Protein AF-0000000078674833 (afdb_homodimer)

Structure (mmCIF, N/CA/C/O backbone):
data_AF-0000000078674833-model_v1
#
loop_
_entity.id
_entity.type
_entity.pdbx_description
1 polymer 'Solute carrier family 39 member 1'
#
loop_
_atom_site.group_PDB
_atom_site.id
_atom_site.type_symbol
_atom_site.label_atom_id
_atom_site.label_alt_id
_atom_site.label_comp_id
_atom_site.label_asym_id
_atom_site.label_entity_id
_atom_site.label_seq_id
_atom_site.pdbx_PDB_ins_code
_atom_site.Cartn_x
_atom_site.Cartn_y
_atom_site.Cartn_z
_atom_site.occupancy
_atom_site.B_iso_or_equiv
_atom_site.auth_seq_id
_atom_site.auth_comp_id
_atom_site.auth_asym_id
_atom_site.auth_atom_id
_atom_site.pdbx_PDB_model_num
ATOM 1 N N . MET A 1 1 ? -24.984 -27.859 -11.781 1 58.69 1 MET A N 1
ATOM 2 C CA . MET A 1 1 ? -25.391 -26.484 -12.078 1 58.69 1 MET A CA 1
ATOM 3 C C . MET A 1 1 ? -26.328 -25.938 -11.008 1 58.69 1 MET A C 1
ATOM 5 O O . MET A 1 1 ? -26.172 -24.812 -10.531 1 58.69 1 MET A O 1
ATOM 9 N N . GLU A 1 2 ? -27.047 -26.953 -10.43 1 77.69 2 GLU A N 1
ATOM 10 C CA . GLU A 1 2 ? -28.031 -26.547 -9.445 1 77.69 2 GLU A CA 1
ATOM 11 C C . GLU A 1 2 ? -27.391 -26.281 -8.086 1 77.69 2 GLU A C 1
ATOM 13 O O . GLU A 1 2 ? -27.719 -25.312 -7.41 1 77.69 2 GLU A O 1
ATOM 18 N N . TYR A 1 3 ? -26.484 -27.125 -7.785 1 81.69 3 TYR A N 1
ATOM 19 C CA . TYR A 1 3 ? -25.828 -26.969 -6.488 1 81.69 3 TYR A CA 1
ATOM 20 C C . TYR A 1 3 ? -25 -25.703 -6.449 1 81.69 3 TYR A C 1
ATOM 22 O O . TYR A 1 3 ? -25.016 -24.969 -5.461 1 81.69 3 TYR A O 1
ATOM 30 N N . LEU A 1 4 ? -24.406 -25.422 -7.5 1 82.75 4 LEU A N 1
ATOM 31 C CA . LEU A 1 4 ? -23.562 -24.234 -7.594 1 82.75 4 LEU A CA 1
ATOM 32 C C . LEU A 1 4 ? -24.406 -22.969 -7.449 1 82.75 4 LEU A C 1
ATOM 34 O O . LEU A 1 4 ? -24.016 -22.031 -6.754 1 82.75 4 LEU A O 1
ATOM 38 N N . LEU A 1 5 ? -25.547 -22.984 -8.078 1 84.5 5 LEU A N 1
ATOM 39 C CA . LEU A 1 5 ? -26.438 -21.844 -7.996 1 84.5 5 LEU A CA 1
ATOM 40 C C . LEU A 1 5 ? -26.953 -21.656 -6.574 1 84.5 5 LEU A C 1
ATOM 42 O O . LEU A 1 5 ? -27.062 -20.531 -6.086 1 84.5 5 LEU A O 1
ATOM 46 N N . GLN A 1 6 ? -27.234 -22.719 -5.902 1 86.38 6 GLN A N 1
ATOM 47 C CA . GLN A 1 6 ? -27.703 -22.672 -4.523 1 86.38 6 GLN A CA 1
ATOM 48 C C . GLN A 1 6 ? -26.641 -22.094 -3.598 1 86.38 6 GLN A C 1
ATOM 50 O O . GLN A 1 6 ? -26.953 -21.297 -2.709 1 86.38 6 GLN A O 1
ATOM 55 N N . VAL A 1 7 ? -25.484 -22.453 -3.834 1 84.75 7 VAL A N 1
ATOM 56 C CA . VAL A 1 7 ? -24.391 -21.969 -3.008 1 84.75 7 VAL A CA 1
ATOM 57 C C . VAL A 1 7 ? -24.188 -20.469 -3.24 1 84.75 7 VAL A C 1
ATOM 59 O O . VAL A 1 7 ? -23.938 -19.719 -2.297 1 84.75 7 VAL A O 1
ATOM 62 N N . LYS A 1 8 ? -24.344 -20.062 -4.418 1 87.12 8 LYS A N 1
ATOM 63 C CA . LYS A 1 8 ? -24.156 -18.656 -4.75 1 87.12 8 LYS A CA 1
ATOM 64 C C . LYS A 1 8 ? -25.281 -17.812 -4.148 1 87.12 8 LYS A C 1
ATOM 66 O O . LYS A 1 8 ? -25.031 -16.703 -3.654 1 87.12 8 LYS A O 1
ATOM 71 N N . ILE A 1 9 ? -26.422 -18.328 -4.16 1 86.62 9 ILE A N 1
ATOM 72 C CA . ILE A 1 9 ? -27.562 -17.625 -3.582 1 86.62 9 ILE A CA 1
ATOM 73 C C . ILE A 1 9 ? -27.406 -17.562 -2.062 1 86.62 9 ILE A C 1
ATOM 75 O O . ILE A 1 9 ? -27.703 -16.547 -1.443 1 86.62 9 ILE A O 1
ATOM 79 N N . ALA A 1 10 ? -27.016 -18.625 -1.56 1 85.94 10 ALA A N 1
ATOM 80 C CA . ALA A 1 10 ? -26.75 -18.641 -0.122 1 85.94 10 ALA A CA 1
ATOM 81 C C . ALA A 1 10 ? -25.688 -17.625 0.262 1 85.94 10 ALA A C 1
ATOM 83 O O . ALA A 1 10 ? -25.797 -16.953 1.29 1 85.94 10 ALA A O 1
ATOM 84 N N . ALA A 1 11 ? -24.703 -17.594 -0.539 1 84.38 11 ALA A N 1
ATOM 85 C CA . ALA A 1 11 ? -23.641 -16.594 -0.312 1 84.38 11 ALA A CA 1
ATOM 86 C C . ALA A 1 11 ? -24.188 -15.18 -0.416 1 84.38 11 ALA A C 1
ATOM 88 O O . ALA A 1 11 ? -23.828 -14.312 0.386 1 84.38 11 ALA A O 1
ATOM 89 N N . LEU A 1 12 ? -25.016 -14.984 -1.351 1 86.38 12 LEU A N 1
ATOM 90 C CA . LEU A 1 12 ? -25.641 -13.688 -1.569 1 86.38 12 LEU A CA 1
ATOM 91 C C . LEU A 1 12 ? -26.453 -13.258 -0.352 1 86.38 12 LEU A C 1
ATOM 93 O O . LEU A 1 12 ? -26.25 -12.164 0.177 1 86.38 12 LEU A O 1
ATOM 97 N N . VAL A 1 13 ? -27.219 -14.094 0.079 1 88.81 13 VAL A N 1
ATOM 98 C CA . VAL A 1 13 ? -28.109 -13.805 1.203 1 88.81 13 VAL A CA 1
ATOM 99 C C . VAL A 1 13 ? -27.297 -13.703 2.49 1 88.81 13 VAL A C 1
ATOM 101 O O . VAL A 1 13 ? -27.516 -12.805 3.309 1 88.81 13 VAL A O 1
ATOM 104 N N . GLY A 1 14 ? -26.406 -14.617 2.633 1 87.88 14 GLY A N 1
ATOM 105 C CA . GLY A 1 14 ? -25.547 -14.594 3.811 1 87.88 14 GLY A CA 1
ATOM 106 C C . GLY A 1 14 ? -24.734 -13.32 3.939 1 87.88 14 GLY A C 1
ATOM 107 O O . GLY A 1 14 ? -24.656 -12.734 5.023 1 87.88 14 GLY A O 1
ATOM 108 N N . LEU A 1 15 ? -24.172 -12.898 2.869 1 88.19 15 LEU A N 1
ATOM 109 C CA . LEU A 1 15 ? -23.375 -11.68 2.877 1 88.19 15 LEU A CA 1
ATOM 110 C C . LEU A 1 15 ? -24.234 -10.461 3.137 1 88.19 15 LEU A C 1
ATOM 112 O O . LEU A 1 15 ? -23.828 -9.539 3.85 1 88.19 15 LEU A O 1
ATOM 116 N N . LEU A 1 16 ? -25.422 -10.477 2.551 1 90.38 16 LEU A N 1
ATOM 117 C CA . LEU A 1 16 ? -26.359 -9.375 2.773 1 90.38 16 LEU A CA 1
ATOM 118 C C . LEU A 1 16 ? -26.734 -9.281 4.246 1 90.38 16 LEU A C 1
ATOM 120 O O . LEU A 1 16 ? -26.641 -8.211 4.852 1 90.38 16 LEU A O 1
ATOM 124 N N . CYS A 1 17 ? -27.109 -10.391 4.812 1 91.75 17 CYS A N 1
ATOM 125 C CA . CYS A 1 17 ? -27.547 -10.43 6.199 1 91.75 17 CYS A CA 1
ATOM 126 C C . CYS A 1 17 ? -26.406 -10.078 7.152 1 91.75 17 CYS A C 1
ATOM 128 O O . CYS A 1 17 ? -26.594 -9.312 8.094 1 91.75 17 CYS A O 1
ATOM 130 N N . LEU A 1 18 ? -25.312 -10.625 6.902 1 89.75 18 LEU A N 1
ATOM 131 C CA . LEU A 1 18 ? -24.141 -10.375 7.75 1 89.75 18 LEU A CA 1
ATOM 132 C C . LEU A 1 18 ? -23.766 -8.906 7.73 1 89.75 18 LEU A C 1
ATOM 134 O O . LEU A 1 18 ? -23.484 -8.312 8.773 1 89.75 18 LEU A O 1
ATOM 138 N N . THR A 1 19 ? -23.688 -8.32 6.547 1 89.69 19 THR A N 1
ATOM 139 C CA . THR A 1 19 ? -23.328 -6.918 6.398 1 89.69 19 THR A CA 1
ATOM 140 C C . THR A 1 19 ? -24.328 -6.016 7.125 1 89.69 19 THR A C 1
ATOM 142 O O . THR A 1 19 ? -23.922 -5.059 7.793 1 89.69 19 THR A O 1
ATOM 145 N N . LEU A 1 20 ? -25.594 -6.371 7.016 1 91.25 20 LEU A N 1
ATOM 146 C CA . LEU A 1 20 ? -26.609 -5.578 7.699 1 91.25 20 LEU A CA 1
ATOM 147 C C . LEU A 1 20 ? -26.5 -5.742 9.211 1 91.25 20 LEU A C 1
ATOM 149 O O . LEU A 1 20 ? -26.609 -4.766 9.961 1 91.25 20 LEU A O 1
ATOM 153 N N . LEU A 1 21 ? -26.281 -6.895 9.648 1 91.44 21 LEU A N 1
ATOM 154 C CA . LEU A 1 21 ? -26.188 -7.172 11.078 1 91.44 21 LEU A CA 1
ATOM 155 C C . LEU A 1 21 ? -25 -6.449 11.695 1 91.44 21 LEU A C 1
ATOM 157 O O . LEU A 1 21 ? -25.141 -5.727 12.68 1 91.44 21 LEU A O 1
ATOM 161 N N . PHE A 1 22 ? -23.859 -6.555 11.086 1 89.88 22 PHE A N 1
ATOM 162 C CA . PHE A 1 22 ? -22.656 -5.973 11.648 1 89.88 22 PHE A CA 1
ATOM 163 C C . PHE A 1 22 ? -22.594 -4.477 11.367 1 89.88 22 PHE A C 1
ATOM 165 O O . PHE A 1 22 ? -21.938 -3.729 12.094 1 89.88 22 PHE A O 1
ATOM 172 N N . GLY A 1 23 ? -23.203 -4.055 10.312 1 90.31 23 GLY A N 1
ATOM 173 C CA . GLY A 1 23 ? -23.234 -2.639 9.992 1 90.31 23 GLY A CA 1
ATOM 174 C C . GLY A 1 23 ? -24.125 -1.835 10.922 1 90.31 23 GLY A C 1
ATOM 175 O O . GLY A 1 23 ? -23.812 -0.683 11.242 1 90.31 23 GLY A O 1
ATOM 176 N N . PHE A 1 24 ? -25.156 -2.416 11.391 1 90.94 24 PHE A N 1
ATOM 177 C CA . PHE A 1 24 ? -26.125 -1.671 12.195 1 90.94 24 PHE A CA 1
ATOM 178 C C . PHE A 1 24 ? -25.766 -1.741 13.68 1 90.94 24 PHE A C 1
ATOM 180 O O . PHE A 1 24 ? -26.312 -1.003 14.492 1 90.94 24 PHE A O 1
ATOM 187 N N . ILE A 1 25 ? -24.797 -2.5 14.055 1 88 25 ILE A N 1
ATOM 188 C CA . ILE A 1 25 ? -24.391 -2.621 15.453 1 88 25 ILE A CA 1
ATOM 189 C C . ILE A 1 25 ? -23.797 -1.297 15.938 1 88 25 ILE A C 1
ATOM 191 O O . ILE A 1 25 ? -24.281 -0.72 16.922 1 88 25 ILE A O 1
ATOM 195 N N . PRO A 1 26 ? -22.812 -0.742 15.297 1 85.06 26 PRO A N 1
ATOM 196 C CA . PRO A 1 26 ? -22.266 0.544 15.742 1 85.06 26 PRO A CA 1
ATOM 197 C C . PRO A 1 26 ? -23.281 1.683 15.609 1 85.06 26 PRO A C 1
ATOM 199 O O . PRO A 1 26 ? -23.219 2.66 16.359 1 85.06 26 PRO A O 1
ATOM 202 N N . ALA A 1 27 ? -24.203 1.585 14.672 1 81.5 27 ALA A N 1
ATOM 203 C CA . ALA A 1 27 ? -25.188 2.637 14.422 1 81.5 27 ALA A CA 1
ATOM 204 C C . ALA A 1 27 ? -26.203 2.699 15.547 1 81.5 27 ALA A C 1
ATOM 206 O O . ALA A 1 27 ? -26.781 3.76 15.82 1 81.5 27 ALA A O 1
ATOM 207 N N . ARG A 1 28 ? -26.359 1.64 16.172 1 81.56 28 ARG A N 1
ATOM 208 C CA . ARG A 1 28 ? -27.406 1.575 17.188 1 81.56 28 ARG A CA 1
ATOM 209 C C . ARG A 1 28 ? -26.828 1.788 18.578 1 81.56 28 ARG A C 1
ATOM 211 O O . ARG A 1 28 ? -27.547 2.123 19.516 1 81.56 28 ARG A O 1
ATOM 218 N N . ILE A 1 29 ? -25.578 1.578 18.688 1 79.62 29 ILE A N 1
ATOM 219 C CA . ILE A 1 29 ? -24.953 1.689 20 1 79.62 29 ILE A CA 1
ATOM 220 C C . ILE A 1 29 ? -24.484 3.125 20.234 1 79.62 29 ILE A C 1
ATOM 222 O O . ILE A 1 29 ? -23.625 3.629 19.5 1 79.62 29 ILE A O 1
ATOM 226 N N . LYS A 1 30 ? -25.031 3.809 21.219 1 74 30 LYS A N 1
ATOM 227 C CA . LYS A 1 30 ? -24.781 5.211 21.547 1 74 30 LYS A CA 1
ATOM 228 C C . LYS A 1 30 ? -23.312 5.438 21.891 1 74 30 LYS A C 1
ATOM 230 O O . LYS A 1 30 ? -22.781 6.535 21.703 1 74 30 LYS A O 1
ATOM 235 N N . TRP A 1 31 ? -22.781 4.34 22.297 1 74.19 31 TRP A N 1
ATOM 236 C CA . TRP A 1 31 ? -21.391 4.441 22.719 1 74.19 31 TRP A CA 1
ATOM 237 C C . TRP A 1 31 ? -20.484 4.848 21.547 1 74.19 31 TRP A C 1
ATOM 239 O O . TRP A 1 31 ? -19.516 5.578 21.734 1 74.19 31 TRP A O 1
ATOM 249 N N . PHE A 1 32 ? -20.844 4.488 20.438 1 74.5 32 PHE A N 1
ATOM 250 C CA . PHE A 1 32 ? -20.031 4.801 19.266 1 74.5 32 PHE A CA 1
ATOM 251 C C . PHE A 1 32 ? -20.375 6.18 18.719 1 74.5 32 PHE A C 1
ATOM 253 O O . PHE A 1 32 ? -19.578 6.777 17.969 1 74.5 32 PHE A O 1
ATOM 260 N N . ARG A 1 33 ? -21.453 6.695 19.141 1 65.12 33 ARG A N 1
ATOM 261 C CA . ARG A 1 33 ? -21.922 7.98 18.641 1 65.12 33 ARG A CA 1
ATOM 262 C C . ARG A 1 33 ? -21.359 9.133 19.469 1 65.12 33 ARG A C 1
ATOM 264 O O . ARG A 1 33 ? -21.25 10.258 18.969 1 65.12 33 ARG A O 1
ATOM 271 N N . ASP A 1 34 ? -21.016 8.734 20.594 1 64.12 34 ASP A N 1
ATOM 272 C CA . ASP A 1 34 ? -20.609 9.812 21.484 1 64.12 34 ASP A CA 1
ATOM 273 C C . ASP A 1 34 ? -19.219 10.32 21.125 1 64.12 34 ASP A C 1
ATOM 275 O O . ASP A 1 34 ? -18.219 9.625 21.344 1 64.12 34 ASP A O 1
ATOM 279 N N . THR A 1 35 ? -19.125 11.281 20.188 1 60.5 35 THR A N 1
ATOM 280 C CA . THR A 1 35 ? -17.875 11.906 19.797 1 60.5 35 THR A CA 1
ATOM 281 C C . THR A 1 35 ? -17.281 12.711 20.953 1 60.5 35 THR A C 1
ATOM 283 O O . THR A 1 35 ? -16.109 13.086 20.906 1 60.5 35 THR A O 1
ATOM 286 N N . ASN A 1 36 ? -18.109 13.008 21.797 1 60.5 36 ASN A N 1
ATOM 287 C CA . ASN A 1 36 ? -17.656 13.812 22.938 1 60.5 36 ASN A CA 1
ATOM 288 C C . ASN A 1 36 ? -17.203 12.93 24.094 1 60.5 36 ASN A C 1
ATOM 290 O O . ASN A 1 36 ? -17.25 13.352 25.25 1 60.5 36 ASN A O 1
ATOM 294 N N . GLY A 1 37 ? -16.984 11.797 23.688 1 63.22 37 GLY A N 1
ATOM 295 C CA . GLY A 1 37 ? -16.594 10.906 24.766 1 63.22 37 GLY A CA 1
ATOM 296 C C . GLY A 1 37 ? -15.25 11.281 25.375 1 63.22 37 GLY A C 1
ATOM 297 O O . GLY A 1 37 ? -14.586 12.211 24.922 1 63.22 37 GLY A O 1
ATOM 298 N N . THR A 1 38 ? -14.938 10.641 26.453 1 72.38 38 THR A N 1
ATOM 299 C CA . THR A 1 38 ? -13.711 10.805 27.234 1 72.38 38 THR A CA 1
ATOM 300 C C . THR A 1 38 ? -12.492 10.406 26.406 1 72.38 38 THR A C 1
ATOM 302 O O . THR A 1 38 ? -12.633 9.812 25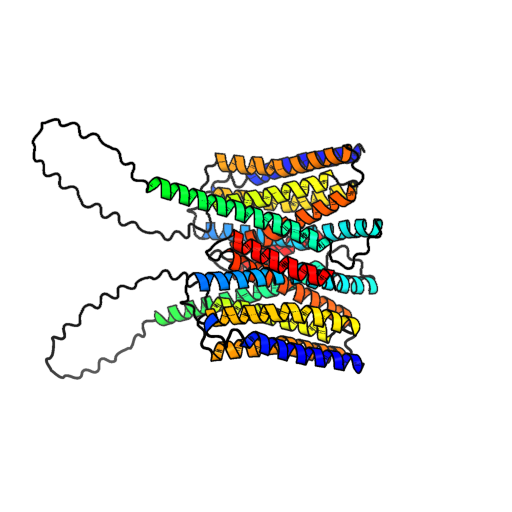.328 1 72.38 38 THR A O 1
ATOM 305 N N . GLU A 1 39 ? -11.406 10.891 26.734 1 78.12 39 GLU A N 1
ATOM 306 C CA . GLU A 1 39 ? -10.125 10.539 26.125 1 78.12 39 GLU A CA 1
ATOM 307 C C . GLU A 1 39 ? -9.977 9.023 26 1 78.12 39 GLU A C 1
ATOM 309 O O . GLU A 1 39 ? -9.438 8.531 25.016 1 78.12 39 GLU A O 1
ATOM 314 N N . THR A 1 40 ? -10.555 8.391 26.969 1 79.31 40 THR A N 1
ATOM 315 C CA . THR A 1 40 ? -10.484 6.934 26.953 1 79.31 40 THR A CA 1
ATOM 316 C C . THR A 1 40 ? -11.344 6.359 25.828 1 79.31 40 THR A C 1
ATOM 318 O O . THR A 1 40 ? -10.945 5.406 25.156 1 79.31 40 THR A O 1
ATOM 321 N N . HIS A 1 41 ? -12.461 6.992 25.641 1 80.69 41 HIS A N 1
ATOM 322 C CA . HIS A 1 41 ? -13.367 6.555 24.594 1 80.69 41 HIS A CA 1
ATOM 323 C C . HIS A 1 41 ? -12.734 6.715 23.219 1 80.69 41 HIS A C 1
ATOM 325 O O . HIS A 1 41 ? -12.812 5.805 22.375 1 80.69 41 HIS A O 1
ATOM 331 N N . ARG A 1 42 ? -12.039 7.738 23.078 1 80.06 42 ARG A N 1
ATOM 332 C CA . ARG A 1 42 ? -11.391 8.008 21.797 1 80.06 42 ARG A CA 1
ATOM 333 C C . ARG A 1 42 ? -10.234 7.043 21.562 1 80.06 42 ARG A C 1
ATOM 335 O O . ARG A 1 42 ? -10.039 6.574 20.438 1 80.06 42 ARG A O 1
ATOM 342 N N . THR A 1 43 ? -9.602 6.734 22.609 1 83.38 43 THR A N 1
ATOM 343 C CA . THR A 1 43 ? -8.469 5.82 22.516 1 83.38 43 THR A CA 1
ATOM 344 C C . THR A 1 43 ? -8.945 4.41 22.172 1 83.38 43 THR A C 1
ATOM 346 O O . THR A 1 43 ? -8.344 3.732 21.328 1 83.38 43 THR A O 1
ATOM 349 N N . VAL A 1 44 ? -9.992 4.012 22.781 1 84.25 44 VAL A N 1
ATOM 350 C CA . VAL A 1 44 ? -10.523 2.674 22.547 1 84.25 44 VAL A CA 1
ATOM 351 C C . VAL A 1 44 ? -11.008 2.555 21.094 1 84.25 44 VAL A C 1
ATOM 353 O O . VAL A 1 44 ? -10.75 1.548 20.438 1 84.25 44 VAL A O 1
ATOM 356 N N . LEU A 1 45 ? -11.586 3.559 20.641 1 82.44 45 LEU A N 1
ATOM 357 C CA . LEU A 1 45 ? -12.086 3.547 19.281 1 82.44 45 LEU A CA 1
ATOM 358 C C . LEU A 1 45 ? -10.93 3.514 18.281 1 82.44 45 LEU A C 1
ATOM 360 O O . LEU A 1 45 ? -11 2.814 17.266 1 82.44 45 LEU A O 1
ATOM 364 N N . SER A 1 46 ? -9.914 4.223 18.609 1 85.88 46 SER A N 1
ATOM 365 C CA . SER A 1 46 ? -8.734 4.234 17.75 1 85.88 46 SER A CA 1
ATOM 366 C C . SER A 1 46 ? -8.055 2.867 17.719 1 85.88 46 SER A C 1
ATOM 368 O O . SER A 1 46 ? -7.613 2.408 16.672 1 85.88 46 SER A O 1
ATOM 370 N N . LEU A 1 47 ? -8.047 2.242 18.828 1 88.44 47 LEU A N 1
ATOM 371 C CA . LEU A 1 47 ? -7.41 0.935 18.922 1 88.44 47 LEU A CA 1
ATOM 372 C C . LEU A 1 47 ? -8.211 -0.12 18.172 1 88.44 47 LEU A C 1
ATOM 374 O O . LEU A 1 47 ? -7.637 -1.003 17.531 1 88.44 47 LEU A O 1
ATOM 378 N N . ILE A 1 48 ? -9.5 0.038 18.25 1 85.31 48 ILE A N 1
ATOM 379 C CA . ILE A 1 48 ? -10.367 -0.872 17.516 1 85.31 48 ILE A CA 1
ATOM 380 C C . ILE A 1 48 ? -10.148 -0.682 16.016 1 85.31 48 ILE A C 1
ATOM 382 O O . ILE A 1 48 ? -10.062 -1.658 15.266 1 85.31 48 ILE A O 1
ATOM 386 N N . SER A 1 49 ? -10.031 0.486 15.648 1 85.75 49 SER A N 1
ATOM 387 C CA . SER A 1 49 ? -9.805 0.794 14.242 1 85.75 49 SER A CA 1
ATOM 388 C C . SER A 1 49 ? -8.438 0.287 13.781 1 85.75 49 SER A C 1
ATOM 390 O O . SER A 1 49 ? -8.305 -0.204 12.656 1 85.75 49 SER A O 1
ATOM 392 N N . CYS A 1 50 ? -7.484 0.399 14.641 1 90.69 50 CYS A N 1
ATOM 393 C CA . CYS A 1 50 ? -6.156 -0.108 14.328 1 90.69 50 CYS A CA 1
ATOM 394 C C . CYS A 1 50 ? -6.164 -1.628 14.211 1 90.69 50 CYS A C 1
ATOM 396 O O . CYS A 1 50 ? -5.516 -2.189 13.32 1 90.69 50 CYS A O 1
ATOM 398 N N . PHE A 1 51 ? -6.871 -2.242 15.086 1 91.12 51 PHE A N 1
ATOM 399 C CA . PHE A 1 51 ? -7.031 -3.688 15.008 1 91.12 51 PHE A CA 1
ATOM 400 C C . PHE A 1 51 ? -7.656 -4.09 13.672 1 91.12 51 PHE A C 1
ATOM 402 O O . PHE A 1 51 ? -7.172 -5.008 13.008 1 91.12 51 PHE A O 1
ATOM 409 N N . ALA A 1 52 ? -8.688 -3.359 13.312 1 88.38 52 ALA A N 1
ATOM 410 C CA . ALA A 1 52 ? -9.344 -3.604 12.023 1 88.38 52 ALA A CA 1
ATOM 411 C C . ALA A 1 52 ? -8.375 -3.391 10.867 1 88.38 52 ALA A C 1
ATOM 413 O O . ALA A 1 52 ? -8.383 -4.152 9.898 1 88.38 52 ALA A O 1
ATOM 414 N N . GLY A 1 53 ? -7.586 -2.34 11.016 1 90.62 53 GLY A N 1
ATOM 415 C CA . GLY A 1 53 ? -6.578 -2.096 9.992 1 90.62 53 GLY A CA 1
ATOM 416 C C . GLY A 1 53 ? -5.609 -3.252 9.82 1 90.62 53 GLY A C 1
ATOM 417 O O . GLY A 1 53 ? -5.215 -3.578 8.703 1 90.62 53 GLY A O 1
ATOM 418 N N . GLY A 1 54 ? -5.184 -3.893 10.914 1 93 54 GLY A N 1
ATOM 419 C CA . GLY A 1 54 ? -4.336 -5.07 10.852 1 93 54 GLY A CA 1
ATOM 420 C C . GLY A 1 54 ? -5 -6.254 10.18 1 93 54 GLY A C 1
ATOM 421 O O . GLY A 1 54 ? -4.367 -6.969 9.398 1 93 54 GLY A O 1
ATOM 422 N N . VAL A 1 55 ? -6.223 -6.422 10.477 1 90.19 55 VAL A N 1
ATOM 423 C CA . VAL A 1 55 ? -6.984 -7.512 9.867 1 90.19 55 VAL A CA 1
ATOM 424 C C . VAL A 1 55 ? -7.105 -7.281 8.367 1 90.19 55 VAL A C 1
ATOM 426 O O . VAL A 1 55 ? -6.953 -8.211 7.574 1 90.19 55 VAL A O 1
ATOM 429 N N . PHE A 1 56 ? -7.309 -6.02 7.969 1 89.5 56 PHE A N 1
ATOM 430 C CA . PHE A 1 56 ? -7.379 -5.648 6.562 1 89.5 56 PHE A CA 1
ATOM 431 C C . PHE A 1 56 ? -6.07 -5.973 5.848 1 89.5 56 PHE A C 1
ATOM 433 O O . PHE A 1 56 ? -6.078 -6.527 4.75 1 89.5 56 PHE A O 1
ATOM 440 N N . LEU A 1 57 ? -5.082 -5.613 6.512 1 93.5 57 LEU A N 1
ATOM 441 C CA . LEU A 1 57 ? -3.762 -5.82 5.93 1 93.5 57 LEU A CA 1
ATOM 442 C C . LEU A 1 57 ? -3.49 -7.309 5.719 1 93.5 57 LEU A C 1
ATOM 444 O O . LEU A 1 57 ? -2.992 -7.707 4.66 1 93.5 57 LEU A O 1
ATOM 448 N N . SER A 1 58 ? -3.84 -8.078 6.703 1 93.38 58 SER A N 1
ATOM 449 C CA . SER A 1 58 ? -3.646 -9.516 6.609 1 93.38 58 SER A CA 1
ATOM 450 C C . SER A 1 58 ? -4.52 -10.125 5.516 1 93.38 58 SER A C 1
ATOM 452 O O . SER A 1 58 ? -4.047 -10.93 4.715 1 93.38 58 SER A O 1
ATOM 454 N N . ALA A 1 59 ? -5.789 -9.75 5.473 1 89.44 59 ALA A N 1
ATOM 455 C CA . ALA A 1 59 ? -6.695 -10.242 4.438 1 89.44 59 ALA A CA 1
ATOM 456 C C . ALA A 1 59 ? -6.191 -9.859 3.045 1 89.44 59 ALA A C 1
ATOM 458 O O . ALA A 1 59 ? -6.289 -10.656 2.105 1 89.44 59 ALA A O 1
ATOM 459 N N . CYS A 1 60 ? -5.637 -8.727 2.957 1 91.88 60 CYS A N 1
ATOM 460 C CA . CYS A 1 60 ? -5.129 -8.227 1.682 1 91.88 60 CYS A CA 1
ATOM 461 C C . CYS A 1 60 ? -3.908 -9.023 1.234 1 91.88 60 CYS A C 1
ATOM 463 O O . CYS A 1 60 ? -3.893 -9.578 0.135 1 91.88 60 CYS A O 1
ATOM 465 N N . LEU A 1 61 ? -2.926 -9.195 2.123 1 93 61 LEU A N 1
ATOM 466 C CA . LEU A 1 61 ? -1.629 -9.758 1.755 1 93 61 LEU A CA 1
ATOM 467 C C . LEU A 1 61 ? -1.663 -11.281 1.791 1 93 61 LEU A C 1
ATOM 469 O O . LEU A 1 61 ? -0.982 -11.938 1.002 1 93 61 LEU A O 1
ATOM 473 N N . LEU A 1 62 ? -2.492 -11.836 2.674 1 91.75 62 LEU A N 1
ATOM 474 C CA . LEU A 1 62 ? -2.365 -13.266 2.904 1 91.75 62 LEU A CA 1
ATOM 475 C C . LEU A 1 62 ? -3.551 -14.023 2.309 1 91.75 62 LEU A C 1
ATOM 477 O O . LEU A 1 62 ? -3.525 -15.25 2.213 1 91.75 62 LEU A O 1
ATOM 481 N N . ASP A 1 63 ? -4.512 -13.352 1.913 1 89.56 63 ASP A N 1
ATOM 482 C CA . ASP A 1 63 ? -5.684 -14.047 1.395 1 89.56 63 ASP A CA 1
ATOM 483 C C . ASP A 1 63 ? -6.02 -13.578 -0.019 1 89.56 63 ASP A C 1
ATOM 485 O O . ASP A 1 63 ? -5.836 -14.32 -0.986 1 89.56 63 ASP A O 1
ATOM 489 N N . ILE A 1 64 ? -6.328 -12.312 -0.159 1 89.06 64 ILE A N 1
ATOM 490 C CA . ILE A 1 64 ? -6.879 -11.781 -1.402 1 89.06 64 ILE A CA 1
ATOM 491 C C . ILE A 1 64 ? -5.824 -11.859 -2.506 1 89.06 64 ILE A C 1
ATOM 493 O O . ILE A 1 64 ? -6.086 -12.391 -3.586 1 89.06 64 ILE A O 1
ATOM 497 N N . ILE A 1 65 ? -4.664 -11.391 -2.182 1 92 65 ILE A N 1
ATOM 498 C CA . ILE A 1 65 ? -3.627 -11.289 -3.203 1 92 65 ILE A CA 1
ATOM 499 C C . ILE A 1 65 ? -3.158 -12.688 -3.598 1 92 65 ILE A C 1
ATOM 501 O O . ILE A 1 65 ? -3.146 -13.039 -4.781 1 92 65 ILE A O 1
ATOM 505 N N . PRO A 1 66 ? -2.816 -13.57 -2.66 1 90.88 66 PRO A N 1
ATOM 506 C CA . PRO A 1 66 ? -2.375 -14.906 -3.053 1 90.88 66 PRO A CA 1
ATOM 507 C C . PRO A 1 66 ? -3.461 -15.703 -3.775 1 90.88 66 PRO A C 1
ATOM 509 O O . PRO A 1 66 ? -3.168 -16.438 -4.715 1 90.88 66 PRO A O 1
ATOM 512 N N . ASP A 1 67 ? -4.707 -15.602 -3.359 1 87.88 67 ASP A N 1
ATOM 513 C CA . ASP A 1 67 ? -5.801 -16.297 -4.027 1 87.88 67 ASP A CA 1
ATOM 514 C C . ASP A 1 67 ? -5.957 -15.82 -5.473 1 87.88 67 ASP A C 1
ATOM 516 O O . ASP A 1 67 ? -6.109 -16.641 -6.383 1 87.88 67 ASP A O 1
ATOM 520 N N . TYR A 1 68 ? -5.906 -14.531 -5.613 1 91.19 68 TYR A N 1
ATOM 521 C CA . TYR A 1 68 ? -6.004 -13.961 -6.957 1 91.19 68 TYR A CA 1
ATOM 522 C C . TYR A 1 68 ? -4.855 -14.445 -7.836 1 91.19 68 TYR A C 1
ATOM 524 O O . TYR A 1 68 ? -5.078 -14.867 -8.977 1 91.19 68 TYR A O 1
ATOM 532 N N . LEU A 1 69 ? -3.639 -14.383 -7.312 1 91.06 69 LEU A N 1
ATOM 533 C CA . LEU A 1 69 ? -2.465 -14.766 -8.094 1 91.06 69 LEU A CA 1
ATOM 534 C C . LEU A 1 69 ? -2.518 -16.234 -8.461 1 91.06 69 LEU A C 1
ATOM 536 O O . LEU A 1 69 ? -2.145 -16.625 -9.578 1 91.06 69 LEU A O 1
ATOM 540 N N . SER A 1 70 ? -2.955 -17.031 -7.57 1 88.69 70 SER A N 1
ATOM 541 C CA . SER A 1 70 ? -3.105 -18.453 -7.852 1 88.69 70 SER A CA 1
ATOM 542 C C . SER A 1 70 ? -4.137 -18.688 -8.953 1 88.69 70 SER A C 1
ATOM 544 O O . SER A 1 70 ? -3.879 -19.438 -9.898 1 88.69 70 SER A O 1
ATOM 546 N N . ASP A 1 71 ? -5.293 -18.047 -8.859 1 87.25 71 ASP A N 1
ATOM 547 C CA . ASP A 1 71 ? -6.383 -18.25 -9.812 1 87.25 71 ASP A CA 1
ATOM 548 C C . ASP A 1 71 ? -5.98 -17.766 -11.211 1 87.25 71 ASP A C 1
ATOM 550 O O . ASP A 1 71 ? -6.211 -18.469 -12.203 1 87.25 71 ASP A O 1
ATOM 554 N N . ILE A 1 72 ? -5.395 -16.609 -11.273 1 89.75 72 ILE A N 1
ATOM 555 C CA . ILE A 1 72 ? -5.059 -16.047 -12.57 1 89.75 72 ILE A CA 1
ATOM 556 C C . ILE A 1 72 ? -3.945 -16.875 -13.219 1 89.75 72 ILE A C 1
ATOM 558 O O . ILE A 1 72 ? -3.938 -17.062 -14.438 1 89.75 72 ILE A O 1
ATOM 562 N N . ASN A 1 73 ? -2.98 -17.312 -12.406 1 88.56 73 ASN A N 1
ATOM 563 C CA . ASN A 1 73 ? -1.901 -18.125 -12.953 1 88.56 73 ASN A CA 1
ATOM 564 C C . ASN A 1 73 ? -2.418 -19.469 -13.477 1 88.56 73 ASN A C 1
ATOM 566 O O . ASN A 1 73 ? -1.941 -19.969 -14.5 1 88.56 73 ASN A O 1
ATOM 570 N N . MET A 1 74 ? -3.328 -20.016 -12.789 1 85.69 74 MET A N 1
ATOM 571 C CA . MET A 1 74 ? -3.943 -21.25 -13.25 1 85.69 74 MET A CA 1
ATOM 572 C C . MET A 1 74 ? -4.633 -21.047 -14.594 1 85.69 74 MET A C 1
ATOM 574 O O . MET A 1 74 ? -4.516 -21.891 -15.492 1 85.69 74 MET A O 1
ATOM 578 N N . GLU A 1 75 ? -5.293 -19.922 -14.742 1 85.5 75 GLU A N 1
ATOM 579 C CA . GLU A 1 75 ? -5.996 -19.625 -15.984 1 85.5 75 GLU A CA 1
ATOM 580 C C . GLU A 1 75 ? -5.016 -19.297 -17.109 1 85.5 75 GLU A C 1
ATOM 582 O O . GLU A 1 75 ? -5.23 -19.703 -18.266 1 85.5 75 GLU A O 1
ATOM 587 N N . LEU A 1 76 ? -4.008 -18.562 -16.766 1 87.12 76 LEU A N 1
ATOM 588 C CA . LEU A 1 76 ? -3.002 -18.234 -17.766 1 87.12 76 LEU A CA 1
ATOM 589 C C . LEU A 1 76 ? -2.256 -19.484 -18.219 1 87.12 76 LEU A C 1
ATOM 591 O O . LEU A 1 76 ? -1.945 -19.625 -19.406 1 87.12 76 LEU A O 1
ATOM 595 N N . ASP A 1 77 ? -1.989 -20.344 -17.312 1 86.44 77 ASP A N 1
ATOM 596 C CA . ASP A 1 77 ? -1.346 -21.609 -17.641 1 86.44 77 ASP A CA 1
ATOM 597 C C . ASP A 1 77 ? -2.252 -22.484 -18.516 1 86.44 77 ASP A C 1
ATOM 599 O O . ASP A 1 77 ? -1.786 -23.125 -19.453 1 86.44 77 ASP A O 1
ATOM 603 N N . ALA A 1 78 ? -3.475 -22.531 -18.188 1 84 78 ALA A N 1
ATOM 604 C CA . ALA A 1 78 ? -4.441 -23.312 -18.953 1 84 78 ALA A CA 1
ATOM 605 C C . ALA A 1 78 ? -4.543 -22.812 -20.391 1 84 78 ALA A C 1
ATOM 607 O O . ALA A 1 78 ? -4.75 -23.594 -21.312 1 84 78 ALA A O 1
ATOM 608 N N . ARG A 1 79 ? -4.316 -21.562 -20.516 1 84.62 79 ARG A N 1
ATOM 609 C CA . ARG A 1 79 ? -4.43 -20.969 -21.844 1 84.62 79 ARG A CA 1
ATOM 610 C C . ARG A 1 79 ? -3.062 -20.859 -22.516 1 84.62 79 ARG A C 1
ATOM 612 O O . ARG A 1 79 ? -2.955 -20.375 -23.641 1 84.62 79 ARG A O 1
ATOM 619 N N . LYS A 1 80 ? -1.969 -21.344 -21.938 1 82.25 80 LYS A N 1
ATOM 620 C CA . LYS A 1 80 ? -0.597 -21.359 -22.438 1 82.25 80 LYS A CA 1
ATOM 621 C C . LYS A 1 80 ? -0.124 -19.938 -22.781 1 82.25 80 LYS A C 1
ATOM 623 O O . LYS A 1 80 ? 0.554 -19.75 -23.797 1 82.25 80 LYS A O 1
ATOM 628 N N . LEU A 1 81 ? -0.697 -19.031 -22.125 1 73.94 81 LEU A N 1
ATOM 629 C CA . LEU A 1 81 ? -0.257 -17.656 -22.297 1 73.94 81 LEU A CA 1
ATOM 630 C C . LEU A 1 81 ? 0.975 -17.359 -21.453 1 73.94 81 LEU A C 1
ATOM 632 O O . LEU A 1 81 ? 0.869 -17.188 -20.234 1 73.94 81 LEU A O 1
ATOM 636 N N . GLU A 1 82 ? 2.141 -17.703 -21.984 1 69.75 82 GLU A N 1
ATOM 637 C CA . GLU A 1 82 ? 3.383 -17.438 -21.266 1 69.75 82 GLU A CA 1
ATOM 638 C C . GLU A 1 82 ? 3.844 -16 -21.484 1 69.75 82 GLU A C 1
ATOM 640 O O . GLU A 1 82 ? 4.219 -15.625 -22.594 1 69.75 82 GLU A O 1
ATOM 645 N N . THR A 1 83 ? 3.361 -15.18 -20.703 1 67.56 83 THR A N 1
ATOM 646 C CA . THR A 1 83 ? 3.844 -13.805 -20.859 1 67.56 83 THR A CA 1
ATOM 647 C C . THR A 1 83 ? 4.895 -13.484 -19.812 1 67.56 83 THR A C 1
ATOM 649 O O . THR A 1 83 ? 4.77 -13.891 -18.656 1 67.56 83 THR A O 1
ATOM 652 N N . SER A 1 84 ? 6.023 -12.953 -20.297 1 78.94 84 SER A N 1
ATOM 653 C CA . SER A 1 84 ? 7.07 -12.461 -19.406 1 78.94 84 SER A CA 1
ATOM 654 C C . SER A 1 84 ? 6.621 -11.211 -18.672 1 78.94 84 SER A C 1
ATOM 656 O O . SER A 1 84 ? 7.219 -10.836 -17.656 1 78.94 84 SER A O 1
ATOM 658 N N . PHE A 1 85 ? 5.535 -10.648 -19.078 1 85.62 85 PHE A N 1
ATOM 659 C CA . PHE A 1 85 ? 5 -9.445 -18.438 1 85.62 85 PHE A CA 1
ATOM 660 C C . PHE A 1 85 ? 4.117 -9.812 -17.25 1 85.62 85 PHE A C 1
ATOM 662 O O . PHE A 1 85 ? 3.291 -10.719 -17.344 1 85.62 85 PHE A O 1
ATOM 669 N N . PRO A 1 86 ? 4.41 -9.148 -16.156 1 90.62 86 PRO A N 1
ATOM 670 C CA . PRO A 1 86 ? 3.594 -9.422 -14.977 1 90.62 86 PRO A CA 1
ATOM 671 C C . PRO A 1 86 ? 2.158 -8.922 -15.117 1 90.62 86 PRO A C 1
ATOM 673 O O . PRO A 1 86 ? 1.77 -7.953 -14.453 1 90.62 86 PRO A O 1
ATOM 676 N N . LEU A 1 87 ? 1.361 -9.641 -15.828 1 90.75 87 LEU A N 1
ATOM 677 C CA . LEU A 1 87 ? -0.012 -9.273 -16.156 1 90.75 87 LEU A CA 1
ATOM 678 C C . LEU A 1 87 ? -0.882 -9.266 -14.898 1 90.75 87 LEU A C 1
ATOM 680 O O . LEU A 1 87 ? -1.696 -8.359 -14.703 1 90.75 87 LEU A O 1
ATOM 684 N N . PRO A 1 88 ? -0.708 -10.328 -14.039 1 92.62 88 PRO A N 1
ATOM 685 C CA . PRO A 1 88 ? -1.546 -10.344 -12.836 1 92.62 88 PRO A CA 1
ATOM 686 C C . PRO A 1 88 ? -1.395 -9.078 -12 1 92.62 88 PRO A C 1
ATOM 688 O O . PRO A 1 88 ? -2.393 -8.492 -11.57 1 92.62 88 PRO A O 1
ATOM 691 N N . GLU A 1 89 ? -0.176 -8.648 -11.82 1 93.62 89 GLU A N 1
ATOM 692 C CA . GLU A 1 89 ? 0.067 -7.457 -11.008 1 93.62 89 GLU A CA 1
ATOM 693 C C . GLU A 1 89 ? -0.375 -6.191 -11.742 1 93.62 89 GLU A C 1
ATOM 695 O O . GLU A 1 89 ? -0.778 -5.211 -11.117 1 93.62 89 GLU A O 1
ATOM 700 N N . PHE A 1 90 ? -0.314 -6.242 -13.031 1 93.12 90 PHE A N 1
ATOM 701 C CA . PHE A 1 90 ? -0.778 -5.109 -13.82 1 93.12 90 PHE A CA 1
ATOM 702 C C . PHE A 1 90 ? -2.281 -4.918 -13.664 1 93.12 90 PHE A C 1
ATOM 704 O O . PHE A 1 90 ? -2.76 -3.789 -13.562 1 93.12 90 PHE A O 1
ATOM 711 N N . ILE A 1 91 ? -3 -6.02 -13.695 1 93.88 91 ILE A N 1
ATOM 712 C CA . ILE A 1 91 ? -4.445 -5.965 -13.5 1 93.88 91 ILE A CA 1
ATOM 713 C C . ILE A 1 91 ? -4.758 -5.422 -12.109 1 93.88 91 ILE A C 1
ATOM 715 O O . ILE A 1 91 ? -5.668 -4.605 -11.945 1 93.88 91 ILE A O 1
ATOM 719 N N . MET A 1 92 ? -4.012 -5.871 -11.109 1 95.12 92 MET A N 1
ATOM 720 C CA . MET A 1 92 ? -4.168 -5.352 -9.75 1 95.12 92 MET A CA 1
ATOM 721 C C . MET A 1 92 ? -3.932 -3.844 -9.719 1 95.12 92 MET A C 1
ATOM 723 O O . MET A 1 92 ? -4.66 -3.111 -9.047 1 95.12 92 MET A O 1
ATOM 727 N N . ALA A 1 93 ? -2.91 -3.395 -10.477 1 95.19 93 ALA A N 1
ATOM 728 C CA . ALA A 1 93 ? -2.613 -1.967 -10.555 1 95.19 93 ALA A CA 1
ATOM 729 C C . ALA A 1 93 ? -3.777 -1.2 -11.18 1 95.19 93 ALA A C 1
ATOM 731 O O . ALA A 1 93 ? -4.086 -0.081 -10.766 1 95.19 93 ALA A O 1
ATOM 732 N N . ALA A 1 94 ? -4.383 -1.813 -12.156 1 94.81 94 ALA A N 1
ATOM 733 C CA . ALA A 1 94 ? -5.539 -1.185 -12.797 1 94.81 94 ALA A CA 1
ATOM 734 C C . ALA A 1 94 ? -6.664 -0.961 -11.789 1 94.81 94 ALA A C 1
ATOM 736 O O . ALA A 1 94 ? -7.324 0.081 -11.805 1 94.81 94 ALA A O 1
ATOM 737 N N . GLY A 1 95 ? -6.938 -1.965 -10.992 1 95.25 95 GLY A N 1
ATOM 738 C CA . GLY A 1 95 ? -7.914 -1.789 -9.93 1 95.25 95 GLY A CA 1
ATOM 739 C C . GLY A 1 95 ? -7.555 -0.677 -8.961 1 95.25 95 GLY A C 1
ATOM 740 O O . GLY A 1 95 ? -8.414 0.118 -8.578 1 95.25 95 GLY A O 1
ATOM 741 N N . PHE A 1 96 ? -6.281 -0.618 -8.609 1 95.25 96 PHE A N 1
ATOM 742 C CA . PHE A 1 96 ? -5.762 0.429 -7.738 1 95.25 96 PHE A CA 1
ATOM 743 C C . PHE A 1 96 ? -6.008 1.807 -8.336 1 95.25 96 PHE A C 1
ATOM 745 O O . PHE A 1 96 ? -6.523 2.701 -7.664 1 95.25 96 PHE A O 1
ATOM 752 N N . PHE A 1 97 ? -5.727 1.97 -9.57 1 94.88 97 PHE A N 1
ATOM 753 C CA . PHE A 1 97 ? -5.855 3.258 -10.242 1 94.88 97 PHE A CA 1
ATOM 754 C C . PHE A 1 97 ? -7.324 3.619 -10.438 1 94.88 97 PHE A C 1
ATOM 756 O O . PHE A 1 97 ? -7.688 4.797 -10.414 1 94.88 97 PHE A O 1
ATOM 763 N N . THR A 1 98 ? -8.133 2.66 -10.617 1 93.88 98 THR A N 1
ATOM 764 C CA . THR A 1 98 ? -9.562 2.93 -10.773 1 93.88 98 THR A CA 1
ATOM 765 C C . THR A 1 98 ? -10.109 3.66 -9.555 1 93.88 98 THR A C 1
ATOM 767 O O . THR A 1 98 ? -10.82 4.66 -9.688 1 93.88 98 THR A O 1
ATOM 770 N N . VAL A 1 99 ? -9.727 3.193 -8.391 1 93.25 99 VAL A N 1
ATOM 771 C CA . VAL A 1 99 ? -10.195 3.832 -7.164 1 93.25 99 VAL A CA 1
ATOM 772 C C . VAL A 1 99 ? -9.539 5.203 -7.008 1 93.25 99 VAL A C 1
ATOM 774 O O . VAL A 1 99 ? -10.195 6.176 -6.637 1 93.25 99 VAL A O 1
ATOM 777 N N . LEU A 1 100 ? -8.266 5.258 -7.273 1 92.56 100 LEU A N 1
ATOM 778 C CA . LEU A 1 100 ? -7.535 6.52 -7.164 1 92.56 100 LEU A CA 1
ATOM 779 C C . LEU A 1 100 ? -8.156 7.582 -8.07 1 92.56 100 LEU A C 1
ATOM 781 O O . LEU A 1 100 ? -8.398 8.711 -7.629 1 92.56 100 LEU A O 1
ATOM 785 N N . ILE A 1 101 ? -8.43 7.258 -9.273 1 92.31 101 ILE A N 1
ATOM 786 C CA . ILE A 1 101 ? -9.008 8.188 -10.242 1 92.31 101 ILE A CA 1
ATOM 787 C C . ILE A 1 101 ? -10.414 8.578 -9.805 1 92.31 101 ILE A C 1
ATOM 789 O O . ILE A 1 101 ? -10.781 9.758 -9.859 1 92.31 101 ILE A O 1
ATOM 793 N N . LEU A 1 102 ? -11.156 7.645 -9.391 1 90.94 102 LEU A N 1
ATOM 794 C CA . LEU A 1 102 ? -12.516 7.914 -8.93 1 90.94 102 LEU A CA 1
ATOM 795 C C . LEU A 1 102 ? -12.508 8.906 -7.77 1 90.94 102 LEU A C 1
ATOM 797 O O . LEU A 1 102 ? -13.281 9.867 -7.762 1 90.94 102 LEU A O 1
ATOM 801 N N . GLU A 1 103 ? -11.664 8.648 -6.836 1 89.88 103 GLU A N 1
ATOM 802 C CA . GLU A 1 103 ? -11.57 9.531 -5.68 1 89.88 103 GLU A CA 1
ATOM 803 C C . GLU A 1 103 ? -11.18 10.945 -6.094 1 89.88 103 GLU A C 1
ATOM 805 O O . GLU A 1 103 ? -11.711 11.922 -5.559 1 89.88 103 GLU A O 1
ATOM 810 N N . ARG A 1 104 ? -10.297 11.062 -6.977 1 88.62 104 ARG A N 1
ATOM 811 C CA . ARG A 1 104 ? -9.836 12.375 -7.402 1 88.62 104 ARG A CA 1
ATOM 812 C C . ARG A 1 104 ? -10.898 13.086 -8.234 1 88.62 104 ARG A C 1
ATOM 814 O O . ARG A 1 104 ? -11.023 14.312 -8.172 1 88.62 104 ARG A O 1
ATOM 821 N N . ILE A 1 105 ? -11.633 12.398 -9.008 1 88.75 105 ILE A N 1
ATOM 822 C CA . ILE A 1 105 ? -12.734 12.969 -9.766 1 88.75 105 ILE A CA 1
ATOM 823 C C . ILE A 1 105 ? -13.781 13.531 -8.805 1 88.75 105 ILE A C 1
ATOM 825 O O . ILE A 1 105 ? -14.266 14.648 -8.984 1 88.75 105 ILE A O 1
ATOM 829 N N . VAL A 1 106 ? -14.102 12.766 -7.793 1 88.25 106 VAL A N 1
ATOM 830 C CA . VAL A 1 106 ? -15.086 13.195 -6.805 1 88.25 106 VAL A CA 1
ATOM 831 C C . VAL A 1 106 ? -14.578 14.438 -6.078 1 88.25 106 VAL A C 1
ATOM 833 O O . VAL A 1 106 ? -15.336 15.383 -5.848 1 88.25 106 VAL A O 1
ATOM 836 N N . LEU A 1 107 ? -13.32 14.445 -5.68 1 84.5 107 LEU A N 1
ATOM 837 C CA . LEU A 1 107 ? -12.719 15.586 -5 1 84.5 107 LEU A CA 1
ATOM 838 C C . LEU A 1 107 ? -12.727 16.828 -5.898 1 84.5 107 LEU A C 1
ATOM 840 O O . LEU A 1 107 ? -13.008 17.922 -5.434 1 84.5 107 LEU A O 1
ATOM 844 N N . ASN A 1 108 ? -12.406 16.641 -7.16 1 84.62 108 ASN A N 1
ATOM 845 C CA . ASN A 1 108 ? -12.414 17.734 -8.117 1 84.62 108 ASN A CA 1
ATOM 846 C C . ASN A 1 108 ? -13.812 18.297 -8.328 1 84.62 108 ASN A C 1
ATOM 848 O O . ASN A 1 108 ? -13.992 19.516 -8.453 1 84.62 108 ASN A O 1
ATOM 852 N N . CYS A 1 109 ? -14.75 17.516 -8.336 1 84.31 109 CYS A N 1
ATOM 853 C CA . CYS A 1 109 ? -16.141 17.938 -8.469 1 84.31 109 CYS A CA 1
ATOM 854 C C . CYS A 1 109 ? -16.594 18.719 -7.246 1 84.31 109 CYS A C 1
ATOM 856 O O . CYS A 1 109 ? -17.344 19.703 -7.367 1 84.31 109 CYS A O 1
ATOM 858 N N . LYS A 1 110 ? -16.172 18.281 -6.105 1 81.56 110 LYS A N 1
ATOM 859 C CA . LYS A 1 110 ? -16.516 18.984 -4.871 1 81.56 110 LYS A CA 1
ATOM 860 C C . LYS A 1 110 ? -15.875 20.375 -4.848 1 81.56 110 LYS A C 1
ATOM 862 O O . LYS A 1 110 ? -16.516 21.344 -4.418 1 81.56 110 LYS A O 1
ATOM 867 N N . GLU A 1 111 ? -14.648 20.406 -5.25 1 78.19 111 GLU A N 1
ATOM 868 C CA . GLU A 1 111 ? -13.945 21.688 -5.277 1 78.19 111 GLU A CA 1
ATOM 869 C C . GLU A 1 111 ? -14.578 22.641 -6.289 1 78.19 111 GLU A C 1
ATOM 871 O O . GLU A 1 111 ? -14.672 23.844 -6.039 1 78.19 111 GLU A O 1
ATOM 876 N N . MET A 1 112 ? -14.945 22.141 -7.348 1 74.94 112 MET A N 1
ATOM 877 C CA . MET A 1 112 ? -15.594 22.953 -8.367 1 74.94 112 MET A CA 1
ATOM 878 C C . MET A 1 112 ? -16.953 23.469 -7.887 1 74.94 112 MET A C 1
ATOM 880 O O . MET A 1 112 ? -17.328 24.609 -8.164 1 74.94 112 MET A O 1
ATOM 884 N N . ARG A 1 113 ? -17.609 22.625 -7.156 1 69.69 113 ARG A N 1
ATOM 885 C CA . ARG A 1 113 ? -18.922 23.016 -6.648 1 69.69 113 ARG A CA 1
ATOM 886 C C . ARG A 1 113 ? -18.797 24.047 -5.539 1 69.69 113 ARG A C 1
ATOM 888 O O . ARG A 1 113 ? -19.594 25 -5.473 1 69.69 113 ARG A O 1
ATOM 895 N N . GLY A 1 114 ? -17.797 23.719 -4.75 1 65.19 114 GLY A N 1
ATOM 896 C CA . GLY A 1 114 ? -17.562 24.719 -3.717 1 65.19 114 GLY A CA 1
ATOM 897 C C . GLY A 1 114 ? -17.156 26.078 -4.273 1 65.19 114 GLY A C 1
ATOM 898 O O . GLY A 1 114 ? -17.562 27.109 -3.754 1 65.19 114 GLY A O 1
ATOM 899 N N . SER A 1 115 ? -16.312 26.047 -5.27 1 65.06 115 SER A N 1
ATOM 900 C CA . SER A 1 115 ? -15.891 27.297 -5.902 1 65.06 115 SER A CA 1
ATOM 901 C C . SER A 1 115 ? -17.047 27.984 -6.617 1 65.06 115 SER A C 1
ATOM 903 O O . SER A 1 115 ? -17.172 29.203 -6.578 1 65.06 115 SER A O 1
ATOM 905 N N . HIS A 1 116 ? -17.828 27.188 -7.199 1 63.09 116 HIS A N 1
ATOM 906 C CA . HIS A 1 116 ? -18.984 27.75 -7.887 1 63.09 116 HIS A CA 1
ATOM 907 C C . HIS A 1 116 ? -19.969 28.375 -6.906 1 63.09 116 HIS A C 1
ATOM 909 O O . HIS A 1 116 ? -20.531 29.438 -7.18 1 63.09 116 HIS A O 1
ATOM 915 N N . GLU A 1 117 ? -20.078 27.703 -5.762 1 59.66 117 GLU A N 1
ATOM 916 C CA . GLU A 1 117 ? -20.984 28.234 -4.738 1 59.66 117 GLU A CA 1
ATOM 917 C C . GLU A 1 117 ? -20.438 29.531 -4.152 1 59.66 117 GLU A C 1
ATOM 919 O O . GLU A 1 117 ? -21.188 30.469 -3.879 1 59.66 117 GLU A O 1
ATOM 924 N N . GLU A 1 118 ? -19.125 29.484 -3.908 1 58.25 118 GLU A N 1
ATOM 925 C CA . GLU A 1 118 ? -18.5 30.703 -3.408 1 58.25 118 GLU A CA 1
ATOM 926 C C . GLU A 1 118 ? -18.594 31.828 -4.438 1 58.25 118 GLU A C 1
ATOM 928 O O . GLU A 1 118 ? -18.766 33 -4.078 1 58.25 118 GLU A O 1
ATOM 933 N N . ARG A 1 119 ? -18.422 31.531 -5.695 1 58.59 119 ARG A N 1
ATOM 934 C CA . ARG A 1 119 ? -18.531 32.531 -6.75 1 58.59 119 ARG A CA 1
ATOM 935 C C . ARG A 1 119 ? -19.953 33.062 -6.883 1 58.59 119 ARG A C 1
ATOM 937 O O . ARG A 1 119 ? -20.172 34.25 -7.145 1 58.59 119 ARG A O 1
ATOM 944 N N . THR A 1 120 ? -20.844 32.188 -6.754 1 55.03 120 THR A N 1
ATOM 945 C CA . THR A 1 120 ? -22.234 32.625 -6.84 1 55.03 120 THR A CA 1
ATOM 946 C C . THR A 1 120 ? -22.594 33.5 -5.645 1 55.03 120 THR A C 1
ATOM 948 O O . THR A 1 120 ? -23.391 34.438 -5.773 1 55.03 120 THR A O 1
ATOM 951 N N . ALA A 1 121 ? -21.953 33.125 -4.48 1 56.81 121 ALA A N 1
ATOM 952 C CA . ALA A 1 121 ? -22.25 33.906 -3.287 1 56.81 121 ALA A CA 1
ATOM 953 C C . ALA A 1 121 ? -21.672 35.312 -3.389 1 56.81 121 ALA A C 1
ATOM 955 O O . ALA A 1 121 ? -22.25 36.25 -2.854 1 56.81 121 ALA A O 1
ATOM 956 N N . LEU A 1 122 ? -20.562 35.406 -4.086 1 50.69 122 LEU A N 1
ATOM 957 C CA . LEU A 1 122 ? -19.953 36.719 -4.25 1 50.69 122 LEU A CA 1
ATOM 958 C C . LEU A 1 122 ? -20.688 37.531 -5.332 1 50.69 122 LEU A C 1
ATOM 960 O O . LEU A 1 122 ? -20.344 38.688 -5.598 1 50.69 122 LEU A O 1
ATOM 964 N N . ILE A 1 123 ? -21.391 36.906 -6.246 1 48.09 123 ILE A N 1
ATOM 965 C CA . ILE A 1 123 ? -22.188 37.719 -7.156 1 48.09 123 ILE A CA 1
ATOM 966 C C . ILE A 1 123 ? -23.172 38.562 -6.363 1 48.09 123 ILE A C 1
ATOM 968 O O . ILE A 1 123 ? -24.062 38.031 -5.699 1 48.09 123 ILE A O 1
ATOM 972 N N . PRO A 1 124 ? -22.781 39.688 -5.992 1 39.72 124 PRO A N 1
ATOM 973 C CA . PRO A 1 124 ? -23.672 40.625 -5.316 1 39.72 124 PRO A CA 1
ATOM 974 C C . PRO A 1 124 ? -25.078 40.656 -5.922 1 39.72 124 PRO A C 1
ATOM 976 O O . PRO A 1 124 ? -25.219 40.688 -7.148 1 39.72 124 PRO A O 1
ATOM 979 N N . GLU A 1 125 ? -25.953 39.719 -5.516 1 40.84 125 GLU A N 1
ATOM 980 C CA . GLU A 1 125 ? -27.328 40.031 -5.898 1 40.84 125 GLU A CA 1
ATOM 981 C C . GLU A 1 125 ? -27.578 41.531 -5.984 1 40.84 125 GLU A C 1
ATOM 983 O O . GLU A 1 125 ? -27.484 42.219 -4.98 1 40.84 125 GLU A O 1
ATOM 988 N N . ARG A 1 126 ? -27.094 42.094 -7.051 1 39.19 126 ARG A N 1
ATOM 989 C CA . ARG A 1 126 ? -27.578 43.438 -7.355 1 39.19 126 ARG A CA 1
ATOM 990 C C . ARG A 1 126 ? -29.094 43.5 -7.191 1 39.19 126 ARG A C 1
ATOM 992 O O . ARG A 1 126 ? -29.844 43 -8.023 1 39.19 126 ARG A O 1
ATOM 999 N N . ARG A 1 127 ? -29.641 43.125 -6.012 1 32.84 127 ARG A N 1
ATOM 1000 C CA . ARG A 1 127 ? -31.031 43.531 -5.801 1 32.84 127 ARG A CA 1
ATOM 1001 C C . ARG A 1 127 ? -31.25 44.969 -6.273 1 32.84 127 ARG A C 1
ATOM 1003 O O . ARG A 1 127 ? -30.562 45.906 -5.816 1 32.84 127 ARG A O 1
ATOM 1010 N N . THR A 1 128 ? -31.375 45.094 -7.551 1 33.44 128 THR A N 1
ATOM 1011 C CA . THR A 1 128 ? -31.953 46.312 -8.094 1 33.44 128 THR A CA 1
ATOM 1012 C C . THR A 1 128 ? -33.156 46.781 -7.27 1 33.44 128 THR A C 1
ATOM 1014 O O . THR A 1 128 ? -34.219 46.125 -7.293 1 33.44 128 THR A O 1
ATOM 1017 N N . GLY A 1 129 ? -33 46.906 -5.98 1 28.7 129 GLY A N 1
ATOM 1018 C CA . GLY A 1 129 ? -34.062 47.562 -5.227 1 28.7 129 GLY A CA 1
ATOM 1019 C C . GLY A 1 129 ? -34.594 48.812 -5.902 1 28.7 129 GLY A C 1
ATOM 1020 O O . GLY A 1 129 ? -33.844 49.719 -6.223 1 28.7 129 GLY A O 1
ATOM 1021 N N . HIS A 1 130 ? -35.406 48.531 -6.922 1 28.92 130 HIS A N 1
ATOM 1022 C CA . HIS A 1 130 ? -36.25 49.656 -7.332 1 28.92 130 HIS A CA 1
ATOM 1023 C C . HIS A 1 130 ? -36.688 50.469 -6.125 1 28.92 130 HIS A C 1
ATOM 1025 O O . HIS A 1 130 ? -37.094 49.906 -5.102 1 28.92 130 HIS A O 1
ATOM 1031 N N . GLY A 1 131 ? -36.031 51.594 -5.93 1 26.59 131 GLY A N 1
ATOM 1032 C CA . GLY A 1 131 ? -36.188 52.688 -4.992 1 26.59 131 GLY A CA 1
ATOM 1033 C C . GLY A 1 131 ? -37.625 53.188 -4.926 1 26.59 131 GLY A C 1
ATOM 1034 O O . GLY A 1 131 ? -37.938 54.25 -5.469 1 26.59 131 GLY A O 1
ATOM 1035 N N . HIS A 1 132 ? -38.656 52.25 -5.168 1 26.58 132 HIS A N 1
ATOM 1036 C CA . HIS A 1 132 ? -39.844 53.094 -5.02 1 26.58 132 HIS A CA 1
ATOM 1037 C C . HIS A 1 132 ? -39.75 53.938 -3.76 1 26.58 132 HIS A C 1
ATOM 1039 O O . HIS A 1 132 ? -39.094 53.562 -2.799 1 26.58 132 HIS A O 1
ATOM 1045 N N . GLY A 1 133 ? -40.188 55.219 -3.902 1 23.23 133 GLY A N 1
ATOM 1046 C CA . GLY A 1 133 ? -40.094 56.5 -3.256 1 23.23 133 GLY A CA 1
ATOM 1047 C C . GLY A 1 133 ? -40.688 56.531 -1.859 1 23.23 133 GLY A C 1
ATOM 1048 O O . GLY A 1 133 ? -40.719 57.562 -1.191 1 23.23 133 GLY A O 1
ATOM 1049 N N . HIS A 1 134 ? -41.531 55.469 -1.552 1 23.66 134 HIS A N 1
ATOM 1050 C CA . HIS A 1 134 ? -42.5 56.125 -0.691 1 23.66 134 HIS A CA 1
ATOM 1051 C C . HIS A 1 134 ? -41.844 56.688 0.571 1 23.66 134 HIS A C 1
ATOM 1053 O O . HIS A 1 134 ? -40.75 56.25 0.956 1 23.66 134 HIS A O 1
ATOM 1059 N N . GLY A 1 135 ? -42.562 57.625 1.229 1 20.66 135 GLY A N 1
ATOM 1060 C CA . GLY A 1 135 ? -42.438 58.812 2.082 1 20.66 135 GLY A CA 1
ATOM 1061 C C . GLY A 1 135 ? -41.938 58.469 3.48 1 20.66 135 GLY A C 1
ATOM 1062 O O . GLY A 1 135 ? -41.094 59.156 4.031 1 20.66 135 GLY A O 1
ATOM 1063 N N . HIS A 1 136 ? -42.781 57.594 4.195 1 22 136 HIS A N 1
ATOM 1064 C CA . HIS A 1 136 ? -43.156 58.188 5.465 1 22 136 HIS A CA 1
ATOM 1065 C C . HIS A 1 136 ? -42 58.156 6.461 1 22 136 HIS A C 1
ATOM 1067 O O . HIS A 1 136 ? -41.031 57.406 6.273 1 22 136 HIS A O 1
ATOM 1073 N N . GLY A 1 137 ? -42.344 58.594 7.754 1 19.41 137 GLY A N 1
ATOM 1074 C CA . GLY A 1 137 ? -41.812 59.438 8.805 1 19.41 137 GLY A CA 1
ATOM 1075 C C . GLY A 1 137 ? -40.781 58.75 9.672 1 19.41 137 GLY A C 1
ATOM 1076 O O . GLY A 1 137 ? -39.688 59.25 9.859 1 19.41 137 GLY A O 1
ATOM 1077 N N . HIS A 1 138 ? -41.375 57.844 10.562 1 21.56 138 HIS A N 1
ATOM 1078 C CA . HIS A 1 138 ? -41.125 58.156 11.977 1 21.56 138 HIS A CA 1
ATOM 1079 C C . HIS A 1 138 ? -39.75 57.688 12.406 1 21.56 138 HIS A C 1
ATOM 1081 O O . HIS A 1 138 ? -39.094 56.906 11.711 1 21.56 138 HIS A O 1
ATOM 1087 N N . GLY A 1 139 ? -39.625 57.719 13.797 1 19.61 139 GLY A N 1
ATOM 1088 C CA . GLY A 1 139 ? -38.719 58.219 14.82 1 19.61 139 GLY A CA 1
ATOM 1089 C C . GLY A 1 139 ? -37.594 57.219 15.141 1 19.61 139 GLY A C 1
ATOM 1090 O O . GLY A 1 139 ? -36.438 57.625 15.328 1 19.61 139 GLY A O 1
ATOM 1091 N N . HIS A 1 140 ? -38.094 56 15.398 1 23.61 140 HIS A N 1
ATOM 1092 C CA . HIS A 1 140 ? -37.562 55.531 16.672 1 23.61 140 HIS A CA 1
ATOM 1093 C C . HIS A 1 140 ? -36.156 54.969 16.5 1 23.61 140 HIS A C 1
ATOM 1095 O O . HIS A 1 140 ? -35.938 54.094 15.688 1 23.61 140 HIS A O 1
ATOM 1101 N N . GLY A 1 141 ? -35.25 55.875 16.594 1 19.25 141 GLY A N 1
ATOM 1102 C CA . GLY A 1 141 ? -33.844 55.75 16.297 1 19.25 141 GLY A CA 1
ATOM 1103 C C . GLY A 1 141 ? -33.188 54.594 17.047 1 19.25 141 GLY A C 1
ATOM 1104 O O . GLY A 1 141 ? -32.25 53.969 16.531 1 19.25 141 GLY A O 1
ATOM 1105 N N . HIS A 1 142 ? -33.438 54.531 18.375 1 23.58 142 HIS A N 1
ATOM 1106 C CA . HIS A 1 142 ? -32.125 54.5 19.062 1 23.58 142 HIS A CA 1
ATOM 1107 C C . HIS A 1 142 ? -31.562 53.094 19.062 1 23.58 142 HIS A C 1
ATOM 1109 O O . HIS A 1 142 ? -30.531 52.812 19.688 1 23.58 142 HIS A O 1
ATOM 1115 N N . GLY A 1 143 ? -32.188 52.094 18.469 1 20.78 143 GLY A N 1
ATOM 1116 C CA . GLY A 1 143 ? -31.844 50.875 19.172 1 20.78 143 GLY A CA 1
ATOM 1117 C C . GLY A 1 143 ? -30.375 50.531 19.078 1 20.78 143 GLY A C 1
ATOM 1118 O O . GLY A 1 143 ? -29.719 50.844 18.078 1 20.78 143 GLY A O 1
ATOM 1119 N N . ALA A 1 144 ? -29.719 50.594 20.266 1 25.42 144 ALA A N 1
ATOM 1120 C CA . ALA A 1 144 ? -28.344 50.312 20.656 1 25.42 144 ALA A CA 1
ATOM 1121 C C . ALA A 1 144 ? -27.938 48.906 20.234 1 25.42 144 ALA A C 1
ATOM 1123 O O . ALA A 1 144 ? -28.484 47.906 20.703 1 25.42 144 ALA A O 1
ATOM 1124 N N . GLY A 1 145 ? -28 48.594 18.984 1 23.98 145 GLY A N 1
ATOM 1125 C CA . GLY A 1 145 ? -27.688 47.188 18.781 1 23.98 145 GLY A CA 1
ATOM 1126 C C . GLY A 1 145 ? -26.297 46.812 19.266 1 23.98 145 GLY A C 1
ATOM 1127 O O . GLY A 1 145 ? -25.359 47.594 19.156 1 23.98 145 GLY A O 1
ATOM 1128 N N . PRO A 1 146 ? -26.219 46.125 20.5 1 26.16 146 PRO A N 1
ATOM 1129 C CA . PRO A 1 146 ? -24.969 45.656 21.094 1 26.16 146 PRO A CA 1
ATOM 1130 C C . PRO A 1 146 ? -24.078 44.906 20.078 1 26.16 146 PRO A C 1
ATOM 1132 O O . PRO A 1 146 ? -24.578 44.438 19.062 1 26.16 146 PRO A O 1
ATOM 1135 N N . ASP A 1 147 ? -22.922 45.438 19.969 1 24.33 147 ASP A N 1
ATOM 1136 C CA . ASP A 1 147 ? -21.75 44.938 19.234 1 24.33 147 ASP A CA 1
ATOM 1137 C C . ASP A 1 147 ? -21.469 43.469 19.562 1 24.33 147 ASP A C 1
ATOM 1139 O O . ASP A 1 147 ? -21.141 43.125 20.703 1 24.33 147 ASP A O 1
ATOM 1143 N N . LEU A 1 148 ? -22.359 42.469 19.234 1 25.45 148 LEU A N 1
ATOM 1144 C CA . LEU A 1 148 ? -21.984 41.062 19.453 1 25.45 148 LEU A CA 1
ATOM 1145 C C . LEU A 1 148 ? -20.609 40.781 18.875 1 25.45 148 LEU A C 1
ATOM 1147 O O . LEU A 1 148 ? -20.375 40.938 17.672 1 25.45 148 LEU A O 1
ATOM 1151 N N . GLU A 1 149 ? -19.562 41.094 19.625 1 26.5 149 GLU A N 1
ATOM 1152 C CA . GLU A 1 149 ? -18.219 40.594 19.375 1 26.5 149 GLU A CA 1
ATOM 1153 C C . GLU A 1 149 ? -18.25 39.094 19.031 1 26.5 149 GLU A C 1
ATOM 1155 O O . GLU A 1 149 ? -18.672 38.281 19.859 1 26.5 149 GLU A O 1
ATOM 1160 N N . SER A 1 150 ? -18.719 38.656 17.844 1 27.03 150 SER A N 1
ATOM 1161 C CA . SER A 1 150 ? -18.609 37.281 17.406 1 27.03 150 SER A CA 1
ATOM 1162 C C . SER A 1 150 ? -17.172 36.781 17.562 1 27.03 150 SER A C 1
ATOM 1164 O O . SER A 1 150 ? -16.266 37.25 16.891 1 27.03 150 SER A O 1
ATOM 1166 N N . SER A 1 151 ? -16.641 36.719 18.766 1 27.94 151 SER A N 1
ATOM 1167 C CA . SER A 1 151 ? -15.406 35.938 18.969 1 27.94 151 SER A CA 1
ATOM 1168 C C . SER A 1 151 ? -15.469 34.625 18.234 1 27.94 151 SER A C 1
ATOM 1170 O O . SER A 1 151 ? -16.25 33.719 18.594 1 27.94 151 SER A O 1
ATOM 1172 N N . GLY A 1 152 ? -15.453 34.594 16.953 1 28.08 152 GLY A N 1
ATOM 1173 C CA . GLY A 1 152 ? -15.297 33.344 16.219 1 28.08 152 GLY A CA 1
ATOM 1174 C C . GLY A 1 152 ? -14.156 32.5 16.719 1 28.08 152 GLY A C 1
ATOM 1175 O O . GLY A 1 152 ? -12.984 32.875 16.625 1 28.08 152 GLY A O 1
ATOM 1176 N N . HIS A 1 153 ? -14.242 31.953 17.969 1 29.47 153 HIS A N 1
ATOM 1177 C CA . HIS A 1 153 ? -13.352 30.859 18.344 1 29.47 153 HIS A CA 1
ATOM 1178 C C . HIS A 1 153 ? -13.078 29.938 17.156 1 29.47 153 HIS A C 1
ATOM 1180 O O . HIS A 1 153 ? -14.008 29.328 16.625 1 29.47 153 HIS A O 1
ATOM 1186 N N . HIS A 1 154 ? -12.156 30.266 16.391 1 30 154 HIS A N 1
ATOM 1187 C CA . HIS A 1 154 ? -11.578 29.328 15.422 1 30 154 HIS A CA 1
ATOM 1188 C C . HIS A 1 154 ? -11.156 28.031 16.094 1 30 154 HIS A C 1
ATOM 1190 O O . HIS A 1 154 ? -10.117 27.969 16.75 1 30 154 HIS A O 1
ATOM 1196 N N . VAL A 1 155 ? -12.062 27.406 16.828 1 32.19 155 VAL A N 1
ATOM 1197 C CA . VAL A 1 155 ? -11.727 26.031 17.188 1 32.19 155 VAL A CA 1
ATOM 1198 C C . VAL A 1 155 ? -11.047 25.344 16.016 1 32.19 155 VAL A C 1
ATOM 1200 O O . VAL A 1 155 ? -11.633 25.234 14.93 1 32.19 155 VAL A O 1
ATOM 1203 N N . HIS A 1 156 ? -9.773 25.484 15.93 1 32.59 156 HIS A N 1
ATOM 1204 C CA . HIS A 1 156 ? -9.008 24.578 15.078 1 32.59 156 HIS A CA 1
ATOM 1205 C C . HIS A 1 156 ? -9.469 23.141 15.25 1 32.59 156 HIS A C 1
ATOM 1207 O O . HIS A 1 156 ? -8.945 22.406 16.094 1 32.59 156 HIS A O 1
ATOM 1213 N N . VAL A 1 157 ? -10.734 22.906 15.477 1 34.97 157 VAL A N 1
ATOM 1214 C CA . VAL A 1 157 ? -11.188 21.516 15.422 1 34.97 157 VAL A CA 1
ATOM 1215 C C . VAL A 1 157 ? -10.5 20.797 14.266 1 34.97 157 VAL A C 1
ATOM 1217 O O . VAL A 1 157 ? -10.461 21.297 13.141 1 34.97 157 VAL A O 1
ATOM 1220 N N . ASP A 1 158 ? -9.5 20.141 14.461 1 39.25 158 ASP A N 1
ATOM 1221 C CA . ASP A 1 158 ? -8.914 19.156 13.547 1 39.25 158 ASP A CA 1
ATOM 1222 C C . ASP A 1 158 ? -10 18.484 12.711 1 39.25 158 ASP A C 1
ATOM 1224 O O . ASP A 1 158 ? -10.445 17.375 13.039 1 39.25 158 ASP A O 1
ATOM 1228 N N . VAL A 1 159 ? -11.039 19.141 12.32 1 42.19 159 VAL A N 1
ATOM 1229 C CA . VAL A 1 159 ? -12.219 18.906 11.508 1 42.19 159 VAL A CA 1
ATOM 1230 C C . VAL A 1 159 ? -11.867 17.969 10.352 1 42.19 159 VAL A C 1
ATOM 1232 O O . VAL A 1 159 ? -12.758 17.375 9.727 1 42.19 159 VAL A O 1
ATOM 1235 N N . GLN A 1 160 ? -10.656 17.859 9.914 1 45.84 160 GLN A N 1
ATOM 1236 C CA . GLN A 1 160 ? -10.344 17.203 8.648 1 45.84 160 GLN A CA 1
ATOM 1237 C C . GLN A 1 160 ? -10.336 15.688 8.789 1 45.84 160 GLN A C 1
ATOM 1239 O O . GLN A 1 160 ? -10.492 14.961 7.809 1 45.84 160 GLN A O 1
ATOM 1244 N N . ALA A 1 161 ? -10.109 15.125 10.07 1 48.25 161 ALA A N 1
ATOM 1245 C CA . ALA A 1 161 ? -9.961 13.68 10.242 1 48.25 161 ALA A CA 1
ATOM 1246 C C . ALA A 1 161 ? -11.305 12.977 10.148 1 48.25 161 ALA A C 1
ATOM 1248 O O . ALA A 1 161 ? -11.383 11.82 9.719 1 48.25 161 ALA A O 1
ATOM 1249 N N . HIS A 1 162 ? -12.43 13.656 10.602 1 56.91 162 HIS A N 1
ATOM 1250 C CA . HIS A 1 162 ? -13.758 13.039 10.594 1 56.91 162 HIS A CA 1
ATOM 1251 C C . HIS A 1 162 ? -14.734 13.844 9.742 1 56.91 162 HIS A C 1
ATOM 1253 O O . HIS A 1 162 ? -15.883 14.055 10.141 1 56.91 162 HIS A O 1
ATOM 1259 N N . SER A 1 163 ? -14.234 14.195 8.609 1 71.62 163 SER A N 1
ATOM 1260 C CA . SER A 1 163 ? -15.07 14.945 7.68 1 71.62 163 SER A CA 1
ATOM 1261 C C . SER A 1 163 ? -16.047 14.031 6.941 1 71.62 163 SER A C 1
ATOM 1263 O O . SER A 1 163 ? -15.727 12.875 6.668 1 71.62 163 SER A O 1
ATOM 1265 N N . PRO A 1 164 ? -17.328 14.352 6.918 1 80.06 164 PRO A N 1
ATOM 1266 C CA . PRO A 1 164 ? -18.328 13.602 6.148 1 80.06 164 PRO A CA 1
ATOM 1267 C C . PRO A 1 164 ? -17.828 13.234 4.75 1 80.06 164 PRO A C 1
ATOM 1269 O O . PRO A 1 164 ? -18.188 12.18 4.227 1 80.06 164 PRO A O 1
ATOM 1272 N N . PHE A 1 165 ? -17 14 4.258 1 82.94 165 PHE A N 1
ATOM 1273 C CA . PHE A 1 165 ? -16.5 13.742 2.916 1 82.94 165 PHE A CA 1
ATOM 1274 C C . PHE A 1 165 ? -15.547 12.547 2.918 1 82.94 165 PHE A C 1
ATOM 1276 O O . PHE A 1 165 ? -15.578 11.719 2.002 1 82.94 165 PHE A O 1
ATOM 1283 N N . ARG A 1 166 ? -14.781 12.492 3.863 1 82.75 166 ARG A N 1
ATOM 1284 C CA . ARG A 1 166 ? -13.852 11.375 3.979 1 82.75 166 ARG A CA 1
ATOM 1285 C C . ARG A 1 166 ? -14.602 10.055 4.141 1 82.75 166 ARG A C 1
ATOM 1287 O O . ARG A 1 166 ? -14.227 9.039 3.549 1 82.75 166 ARG A O 1
ATOM 1294 N N . SER A 1 167 ? -15.57 10.086 4.973 1 86.12 167 SER A N 1
ATOM 1295 C CA . SER A 1 167 ? -16.391 8.883 5.168 1 86.12 167 SER A CA 1
ATOM 1296 C C . SER A 1 167 ? -17.094 8.484 3.879 1 86.12 167 SER A C 1
ATOM 1298 O O . SER A 1 167 ? -17.234 7.293 3.588 1 86.12 167 SER A O 1
ATOM 1300 N N . PHE A 1 168 ? -17.547 9.414 3.15 1 88.31 168 PHE A N 1
ATOM 1301 C CA . PHE A 1 168 ? -18.172 9.148 1.863 1 88.31 168 PHE A CA 1
ATOM 1302 C C . PHE A 1 168 ? -17.188 8.492 0.906 1 88.31 168 PHE A C 1
ATOM 1304 O O . PHE A 1 168 ? -17.547 7.555 0.188 1 88.31 168 PHE A O 1
ATOM 1311 N N . MET A 1 169 ? -15.938 8.969 0.909 1 88.75 169 MET A N 1
ATOM 1312 C CA . MET A 1 169 ? -14.906 8.406 0.04 1 88.75 169 MET A CA 1
ATOM 1313 C C . MET A 1 169 ? -14.617 6.953 0.409 1 88.75 169 MET A C 1
ATOM 1315 O O . MET A 1 169 ? -14.461 6.102 -0.47 1 88.75 169 MET A O 1
ATOM 1319 N N . LEU A 1 170 ? -14.484 6.734 1.66 1 89.75 170 LEU A N 1
ATOM 1320 C CA . LEU A 1 170 ? -14.273 5.367 2.125 1 89.75 170 LEU A CA 1
ATOM 1321 C C . LEU A 1 170 ? -15.43 4.469 1.717 1 89.75 170 LEU A C 1
ATOM 1323 O O . LEU A 1 170 ? -15.219 3.346 1.252 1 89.75 170 LEU A O 1
ATOM 1327 N N . PHE A 1 171 ? -16.672 5.016 1.882 1 92.44 171 PHE A N 1
ATOM 1328 C CA . PHE A 1 171 ? -17.875 4.297 1.477 1 92.44 171 PHE A CA 1
ATOM 1329 C C . PHE A 1 171 ? -17.828 3.961 -0.009 1 92.44 171 PHE A C 1
ATOM 1331 O O . PHE A 1 171 ? -18.094 2.824 -0.401 1 92.44 171 PHE A O 1
ATOM 1338 N N . LEU A 1 172 ? -17.469 4.852 -0.823 1 92 172 LEU A N 1
ATOM 1339 C CA . LEU A 1 172 ? -17.438 4.676 -2.271 1 92 172 LEU A CA 1
ATOM 1340 C C . LEU A 1 172 ? -16.391 3.635 -2.668 1 92 172 LEU A C 1
ATOM 1342 O O . LEU A 1 172 ? -16.688 2.742 -3.471 1 92 172 LEU A O 1
ATOM 1346 N N . SER A 1 173 ? -15.211 3.764 -2.133 1 93.06 173 SER A N 1
ATOM 1347 C CA . SER A 1 173 ? -14.125 2.838 -2.455 1 93.06 173 SER A CA 1
ATOM 1348 C C . SER A 1 173 ? -14.469 1.416 -2.02 1 93.06 173 SER A C 1
ATOM 1350 O O . SER A 1 173 ? -14.25 0.462 -2.768 1 93.06 173 SER A O 1
ATOM 1352 N N . LEU A 1 174 ? -15.078 1.276 -0.826 1 93.19 174 LEU A N 1
ATOM 1353 C CA . LEU A 1 174 ? -15.453 -0.036 -0.316 1 93.19 174 LEU A CA 1
ATOM 1354 C C . LEU A 1 174 ? -16.609 -0.625 -1.13 1 93.19 174 LEU A C 1
ATOM 1356 O O . LEU A 1 174 ? -16.672 -1.84 -1.335 1 93.19 174 LEU A O 1
ATOM 1360 N N . SER A 1 175 ? -17.5 0.276 -1.569 1 94.19 175 SER A N 1
ATOM 1361 C CA . SER A 1 175 ? -18.609 -0.172 -2.41 1 94.19 175 SER A CA 1
ATOM 1362 C C . SER A 1 175 ? -18.094 -0.722 -3.74 1 94.19 175 SER A C 1
ATOM 1364 O O . SER A 1 175 ? -18.562 -1.766 -4.203 1 94.19 175 SER A O 1
ATOM 1366 N N . LEU A 1 176 ? -17.188 -0.047 -4.305 1 92.69 176 LEU A N 1
ATOM 1367 C CA . LEU A 1 176 ? -16.609 -0.513 -5.559 1 92.69 176 LEU A CA 1
ATOM 1368 C C . LEU A 1 176 ? -15.906 -1.857 -5.371 1 92.69 176 LEU A C 1
ATOM 1370 O O . LEU A 1 176 ? -16.078 -2.764 -6.191 1 92.69 176 LEU A O 1
ATOM 1374 N N . HIS A 1 177 ? -15.156 -1.951 -4.371 1 91.81 177 HIS A N 1
ATOM 1375 C CA . HIS A 1 177 ? -14.5 -3.215 -4.047 1 91.81 177 HIS A CA 1
ATOM 1376 C C . HIS A 1 177 ? -15.523 -4.34 -3.896 1 91.81 177 HIS A C 1
ATOM 1378 O O . HIS A 1 177 ? -15.352 -5.422 -4.461 1 91.81 177 HIS A O 1
ATOM 1384 N N . SER A 1 178 ? -16.625 -4.051 -3.174 1 93.88 178 SER A N 1
ATOM 1385 C CA . SER A 1 178 ? -17.672 -5.043 -2.902 1 93.88 178 SER A CA 1
ATOM 1386 C C . SER A 1 178 ? -18.328 -5.516 -4.191 1 93.88 178 SER A C 1
ATOM 1388 O O . SER A 1 178 ? -18.672 -6.695 -4.324 1 93.88 178 SER A O 1
ATOM 1390 N N . VAL A 1 179 ? -18.5 -4.656 -5.09 1 93 179 VAL A N 1
ATOM 1391 C CA . VAL A 1 179 ? -19.109 -5.012 -6.371 1 93 179 VAL A CA 1
ATOM 1392 C C . VAL A 1 179 ? -18.172 -5.949 -7.141 1 93 179 VAL A C 1
ATOM 1394 O O . VAL A 1 179 ? -18.609 -6.977 -7.66 1 93 179 VAL A O 1
ATOM 1397 N N . PHE A 1 180 ? -16.891 -5.613 -7.215 1 91.56 180 PHE A N 1
ATOM 1398 C CA . PHE A 1 180 ? -15.93 -6.445 -7.93 1 91.56 180 PHE A CA 1
ATOM 1399 C C . PHE A 1 180 ? -15.805 -7.816 -7.273 1 91.56 180 PHE A C 1
ATOM 1401 O O . PHE A 1 180 ? -15.719 -8.836 -7.965 1 91.56 180 PHE A O 1
ATOM 1408 N N . GLU A 1 181 ? -15.781 -7.766 -5.996 1 89.44 181 GLU A N 1
ATOM 1409 C CA . GLU A 1 181 ? -15.734 -9.023 -5.254 1 89.44 181 GLU A CA 1
ATOM 1410 C C . GLU A 1 181 ? -16.953 -9.883 -5.543 1 89.44 181 GLU A C 1
ATOM 1412 O O . GLU A 1 181 ? -16.828 -11.086 -5.781 1 89.44 181 GLU A O 1
ATOM 1417 N N . GLY A 1 182 ? -18.141 -9.336 -5.512 1 90.56 182 GLY A N 1
ATOM 1418 C CA . GLY A 1 182 ? -19.375 -10.055 -5.828 1 90.56 182 GLY A CA 1
ATOM 1419 C C . GLY A 1 182 ? -19.391 -10.625 -7.23 1 90.56 182 GLY A C 1
ATOM 1420 O O . GLY A 1 182 ? -19.812 -11.766 -7.441 1 90.56 182 GLY A O 1
ATOM 1421 N N . LEU A 1 183 ? -18.938 -9.836 -8.18 1 88.81 183 LEU A N 1
ATOM 1422 C CA . LEU A 1 183 ? -18.859 -10.281 -9.562 1 88.81 183 LEU A CA 1
ATOM 1423 C C . LEU A 1 183 ? -17.984 -11.523 -9.68 1 88.81 183 LEU A C 1
ATOM 1425 O O . LEU A 1 183 ? -18.312 -12.461 -10.406 1 88.81 183 LEU A O 1
ATOM 1429 N N . ALA A 1 184 ? -16.891 -11.445 -8.945 1 84.62 184 ALA A N 1
ATOM 1430 C CA . ALA A 1 184 ? -15.961 -12.57 -8.977 1 84.62 184 ALA A CA 1
ATOM 1431 C C . ALA A 1 184 ? -16.609 -13.836 -8.422 1 84.62 184 ALA A C 1
ATOM 1433 O O . ALA A 1 184 ? -16.438 -14.93 -8.969 1 84.62 184 ALA A O 1
ATOM 1434 N N . ILE A 1 185 ? -17.391 -13.734 -7.398 1 85.88 185 ILE A N 1
ATOM 1435 C CA . ILE A 1 185 ? -18.078 -14.867 -6.789 1 85.88 185 ILE A CA 1
ATOM 1436 C C . ILE A 1 185 ? -19.141 -15.391 -7.738 1 85.88 185 ILE A C 1
ATOM 1438 O O . ILE A 1 185 ? -19.281 -16.609 -7.922 1 85.88 185 ILE A O 1
ATOM 1442 N N . GLY A 1 186 ? -19.844 -14.508 -8.32 1 86.31 186 GLY A N 1
ATOM 1443 C CA . GLY A 1 186 ? -20.891 -14.891 -9.25 1 86.31 186 GLY A CA 1
ATOM 1444 C C . GLY A 1 186 ? -20.375 -15.641 -10.461 1 86.31 186 GLY A C 1
ATOM 1445 O O . GLY A 1 186 ? -21.078 -16.484 -11.016 1 86.31 186 GLY A O 1
ATOM 1446 N N . LEU A 1 187 ? -19.188 -15.328 -10.852 1 83.5 187 LEU A N 1
ATOM 1447 C CA . LEU A 1 187 ? -18.625 -15.906 -12.07 1 83.5 187 LEU A CA 1
ATOM 1448 C C . LEU A 1 187 ? -17.844 -17.188 -11.758 1 83.5 187 LEU A C 1
ATOM 1450 O O . LEU A 1 187 ? -17.391 -17.875 -12.664 1 83.5 187 LEU A O 1
ATOM 1454 N N . GLN A 1 188 ? -17.734 -17.516 -10.508 1 82.5 188 GLN A N 1
ATOM 1455 C CA . GLN A 1 188 ? -16.984 -18.703 -10.117 1 82.5 188 GLN A CA 1
ATOM 1456 C C . GLN A 1 188 ? -17.703 -19.984 -10.555 1 82.5 188 GLN A C 1
ATOM 1458 O O . GLN A 1 188 ? -18.938 -20.062 -10.445 1 82.5 188 GLN A O 1
ATOM 1463 N N . THR A 1 189 ? -16.938 -20.969 -11.055 1 80.38 189 THR A N 1
ATOM 1464 C CA . THR A 1 189 ? -17.547 -22.156 -11.633 1 80.38 189 THR A CA 1
ATOM 1465 C C . THR A 1 189 ? -17.344 -23.375 -10.719 1 80.38 189 THR A C 1
ATOM 1467 O O . THR A 1 189 ? -17.906 -24.438 -10.953 1 80.38 189 THR A O 1
ATOM 1470 N N . THR A 1 190 ? -16.562 -23.219 -9.766 1 80.88 190 THR A N 1
ATOM 1471 C CA . THR A 1 190 ? -16.266 -24.344 -8.891 1 80.88 190 THR A CA 1
ATOM 1472 C C . THR A 1 190 ? -16.891 -24.141 -7.512 1 80.88 190 THR A C 1
ATOM 1474 O O . THR A 1 190 ? -16.656 -23.125 -6.867 1 80.88 190 THR A O 1
ATOM 1477 N N . ASP A 1 191 ? -17.578 -25.156 -7.09 1 80.44 191 ASP A N 1
ATOM 1478 C CA . ASP A 1 191 ? -18.297 -25.078 -5.824 1 80.44 191 ASP A CA 1
ATOM 1479 C C . ASP A 1 191 ? -17.344 -24.922 -4.648 1 80.44 191 ASP A C 1
ATOM 1481 O O . ASP A 1 191 ? -17.594 -24.109 -3.744 1 80.44 191 ASP A O 1
ATOM 1485 N N . SER A 1 192 ? -16.359 -25.734 -4.676 1 77.75 192 SER A N 1
ATOM 1486 C CA . SER A 1 192 ? -15.422 -25.719 -3.561 1 77.75 192 SER A CA 1
ATOM 1487 C C . SER A 1 192 ? -14.742 -24.359 -3.434 1 77.75 192 SER A C 1
ATOM 1489 O O . SER A 1 192 ? -14.539 -23.859 -2.324 1 77.75 192 SER A O 1
ATOM 1491 N N . ARG A 1 193 ? -14.547 -23.75 -4.523 1 78.25 193 ARG A N 1
ATOM 1492 C CA . ARG A 1 193 ? -13.875 -22.453 -4.512 1 78.25 193 ARG A CA 1
ATOM 1493 C C . ARG A 1 193 ? -14.812 -21.359 -4.012 1 78.25 193 ARG A C 1
ATOM 1495 O O . ARG A 1 193 ? -14.375 -20.438 -3.314 1 78.25 193 ARG A O 1
ATOM 1502 N N . VAL A 1 194 ? -16.062 -21.453 -4.332 1 79.75 194 VAL A N 1
ATOM 1503 C CA . VAL A 1 194 ? -17.031 -20.469 -3.881 1 79.75 194 VAL A CA 1
ATOM 1504 C C . VAL A 1 194 ? -17.141 -20.5 -2.357 1 79.75 194 VAL A C 1
ATOM 1506 O O . VAL A 1 194 ? -17.141 -19.453 -1.706 1 79.75 194 VAL A O 1
ATOM 1509 N N . VAL A 1 195 ? -17.109 -21.688 -1.845 1 80.62 195 VAL A N 1
ATOM 1510 C CA . VAL A 1 195 ? -17.234 -21.828 -0.399 1 80.62 195 VAL A CA 1
ATOM 1511 C C . VAL A 1 195 ? -15.984 -21.297 0.287 1 80.62 195 VAL A C 1
ATOM 1513 O O . VAL A 1 195 ? -16.078 -20.609 1.304 1 80.62 195 VAL A O 1
ATOM 1516 N N . GLU A 1 196 ? -14.898 -21.578 -0.274 1 76.69 196 GLU A N 1
ATOM 1517 C CA . GLU A 1 196 ? -13.633 -21.109 0.284 1 76.69 196 GLU A CA 1
ATOM 1518 C C . GLU A 1 196 ? -13.562 -19.578 0.288 1 76.69 196 GLU A C 1
ATOM 1520 O O . GLU A 1 196 ? -13.188 -18.969 1.295 1 76.69 196 GLU A O 1
ATOM 1525 N N . ILE A 1 197 ? -13.953 -19.016 -0.758 1 77.5 197 ILE A N 1
ATOM 1526 C CA . ILE A 1 197 ? -13.922 -17.562 -0.898 1 77.5 197 ILE A CA 1
ATOM 1527 C C . ILE A 1 197 ? -14.953 -16.938 0.038 1 77.5 197 ILE A C 1
ATOM 1529 O O . ILE A 1 197 ? -14.688 -15.906 0.667 1 77.5 197 ILE A O 1
ATOM 1533 N N . CYS A 1 198 ? -16.078 -17.609 0.145 1 79.5 198 CYS A N 1
ATOM 1534 C CA . CYS A 1 198 ? -17.156 -17.078 0.966 1 79.5 198 CYS A CA 1
ATOM 1535 C C . CYS A 1 198 ? -16.766 -17.047 2.438 1 79.5 198 CYS A C 1
ATOM 1537 O O . CYS A 1 198 ? -17.062 -16.078 3.137 1 79.5 198 CYS A O 1
ATOM 1539 N N . ILE A 1 199 ? -16.094 -18 2.857 1 77.06 199 ILE A N 1
ATOM 1540 C CA . ILE A 1 199 ? -15.664 -18.062 4.25 1 77.06 199 ILE A CA 1
ATOM 1541 C C . ILE A 1 199 ? -14.656 -16.938 4.52 1 77.06 199 ILE A C 1
ATOM 1543 O O . ILE A 1 199 ? -14.75 -16.25 5.539 1 77.06 199 ILE A O 1
ATOM 1547 N N . ALA A 1 200 ? -13.773 -16.828 3.637 1 76.5 200 ALA A N 1
ATOM 1548 C CA . ALA A 1 200 ? -12.766 -15.773 3.777 1 76.5 200 ALA A CA 1
ATOM 1549 C C . ALA A 1 200 ? -13.414 -14.391 3.773 1 76.5 200 ALA A C 1
ATOM 1551 O O . ALA A 1 200 ? -13.062 -13.523 4.578 1 76.5 200 ALA A O 1
ATOM 1552 N N . ILE A 1 201 ? -14.398 -14.203 2.992 1 82.75 201 ILE A N 1
ATOM 1553 C CA . ILE A 1 201 ? -15.07 -12.914 2.82 1 82.75 201 ILE A CA 1
ATOM 1554 C C . ILE A 1 201 ? -15.914 -12.602 4.055 1 82.75 201 ILE A C 1
ATOM 1556 O O . ILE A 1 201 ? -15.992 -11.453 4.484 1 82.75 201 ILE A O 1
ATOM 1560 N N . LEU A 1 202 ? -16.438 -13.656 4.633 1 82.94 202 LEU A N 1
ATOM 1561 C CA . LEU A 1 202 ? -17.297 -13.469 5.793 1 82.94 202 LEU A CA 1
ATOM 1562 C C . LEU A 1 202 ? -16.531 -12.82 6.941 1 82.94 202 LEU A C 1
ATOM 1564 O O . LEU A 1 202 ? -17.062 -11.93 7.617 1 82.94 202 LEU A O 1
ATOM 1568 N N . VAL A 1 203 ? -15.367 -13.164 7.109 1 81.12 203 VAL A N 1
ATOM 1569 C CA . VAL A 1 203 ? -14.578 -12.672 8.234 1 81.12 203 VAL A CA 1
ATOM 1570 C C . VAL A 1 203 ? -14.172 -11.227 7.98 1 81.12 203 VAL A C 1
ATOM 1572 O O . VAL A 1 203 ? -14.453 -10.344 8.797 1 81.12 203 VAL A O 1
ATOM 1575 N N . HIS A 1 204 ? -13.547 -10.992 6.871 1 82.12 204 HIS A N 1
ATOM 1576 C CA . HIS A 1 204 ? -13.031 -9.641 6.676 1 82.12 204 HIS A CA 1
ATOM 1577 C C . HIS A 1 204 ? -14.156 -8.664 6.336 1 82.12 204 HIS A C 1
ATOM 1579 O O . HIS A 1 204 ? -14.086 -7.48 6.684 1 82.12 204 HIS A O 1
ATOM 1585 N N . LYS A 1 205 ? -15.281 -9.141 5.738 1 88.88 205 LYS A N 1
ATOM 1586 C CA . LYS A 1 205 ? -16.406 -8.266 5.43 1 88.88 205 LYS A CA 1
ATOM 1587 C C . LYS A 1 205 ? -17.078 -7.773 6.707 1 88.88 205 LYS A C 1
ATOM 1589 O O . LYS A 1 205 ? -17.531 -6.625 6.773 1 88.88 205 LYS A O 1
ATOM 1594 N N . SER A 1 206 ? -17.141 -8.648 7.656 1 88.75 206 SER A N 1
ATOM 1595 C CA . SER A 1 206 ? -17.719 -8.25 8.938 1 88.75 206 SER A CA 1
ATOM 1596 C C . SER A 1 206 ? -16.922 -7.121 9.586 1 88.75 206 SER A C 1
ATOM 1598 O O . SER A 1 206 ? -17.5 -6.156 10.078 1 88.75 206 SER A O 1
ATOM 1600 N N . ILE A 1 207 ? -15.719 -7.242 9.508 1 86.06 207 ILE A N 1
ATOM 1601 C CA . ILE A 1 207 ? -14.844 -6.242 10.117 1 86.06 207 ILE A CA 1
ATOM 1602 C C . ILE A 1 207 ? -14.891 -4.957 9.297 1 86.06 207 ILE A C 1
ATOM 1604 O O . ILE A 1 207 ? -14.898 -3.855 9.852 1 86.06 207 ILE A O 1
ATOM 1608 N N . ILE A 1 208 ? -14.945 -5.035 8.023 1 86.75 208 ILE A N 1
ATOM 1609 C CA . ILE A 1 208 ? -14.977 -3.896 7.109 1 86.75 208 ILE A CA 1
ATOM 1610 C C . ILE A 1 208 ? -16.234 -3.068 7.359 1 86.75 208 ILE A C 1
ATOM 1612 O O . ILE A 1 208 ? -16.172 -1.85 7.527 1 86.75 208 ILE A O 1
ATOM 1616 N N . VAL A 1 209 ? -17.375 -3.762 7.414 1 90.31 209 VAL A N 1
ATOM 1617 C CA . VAL A 1 209 ? -18.641 -3.041 7.559 1 90.31 209 VAL A CA 1
ATOM 1618 C C . VAL A 1 209 ? -18.719 -2.426 8.953 1 90.31 209 VAL A C 1
ATOM 1620 O O . VAL A 1 209 ? -19.266 -1.327 9.117 1 90.31 209 VAL A O 1
ATOM 1623 N N . PHE A 1 210 ? -18.188 -3.143 9.891 1 89.06 210 PHE A N 1
ATOM 1624 C CA . PHE A 1 210 ? -18.156 -2.605 11.242 1 89.06 210 PHE A CA 1
ATOM 1625 C C . PHE A 1 210 ? -17.344 -1.319 11.297 1 89.06 210 PHE A C 1
ATOM 1627 O O . PHE A 1 210 ? -17.797 -0.315 11.852 1 89.06 210 PHE A O 1
ATOM 1634 N N . SER A 1 211 ? -16.188 -1.39 10.719 1 87.44 211 SER A N 1
ATOM 1635 C CA . SER A 1 211 ? -15.289 -0.232 10.688 1 87.44 211 SER A CA 1
ATOM 1636 C C . SER A 1 211 ? -15.922 0.927 9.922 1 87.44 211 SER A C 1
ATOM 1638 O O . SER A 1 211 ? -15.836 2.08 10.352 1 87.44 211 SER A O 1
ATOM 1640 N N . LEU A 1 212 ? -16.547 0.659 8.844 1 89.88 212 LEU A N 1
ATOM 1641 C CA . LEU A 1 212 ? -17.219 1.678 8.047 1 89.88 212 LEU A CA 1
ATOM 1642 C C . LEU A 1 212 ? -18.344 2.332 8.844 1 89.88 212 LEU A C 1
ATOM 1644 O O . LEU A 1 212 ? -18.469 3.559 8.852 1 89.88 212 LEU A O 1
ATOM 1648 N N . ALA A 1 213 ? -19.125 1.542 9.5 1 90.81 213 ALA A N 1
ATOM 1649 C CA . ALA A 1 213 ? -20.25 2.043 10.289 1 90.81 213 ALA A CA 1
ATOM 1650 C C . ALA A 1 213 ? -19.766 2.967 11.406 1 90.81 213 ALA A C 1
ATOM 1652 O O . ALA A 1 213 ? -20.359 4.023 11.641 1 90.81 213 ALA A O 1
ATOM 1653 N N . VAL A 1 214 ? -18.734 2.51 12.031 1 86.56 214 VAL A N 1
ATOM 1654 C CA . VAL A 1 214 ? -18.172 3.324 13.102 1 86.56 214 VAL A CA 1
ATOM 1655 C C . VAL A 1 214 ? -17.734 4.68 12.555 1 86.56 214 VAL A C 1
ATOM 1657 O O . VAL A 1 214 ? -18.031 5.723 13.148 1 86.56 214 VAL A O 1
ATOM 1660 N N . LYS A 1 215 ? -17.078 4.723 11.445 1 85.62 215 LYS A N 1
ATOM 1661 C CA . LYS A 1 215 ? -16.609 5.965 10.836 1 85.62 215 LYS A CA 1
ATOM 1662 C C . LYS A 1 215 ? -17.766 6.848 10.406 1 85.62 215 LYS A C 1
ATOM 1664 O O . LYS A 1 215 ? -17.719 8.07 10.531 1 85.62 215 LYS A O 1
ATOM 1669 N N . LEU A 1 216 ? -18.812 6.242 9.938 1 88.75 216 LEU A N 1
ATOM 1670 C CA . LEU A 1 216 ? -19.984 6.984 9.5 1 88.75 216 LEU A CA 1
ATOM 1671 C C . LEU A 1 216 ? -20.688 7.629 10.695 1 88.75 216 LEU A C 1
ATOM 1673 O O . LEU A 1 216 ? -21.125 8.781 10.617 1 88.75 216 LEU A O 1
ATOM 1677 N N . VAL A 1 217 ? -20.734 6.934 11.766 1 85.81 217 VAL A N 1
ATOM 1678 C CA . VAL A 1 217 ? -21.406 7.43 12.969 1 85.81 217 VAL A CA 1
ATOM 1679 C C . VAL A 1 217 ? -20.594 8.57 13.57 1 85.81 217 VAL A C 1
ATOM 1681 O O . VAL A 1 217 ? -21.156 9.547 14.07 1 85.81 217 VAL A O 1
ATOM 1684 N N . GLN A 1 218 ? -19.312 8.469 13.438 1 82.06 218 GLN A N 1
ATOM 1685 C CA . GLN A 1 218 ? -18.422 9.492 14.008 1 82.06 218 GLN A CA 1
ATOM 1686 C C . GLN A 1 218 ? -18.422 10.75 13.148 1 82.06 218 GLN A C 1
ATOM 1688 O O . GLN A 1 218 ? -18.031 11.82 13.609 1 82.06 218 GLN A O 1
ATOM 1693 N N . SER A 1 219 ? -18.703 10.664 11.898 1 81.44 219 SER A N 1
ATOM 1694 C CA . SER A 1 219 ? -18.688 11.805 10.984 1 81.44 219 SER A CA 1
ATOM 1695 C C . SER A 1 219 ? -19.891 12.703 11.188 1 81.44 219 SER A C 1
ATOM 1697 O O . SER A 1 219 ? -20.125 13.617 10.398 1 81.44 219 SER A O 1
ATOM 1699 N N . ALA A 1 220 ? -20.594 12.602 12.188 1 77.38 220 ALA A N 1
ATOM 1700 C CA . ALA A 1 220 ? -21.719 13.453 12.594 1 77.38 220 ALA A CA 1
ATOM 1701 C C . ALA A 1 220 ? -22.844 13.406 11.562 1 77.38 220 ALA A C 1
ATOM 1703 O O . ALA A 1 220 ? -23.484 14.422 11.297 1 77.38 220 ALA A O 1
ATOM 1704 N N . LEU A 1 221 ? -22.953 12.391 10.852 1 82.75 221 LEU A N 1
ATOM 1705 C CA . LEU A 1 221 ? -24.078 12.188 9.945 1 82.75 221 LEU A CA 1
ATOM 1706 C C . LEU A 1 221 ? -25.328 11.812 10.719 1 82.75 221 LEU A C 1
ATOM 1708 O O . LEU A 1 221 ? -25.266 11.141 11.75 1 82.75 221 LEU A O 1
ATOM 1712 N N . PRO A 1 222 ? -26.469 12.406 10.242 1 85.94 222 PRO A N 1
ATOM 1713 C CA . PRO A 1 222 ? -27.719 11.945 10.859 1 85.94 222 PRO A CA 1
ATOM 1714 C C . PRO A 1 222 ? -27.922 10.438 10.734 1 85.94 222 PRO A C 1
ATOM 1716 O O . PRO A 1 222 ? -27.422 9.82 9.797 1 85.94 222 PRO A O 1
ATOM 1719 N N . PRO A 1 223 ? -28.594 9.859 11.711 1 86.12 223 PRO A N 1
ATOM 1720 C CA . PRO A 1 223 ? -28.75 8.406 11.773 1 86.12 223 PRO A CA 1
ATOM 1721 C C . PRO A 1 223 ? -29.422 7.828 10.523 1 86.12 223 PRO A C 1
ATOM 1723 O O . PRO A 1 223 ? -29.094 6.715 10.102 1 86.12 223 PRO A O 1
ATOM 1726 N N . LEU A 1 224 ? -30.297 8.531 9.945 1 90.06 224 LEU A N 1
ATOM 1727 C CA . LEU A 1 224 ? -30.984 8.039 8.758 1 90.06 224 LEU A CA 1
ATOM 1728 C C . LEU A 1 224 ? -30.016 7.887 7.594 1 90.06 224 LEU A C 1
ATOM 1730 O O . LEU A 1 224 ? -30.109 6.941 6.809 1 90.06 224 LEU A O 1
ATOM 1734 N N . TRP A 1 225 ? -29.109 8.789 7.543 1 89.38 225 TRP A N 1
ATOM 1735 C CA . TRP A 1 225 ? -28.109 8.711 6.484 1 89.38 225 TRP A CA 1
ATOM 1736 C C . TRP A 1 225 ? -27.141 7.562 6.734 1 89.38 225 TRP A C 1
ATOM 1738 O O . TRP A 1 225 ? -26.703 6.902 5.793 1 89.38 225 TRP A O 1
ATOM 1748 N N . VAL A 1 226 ? -26.812 7.363 7.969 1 90.75 226 VAL A N 1
ATOM 1749 C CA . VAL A 1 226 ? -25.938 6.246 8.312 1 90.75 226 VAL A CA 1
ATOM 1750 C C . VAL A 1 226 ? -26.594 4.93 7.91 1 90.75 226 VAL A C 1
ATOM 1752 O O . VAL A 1 226 ? -25.953 4.074 7.289 1 90.75 226 VAL A O 1
ATOM 1755 N N . ALA A 1 227 ? -27.875 4.84 8.172 1 91.44 227 ALA A N 1
ATOM 1756 C CA . ALA A 1 227 ? -28.625 3.635 7.82 1 91.44 227 ALA A CA 1
ATOM 1757 C C . ALA A 1 227 ? -28.672 3.451 6.309 1 91.44 227 ALA A C 1
ATOM 1759 O O . ALA A 1 227 ? -28.547 2.33 5.805 1 91.44 227 ALA A O 1
ATOM 1760 N N . ALA A 1 228 ? -28.844 4.449 5.621 1 93.19 228 ALA A N 1
ATOM 1761 C CA . ALA A 1 228 ? -28.906 4.391 4.164 1 93.19 228 ALA A CA 1
ATOM 1762 C C . ALA A 1 228 ? -27.562 3.932 3.576 1 93.19 228 ALA A C 1
ATOM 1764 O O . ALA A 1 228 ? -27.531 3.092 2.676 1 93.19 228 ALA A O 1
ATOM 1765 N N . TYR A 1 229 ? -26.469 4.516 4.102 1 92.69 229 TYR A N 1
ATOM 1766 C CA . TYR A 1 229 ? -25.141 4.133 3.639 1 92.69 229 TYR A CA 1
ATOM 1767 C C . TYR A 1 229 ? -24.891 2.645 3.867 1 92.69 229 TYR A C 1
ATOM 1769 O O . TYR A 1 229 ? -24.391 1.948 2.979 1 92.69 229 TYR A O 1
ATOM 1777 N N . ILE A 1 230 ? -25.25 2.213 5.012 1 93.19 230 ILE A N 1
ATOM 1778 C CA . ILE A 1 230 ? -25.047 0.809 5.348 1 93.19 230 ILE A CA 1
ATOM 1779 C C . ILE A 1 230 ? -25.922 -0.068 4.457 1 93.19 230 ILE A C 1
ATOM 1781 O O . ILE A 1 230 ? -25.484 -1.104 3.959 1 93.19 230 ILE A O 1
ATOM 1785 N N . GLY A 1 231 ? -27.125 0.39 4.266 1 93.75 231 GLY A N 1
ATOM 1786 C CA . GLY A 1 231 ? -28.031 -0.343 3.396 1 93.75 231 GLY A CA 1
ATOM 1787 C C . GLY A 1 231 ? -27.516 -0.47 1.975 1 93.75 231 GLY A C 1
ATOM 1788 O O . GLY A 1 231 ? -27.531 -1.563 1.404 1 93.75 231 GLY A O 1
ATOM 1789 N N . VAL A 1 232 ? -27.125 0.545 1.424 1 93.88 232 VAL A N 1
ATOM 1790 C CA . VAL A 1 232 ? -26.594 0.544 0.062 1 93.88 232 VAL A CA 1
ATOM 1791 C C . VAL A 1 232 ? -25.344 -0.322 -0.008 1 93.88 232 VAL A C 1
ATOM 1793 O O . VAL A 1 232 ? -25.172 -1.1 -0.949 1 93.88 232 VAL A O 1
ATOM 1796 N N . PHE A 1 233 ? -24.469 -0.166 0.973 1 94.19 233 PHE A N 1
ATOM 1797 C CA . PHE A 1 233 ? -23.25 -0.951 1.012 1 94.19 233 PHE A C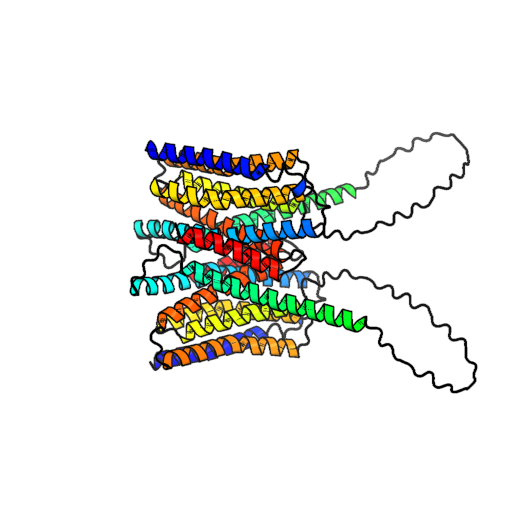A 1
ATOM 1798 C C . PHE A 1 233 ? -23.562 -2.441 1.062 1 94.19 233 PHE A C 1
ATOM 1800 O O . PHE A 1 233 ? -22.875 -3.244 0.41 1 94.19 233 PHE A O 1
ATOM 1807 N N . ALA A 1 234 ? -24.547 -2.76 1.825 1 92.94 234 ALA A N 1
ATOM 1808 C CA . ALA A 1 234 ? -24.922 -4.164 1.98 1 92.94 234 ALA A CA 1
ATOM 1809 C C . ALA A 1 234 ? -25.406 -4.75 0.659 1 92.94 234 ALA A C 1
ATOM 1811 O O . ALA A 1 234 ? -25.281 -5.957 0.428 1 92.94 234 ALA A O 1
ATOM 1812 N N . LEU A 1 235 ? -25.906 -3.934 -0.224 1 94 235 LEU A N 1
ATOM 1813 C CA . LEU A 1 235 ? -26.469 -4.395 -1.488 1 94 235 LEU A CA 1
ATOM 1814 C C . LEU A 1 235 ? -25.375 -4.523 -2.553 1 94 235 LEU A C 1
ATOM 1816 O O . LEU A 1 235 ? -25.594 -5.145 -3.596 1 94 235 LEU A O 1
ATOM 1820 N N . MET A 1 236 ? -24.281 -4.031 -2.326 1 93.19 236 MET A N 1
ATOM 1821 C CA . MET A 1 236 ? -23.234 -3.979 -3.355 1 93.19 236 MET A CA 1
ATOM 1822 C C . MET A 1 236 ? -22.75 -5.379 -3.711 1 93.19 236 MET A C 1
ATOM 1824 O O . MET A 1 236 ? -22.656 -5.73 -4.887 1 93.19 236 MET A O 1
ATOM 1828 N N . SER A 1 237 ? -22.438 -6.18 -2.662 1 92.38 237 SER A N 1
ATOM 1829 C CA . SER A 1 237 ? -21.984 -7.535 -2.926 1 92.38 237 SER A CA 1
ATOM 1830 C C . SER A 1 237 ? -23.062 -8.367 -3.619 1 92.38 237 SER A C 1
ATOM 1832 O O . SER A 1 237 ? -22.781 -9.031 -4.617 1 92.38 237 SER A O 1
ATOM 1834 N N . PRO A 1 238 ? -24.281 -8.289 -3.137 1 91.69 238 PRO A N 1
ATOM 1835 C CA . PRO A 1 238 ? -25.359 -9.023 -3.805 1 91.69 238 PRO A CA 1
ATOM 1836 C C . PRO A 1 238 ? -25.562 -8.586 -5.25 1 91.69 238 PRO A C 1
ATOM 1838 O O . PRO A 1 238 ? -25.812 -9.414 -6.125 1 91.69 238 PRO A O 1
ATOM 1841 N N . VAL A 1 239 ? -25.516 -7.352 -5.527 1 92.88 239 VAL A N 1
ATOM 1842 C CA . VAL A 1 239 ? -25.641 -6.852 -6.895 1 92.88 239 VAL A CA 1
ATOM 1843 C C . VAL A 1 239 ? -24.516 -7.43 -7.758 1 92.88 239 VAL A C 1
ATOM 1845 O O . VAL A 1 239 ? -24.766 -7.902 -8.867 1 92.88 239 VAL A O 1
ATOM 1848 N N . GLY A 1 240 ? -23.328 -7.414 -7.281 1 92.44 240 GLY A N 1
ATOM 1849 C CA . GLY A 1 240 ? -22.219 -8.008 -8 1 92.44 240 GLY A CA 1
ATOM 1850 C C . GLY A 1 240 ? -22.422 -9.484 -8.289 1 92.44 240 GLY A C 1
ATOM 1851 O O . GLY A 1 240 ? -22.203 -9.945 -9.414 1 92.44 240 GLY A O 1
ATOM 1852 N N . ILE A 1 241 ? -22.828 -10.195 -7.281 1 90.56 241 ILE A N 1
ATOM 1853 C CA . ILE A 1 241 ? -23.047 -11.633 -7.43 1 90.56 241 ILE A CA 1
ATOM 1854 C C . ILE A 1 241 ? -24.156 -11.883 -8.453 1 90.56 241 ILE A C 1
ATOM 1856 O O . ILE A 1 241 ? -24.016 -12.742 -9.328 1 90.56 241 ILE A O 1
ATOM 1860 N N . ALA A 1 242 ? -25.203 -11.133 -8.383 1 90.69 242 ALA A N 1
ATOM 1861 C CA . ALA A 1 242 ? -26.328 -11.289 -9.297 1 90.69 242 ALA A CA 1
ATOM 1862 C C . ALA A 1 242 ? -25.906 -11.016 -10.734 1 90.69 242 ALA A C 1
ATOM 1864 O O . ALA A 1 242 ? -26.281 -11.758 -11.648 1 90.69 242 ALA A O 1
ATOM 1865 N N . VAL A 1 243 ? -25.141 -10.016 -10.93 1 88.75 243 VAL A N 1
ATOM 1866 C CA . VAL A 1 243 ? -24.641 -9.703 -12.266 1 88.75 243 VAL A CA 1
ATOM 1867 C C . VAL A 1 243 ? -23.719 -10.805 -12.75 1 88.75 243 VAL A C 1
ATOM 1869 O O . VAL A 1 243 ? -23.781 -11.227 -13.914 1 88.75 243 VAL A O 1
ATOM 1872 N N . GLY A 1 244 ? -22.859 -11.242 -11.883 1 86.75 244 GLY A N 1
ATOM 1873 C CA . GLY A 1 244 ? -21.984 -12.344 -12.227 1 86.75 244 GLY A CA 1
ATOM 1874 C C . GLY A 1 244 ? -22.734 -13.594 -12.656 1 86.75 244 GLY A C 1
ATOM 1875 O O . GLY A 1 244 ? -22.375 -14.227 -13.656 1 86.75 244 GLY A O 1
ATOM 1876 N N . ILE A 1 245 ? -23.75 -13.945 -11.898 1 84.94 245 ILE A N 1
ATOM 1877 C CA . ILE A 1 245 ? -24.562 -15.109 -12.211 1 84.94 245 ILE A CA 1
ATOM 1878 C C . ILE A 1 245 ? -25.234 -14.922 -13.57 1 84.94 245 ILE A C 1
ATOM 1880 O O . ILE A 1 245 ? -25.297 -15.852 -14.375 1 84.94 245 ILE A O 1
ATOM 1884 N N . SER A 1 246 ? -25.672 -13.727 -13.836 1 85.56 246 SER A N 1
ATOM 1885 C CA . SER A 1 246 ? -26.359 -13.422 -15.086 1 85.56 246 SER A CA 1
ATOM 1886 C C . SER A 1 246 ? -25.406 -13.547 -16.281 1 85.56 246 SER A C 1
ATOM 1888 O O . SER A 1 246 ? -25.812 -14.016 -17.344 1 85.56 246 SER A O 1
ATOM 1890 N N . VAL A 1 247 ? -24.234 -13.141 -16.062 1 81.12 247 VAL A N 1
ATOM 1891 C CA . VAL A 1 247 ? -23.234 -13.211 -17.125 1 81.12 247 VAL A CA 1
ATOM 1892 C C . VAL A 1 247 ? -22.891 -14.672 -17.406 1 81.12 247 VAL A C 1
ATOM 1894 O O . VAL A 1 247 ? -22.719 -15.062 -18.562 1 81.12 247 VAL A O 1
ATOM 1897 N N . MET A 1 248 ? -22.75 -15.469 -16.406 1 81 248 MET A N 1
ATOM 1898 C CA . MET A 1 248 ? -22.438 -16.891 -16.562 1 81 248 MET A CA 1
ATOM 1899 C C . MET A 1 248 ? -23.578 -17.609 -17.281 1 81 248 MET A C 1
ATOM 1901 O O . MET A 1 248 ? -23.328 -18.469 -18.125 1 81 248 MET A O 1
ATOM 1905 N N . GLU A 1 249 ? -24.734 -17.312 -16.906 1 78.69 249 GLU A N 1
ATOM 1906 C CA . GLU A 1 249 ? -25.891 -17.953 -17.5 1 78.69 249 GLU A CA 1
ATOM 1907 C C . GLU A 1 249 ? -26.016 -17.594 -18.984 1 78.69 249 GLU A C 1
ATOM 1909 O O . GLU A 1 249 ? -26.516 -18.375 -19.781 1 78.69 249 GLU A O 1
ATOM 1914 N N . ALA A 1 250 ? -25.469 -16.438 -19.25 1 75.25 250 ALA A N 1
ATOM 1915 C CA . ALA A 1 250 ? -25.516 -16.016 -20.641 1 75.25 250 ALA A CA 1
ATOM 1916 C C . ALA A 1 250 ? -24.438 -16.703 -21.469 1 75.25 250 ALA A C 1
ATOM 1918 O O . ALA A 1 250 ? -24.312 -16.453 -22.672 1 75.25 250 ALA A O 1
ATOM 1919 N N . GLN A 1 251 ? -23.797 -17.75 -20.922 1 67 251 GLN A N 1
ATOM 1920 C CA . GLN A 1 251 ? -22.812 -18.625 -21.562 1 67 251 GLN A CA 1
ATOM 1921 C C . GLN A 1 251 ? -21.719 -17.812 -22.234 1 67 251 GLN A C 1
ATOM 1923 O O . GLN A 1 251 ? -21.312 -18.109 -23.375 1 67 251 GLN A O 1
ATOM 1928 N N . ILE A 1 252 ? -21.391 -16.781 -21.656 1 58.31 252 ILE A N 1
ATOM 1929 C CA . ILE A 1 252 ? -20.25 -16.047 -22.203 1 58.31 252 ILE A CA 1
ATOM 1930 C C . ILE A 1 252 ? -18.953 -16.797 -21.938 1 58.31 252 ILE A C 1
ATOM 1932 O O . ILE A 1 252 ? -18.672 -17.172 -20.797 1 58.31 252 ILE A O 1
ATOM 1936 N N . ALA A 1 253 ? -18.266 -17.547 -22.984 1 56.38 253 ALA A N 1
ATOM 1937 C CA . ALA A 1 253 ? -17.078 -18.406 -23.031 1 56.38 253 ALA A CA 1
ATOM 1938 C C . ALA A 1 253 ? -15.961 -17.859 -22.141 1 56.38 253 ALA A C 1
ATOM 1940 O O . ALA A 1 253 ? -15.156 -18.625 -21.609 1 56.38 253 ALA A O 1
ATOM 1941 N N . ALA A 1 254 ? -15.844 -16.609 -21.938 1 61.12 254 ALA A N 1
ATOM 1942 C CA . ALA A 1 254 ? -14.664 -16.016 -21.297 1 61.12 254 ALA A CA 1
ATOM 1943 C C . ALA A 1 254 ? -14.883 -15.852 -19.797 1 61.12 254 ALA A C 1
ATOM 1945 O O . ALA A 1 254 ? -14.211 -15.047 -19.156 1 61.12 254 ALA A O 1
ATOM 1946 N N . GLY A 1 255 ? -15.539 -16.953 -19.234 1 76.25 255 GLY A N 1
ATOM 1947 C CA . GLY A 1 255 ? -16.031 -16.828 -17.875 1 76.25 255 GLY A CA 1
ATOM 1948 C C . GLY A 1 255 ? -14.922 -16.859 -16.828 1 76.25 255 GLY A C 1
ATOM 1949 O O . GLY A 1 255 ? -14.797 -15.938 -16.031 1 76.25 255 GLY A O 1
ATOM 1950 N N . PRO A 1 256 ? -14.008 -17.844 -17.078 1 78.56 256 PRO A N 1
ATOM 1951 C CA . PRO A 1 256 ? -12.992 -17.953 -16.031 1 78.56 256 PRO A CA 1
ATOM 1952 C C . PRO A 1 256 ? -11.953 -16.844 -16.094 1 78.56 256 PRO A C 1
ATOM 1954 O O . PRO A 1 256 ? -11.461 -16.391 -15.062 1 78.56 256 PRO A O 1
ATOM 1957 N N . LEU A 1 257 ? -11.656 -16.438 -17.266 1 82.62 257 LEU A N 1
ATOM 1958 C CA . LEU A 1 257 ? -10.68 -15.359 -17.406 1 82.62 257 LEU A CA 1
ATOM 1959 C C . LEU A 1 257 ? -11.242 -14.039 -16.891 1 82.62 257 LEU A C 1
ATOM 1961 O O . LEU A 1 257 ? -10.547 -13.289 -16.219 1 82.62 257 LEU A O 1
ATOM 1965 N N . ILE A 1 258 ? -12.461 -13.789 -17.219 1 85.06 258 ILE A N 1
ATOM 1966 C CA . ILE A 1 258 ? -13.117 -12.57 -16.766 1 85.06 258 ILE A CA 1
ATOM 1967 C C . ILE A 1 258 ? -13.211 -12.578 -15.242 1 85.06 258 ILE A C 1
ATOM 1969 O O . ILE A 1 258 ? -13.008 -11.547 -14.594 1 85.06 258 ILE A O 1
ATOM 1973 N N . GLN A 1 259 ? -13.461 -13.703 -14.742 1 86.25 259 GLN A N 1
ATOM 1974 C CA . GLN A 1 259 ? -13.516 -13.852 -13.289 1 86.25 259 GLN A CA 1
ATOM 1975 C C . GLN A 1 259 ? -12.172 -13.516 -12.656 1 86.25 259 GLN A C 1
ATOM 1977 O O . GLN A 1 259 ? -12.117 -12.789 -11.664 1 86.25 259 GLN A O 1
ATOM 1982 N N . ALA A 1 260 ? -11.172 -14.016 -13.227 1 87.5 260 ALA A N 1
ATOM 1983 C CA . ALA A 1 260 ? -9.836 -13.773 -12.688 1 87.5 260 ALA A CA 1
ATOM 1984 C C . ALA A 1 260 ? -9.453 -12.305 -12.797 1 87.5 260 ALA A C 1
ATOM 1986 O O . ALA A 1 260 ? -8.836 -11.742 -11.883 1 87.5 260 ALA A O 1
ATOM 1987 N N . VAL A 1 261 ? -9.859 -11.711 -13.852 1 89.75 261 VAL A N 1
ATOM 1988 C CA . VAL A 1 261 ? -9.562 -10.297 -14.055 1 89.75 261 VAL A CA 1
ATOM 1989 C C . VAL A 1 261 ? -10.328 -9.461 -13.023 1 89.75 261 VAL A C 1
ATOM 1991 O O . VAL A 1 261 ? -9.766 -8.531 -12.445 1 89.75 261 VAL A O 1
ATOM 1994 N N . LEU A 1 262 ? -11.516 -9.828 -12.812 1 90.06 262 LEU A N 1
ATOM 1995 C CA . LEU A 1 262 ? -12.328 -9.102 -11.844 1 90.06 262 LEU A CA 1
ATOM 1996 C C . LEU A 1 262 ? -11.789 -9.289 -10.43 1 90.06 262 LEU A C 1
ATOM 1998 O O . LEU A 1 262 ? -11.828 -8.359 -9.625 1 90.06 262 LEU A O 1
ATOM 2002 N N . GLU A 1 263 ? -11.289 -10.445 -10.148 1 89.75 263 GLU A N 1
ATOM 2003 C CA . GLU A 1 263 ? -10.633 -10.695 -8.867 1 89.75 263 GLU A CA 1
ATOM 2004 C C . GLU A 1 263 ? -9.406 -9.805 -8.695 1 89.75 263 GLU A C 1
ATOM 2006 O O . GLU A 1 263 ? -9.141 -9.312 -7.598 1 89.75 263 GLU A O 1
ATOM 2011 N N . GLY A 1 264 ? -8.688 -9.711 -9.789 1 94.06 264 GLY A N 1
ATOM 2012 C CA . GLY A 1 264 ? -7.531 -8.836 -9.758 1 94.06 264 GLY A CA 1
ATOM 2013 C C . GLY A 1 264 ? -7.891 -7.379 -9.523 1 94.06 264 GLY A C 1
ATOM 2014 O O . GLY A 1 264 ? -7.215 -6.68 -8.766 1 94.06 264 GLY A O 1
ATOM 2015 N N . LEU A 1 265 ? -8.906 -6.941 -10.156 1 94.12 265 LEU A N 1
ATOM 2016 C CA . LEU A 1 265 ? -9.383 -5.578 -9.945 1 94.12 265 LEU A CA 1
ATOM 2017 C C . LEU A 1 265 ? -9.836 -5.379 -8.5 1 94.12 265 LEU A C 1
ATOM 2019 O O . LEU A 1 265 ? -9.539 -4.348 -7.891 1 94.12 265 LEU A O 1
ATOM 2023 N N . ALA A 1 266 ? -10.523 -6.387 -7.996 1 92.62 266 ALA A N 1
ATOM 2024 C CA . ALA A 1 266 ? -10.953 -6.332 -6.602 1 92.62 266 ALA A CA 1
ATOM 2025 C C . ALA A 1 266 ? -9.75 -6.27 -5.66 1 92.62 266 ALA A C 1
ATOM 2027 O O . ALA A 1 266 ? -9.758 -5.512 -4.688 1 92.62 266 ALA A O 1
ATOM 2028 N N . ALA A 1 267 ? -8.758 -7.059 -5.957 1 94.19 267 ALA A N 1
ATOM 2029 C CA . ALA A 1 267 ? -7.539 -7.047 -5.148 1 94.19 267 ALA A CA 1
ATOM 2030 C C . ALA A 1 267 ? -6.879 -5.672 -5.172 1 94.19 267 ALA A C 1
ATOM 2032 O O . ALA A 1 267 ? -6.445 -5.168 -4.133 1 94.19 267 ALA A O 1
ATOM 2033 N N . GLY A 1 268 ? -6.793 -5.078 -6.332 1 95.56 268 GLY A N 1
ATOM 2034 C CA . GLY A 1 268 ? -6.219 -3.75 -6.461 1 95.56 268 GLY A CA 1
ATOM 2035 C C . GLY A 1 268 ? -6.98 -2.693 -5.684 1 95.56 268 GLY A C 1
ATOM 2036 O O . GLY A 1 268 ? -6.371 -1.824 -5.051 1 95.56 268 GLY A O 1
ATOM 2037 N N . THR A 1 269 ? -8.273 -2.719 -5.77 1 94.88 269 THR A N 1
ATOM 2038 C CA . THR A 1 269 ? -9.078 -1.78 -5 1 94.88 269 THR A CA 1
ATOM 2039 C C . THR A 1 269 ? -8.844 -1.96 -3.504 1 94.88 269 THR A C 1
ATOM 2041 O O . THR A 1 269 ? -8.75 -0.98 -2.762 1 94.88 269 THR A O 1
ATOM 2044 N N . PHE A 1 270 ? -8.75 -3.188 -3.135 1 93.12 270 PHE A N 1
ATOM 2045 C CA . PHE A 1 270 ? -8.539 -3.488 -1.725 1 93.12 270 PHE A CA 1
ATOM 2046 C C . PHE A 1 270 ? -7.164 -3.008 -1.268 1 93.12 270 PHE A C 1
ATOM 2048 O O . PHE A 1 270 ? -7.008 -2.545 -0.136 1 93.12 270 PHE A O 1
ATOM 2055 N N . VAL A 1 271 ? -6.203 -3.135 -2.115 1 94.75 271 VAL A N 1
ATOM 2056 C CA . VAL A 1 271 ? -4.867 -2.627 -1.823 1 94.75 271 VAL A CA 1
ATOM 2057 C C . VAL A 1 271 ? -4.93 -1.12 -1.582 1 94.75 271 VAL A C 1
ATOM 2059 O O . VAL A 1 271 ? -4.367 -0.618 -0.605 1 94.75 271 VAL A O 1
ATOM 2062 N N . TYR A 1 272 ? -5.594 -0.427 -2.428 1 94.38 272 TYR A N 1
ATOM 2063 C CA . TYR A 1 272 ? -5.738 1.018 -2.287 1 94.38 272 TYR A CA 1
ATOM 2064 C C . TYR A 1 272 ? -6.391 1.376 -0.957 1 94.38 272 TYR A C 1
ATOM 2066 O O . TYR A 1 272 ? -5.887 2.232 -0.224 1 94.38 272 TYR A O 1
ATOM 2074 N N . ILE A 1 273 ? -7.461 0.759 -0.673 1 92.44 273 ILE A N 1
ATOM 2075 C CA . ILE A 1 273 ? -8.242 1.059 0.522 1 92.44 273 ILE A CA 1
ATOM 2076 C C . ILE A 1 273 ? -7.406 0.777 1.769 1 92.44 273 ILE A C 1
ATOM 2078 O O . ILE A 1 273 ? -7.359 1.596 2.691 1 92.44 273 ILE A O 1
ATOM 2082 N N . THR A 1 274 ? -6.762 -0.331 1.821 1 92.56 274 THR A N 1
ATOM 2083 C CA . THR A 1 274 ? -5.996 -0.757 2.986 1 92.56 274 THR A CA 1
ATOM 2084 C C . THR A 1 274 ? -4.812 0.178 3.227 1 92.56 274 THR A C 1
ATOM 2086 O O . THR A 1 274 ? -4.621 0.673 4.34 1 92.56 274 THR A O 1
ATOM 2089 N N . PHE A 1 275 ? -4.121 0.538 2.16 1 92.06 275 PHE A N 1
ATOM 2090 C CA . PHE A 1 275 ? -2.844 1.224 2.336 1 92.06 275 PHE A CA 1
ATOM 2091 C C . PHE A 1 275 ? -3.035 2.734 2.316 1 92.06 275 PHE A C 1
ATOM 2093 O O . PHE A 1 275 ? -2.273 3.471 2.947 1 92.06 275 PHE A O 1
ATOM 2100 N N . LEU A 1 276 ? -4.035 3.203 1.612 1 90.88 276 LEU A N 1
ATOM 2101 C CA . LEU A 1 276 ? -4.125 4.652 1.481 1 90.88 276 LEU A CA 1
ATOM 2102 C C . LEU A 1 276 ? -5.27 5.207 2.324 1 90.88 276 LEU A C 1
ATOM 2104 O O . LEU A 1 276 ? -5.273 6.387 2.674 1 90.88 276 LEU A O 1
ATOM 2108 N N . GLU A 1 277 ? -6.195 4.406 2.609 1 87.75 277 GLU A N 1
ATOM 2109 C CA . GLU A 1 277 ? -7.359 4.945 3.301 1 87.75 277 GLU A CA 1
ATOM 2110 C C . GLU A 1 277 ? -7.402 4.484 4.754 1 87.75 277 GLU A C 1
ATOM 2112 O O . GLU A 1 277 ? -7.672 5.281 5.656 1 87.75 277 GLU A O 1
ATOM 2117 N N . ILE A 1 278 ? -7.035 3.285 5.008 1 87 278 ILE A N 1
ATOM 2118 C CA . ILE A 1 278 ? -7.254 2.723 6.336 1 87 278 ILE A CA 1
ATOM 2119 C C . ILE A 1 278 ? -6 2.902 7.184 1 87 278 ILE A C 1
ATOM 2121 O O . ILE A 1 278 ? -6.039 3.553 8.234 1 87 278 ILE A O 1
ATOM 2125 N N . LEU A 1 279 ? -4.887 2.504 6.73 1 89 279 LEU A N 1
ATOM 2126 C CA . LEU A 1 279 ? -3.674 2.453 7.539 1 89 279 LEU A CA 1
ATOM 2127 C C . LEU A 1 279 ? -3.186 3.857 7.875 1 89 279 LEU A C 1
ATOM 2129 O O . LEU A 1 279 ? -2.936 4.172 9.039 1 89 279 LEU A O 1
ATOM 2133 N N . PRO A 1 280 ? -3.125 4.727 6.898 1 82.56 280 PRO A N 1
ATOM 2134 C CA . PRO A 1 280 ? -2.623 6.059 7.242 1 82.56 280 PRO A CA 1
ATOM 2135 C C . PRO A 1 280 ? -3.549 6.809 8.203 1 82.56 280 PRO A C 1
ATOM 2137 O O . PRO A 1 280 ? -3.076 7.539 9.078 1 82.56 280 PRO A O 1
ATOM 2140 N N . HIS A 1 281 ? -4.754 6.684 8.031 1 77.56 281 HIS A N 1
ATOM 2141 C CA . HIS A 1 281 ? -5.719 7.367 8.883 1 77.56 281 HIS A CA 1
ATOM 2142 C C . HIS A 1 281 ? -5.582 6.926 10.336 1 77.56 281 HIS A C 1
ATO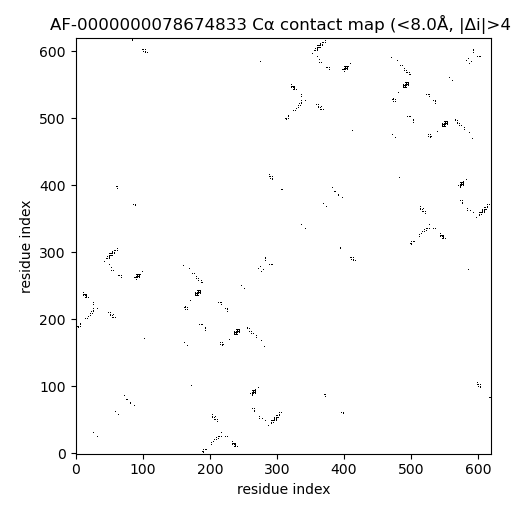M 2144 O O . HIS A 1 281 ? -5.656 7.75 11.25 1 77.56 281 HIS A O 1
ATOM 2150 N N . GLU A 1 282 ? -5.355 5.742 10.555 1 76.94 282 GLU A N 1
ATOM 2151 C CA . GLU A 1 282 ? -5.23 5.203 11.906 1 76.94 282 GLU A CA 1
ATOM 2152 C C . GLU A 1 282 ? -3.873 5.547 12.508 1 76.94 282 GLU A C 1
ATOM 2154 O O . GLU A 1 282 ? -3.775 5.824 13.711 1 76.94 282 GLU A O 1
ATOM 2159 N N . LEU A 1 283 ? -2.908 5.582 11.633 1 81.44 283 LEU A N 1
ATOM 2160 C CA . LEU A 1 283 ? -1.55 5.809 12.109 1 81.44 283 LEU A CA 1
ATOM 2161 C C . LEU A 1 283 ? -1.296 7.293 12.344 1 81.44 283 LEU A C 1
ATOM 2163 O O . LEU A 1 283 ? -0.443 7.664 13.156 1 81.44 283 LEU A O 1
ATOM 2167 N N . ASN A 1 284 ? -2.008 8.125 11.641 1 77.88 284 ASN A N 1
ATOM 2168 C CA . ASN A 1 284 ? -1.799 9.562 11.766 1 77.88 284 ASN A CA 1
ATOM 2169 C C . ASN A 1 284 ? -2.695 10.172 12.844 1 77.88 284 ASN A C 1
ATOM 2171 O O . ASN A 1 284 ? -2.58 11.352 13.164 1 77.88 284 ASN A O 1
ATOM 2175 N N . SER A 1 285 ? -3.605 9.43 13.398 1 73.69 285 SER A N 1
ATOM 2176 C CA . SER A 1 285 ? -4.426 9.922 14.5 1 73.69 285 SER A CA 1
ATOM 2177 C C . SER A 1 285 ? -3.598 10.125 15.766 1 73.69 285 SER A C 1
ATOM 2179 O O . SER A 1 285 ? -2.635 9.391 16 1 73.69 285 SER A O 1
ATOM 2181 N N . PRO A 1 286 ? -3.879 11.227 16.391 1 73.5 286 PRO A N 1
ATOM 2182 C CA . PRO A 1 286 ? -3.107 11.492 17.609 1 73.5 286 PRO A CA 1
ATOM 2183 C C . PRO A 1 286 ? -3.234 10.383 18.641 1 73.5 286 PRO A C 1
ATOM 2185 O O . PRO A 1 286 ? -4.23 9.656 18.656 1 73.5 286 PRO A O 1
ATOM 2188 N N . GLY A 1 287 ? -2.207 10.195 19.469 1 76.19 287 GLY A N 1
ATOM 2189 C CA . GLY A 1 287 ? -2.244 9.18 20.5 1 76.19 287 GLY A CA 1
ATOM 2190 C C . GLY A 1 287 ? -0.968 8.359 20.594 1 76.19 287 GLY A C 1
ATOM 2191 O O . GLY A 1 287 ? 0.067 8.758 20.047 1 76.19 287 GLY A O 1
ATOM 2192 N N . LYS A 1 288 ? -1.106 7.34 21.422 1 82.38 288 LYS A N 1
ATOM 2193 C CA . LYS A 1 288 ? 0.035 6.449 21.625 1 82.38 288 LYS A CA 1
ATOM 2194 C C . LYS A 1 288 ? 0.315 5.633 20.359 1 82.38 288 LYS A C 1
ATOM 2196 O O . LYS A 1 288 ? -0.349 4.625 20.109 1 82.38 288 LYS A O 1
ATOM 2201 N N . GLN A 1 289 ? 1.365 5.941 19.719 1 85.75 289 GLN A N 1
ATOM 2202 C CA . GLN A 1 289 ? 1.677 5.383 18.406 1 85.75 289 GLN A CA 1
ATOM 2203 C C . GLN A 1 289 ? 2.1 3.922 18.516 1 85.75 289 GLN A C 1
ATOM 2205 O O . GLN A 1 289 ? 1.711 3.094 17.688 1 85.75 289 GLN A O 1
ATOM 2210 N N . LEU A 1 290 ? 2.838 3.639 19.547 1 89 290 LEU A N 1
ATOM 2211 C CA . LEU A 1 290 ? 3.334 2.273 19.688 1 89 290 LEU A CA 1
ATOM 2212 C C . LEU A 1 290 ? 2.195 1.312 20.016 1 89 290 LEU A C 1
ATOM 2214 O O . LEU A 1 290 ? 2.195 0.168 19.547 1 89 290 LEU A O 1
ATOM 2218 N N . LEU A 1 291 ? 1.281 1.786 20.766 1 89.94 291 LEU A N 1
ATOM 2219 C CA . LEU A 1 291 ? 0.121 0.958 21.078 1 89.94 291 LEU A CA 1
ATOM 2220 C C . LEU A 1 291 ? -0.705 0.688 19.828 1 89.94 291 LEU A C 1
ATOM 2222 O O . LEU A 1 291 ? -1.213 -0.419 19.641 1 89.94 291 LEU A O 1
ATOM 2226 N N . LYS A 1 292 ? -0.805 1.639 19 1 91.31 292 LYS A N 1
ATOM 2227 C CA . LYS A 1 292 ? -1.544 1.487 17.75 1 91.31 292 LYS A CA 1
ATOM 2228 C C . LYS A 1 292 ? -0.903 0.429 16.859 1 91.31 292 LYS A C 1
ATOM 2230 O O . LYS A 1 292 ? -1.598 -0.416 16.297 1 91.31 292 LYS A O 1
ATOM 2235 N N . VAL A 1 293 ? 0.38 0.486 16.797 1 92.25 293 VAL A N 1
ATOM 2236 C CA . VAL A 1 293 ? 1.1 -0.481 15.969 1 92.25 293 VAL A CA 1
ATOM 2237 C C . VAL A 1 293 ? 0.922 -1.884 16.547 1 92.25 293 VAL A C 1
ATOM 2239 O O . VAL A 1 293 ? 0.777 -2.855 15.797 1 92.25 293 VAL A O 1
ATOM 2242 N N . LEU A 1 294 ? 0.945 -1.953 17.781 1 93.06 294 LEU A N 1
ATOM 2243 C CA . LEU A 1 294 ? 0.756 -3.246 18.438 1 93.06 294 LEU A CA 1
ATOM 2244 C C . LEU A 1 294 ? -0.613 -3.828 18.094 1 93.06 294 LEU A C 1
ATOM 2246 O O . LEU A 1 294 ? -0.737 -5.031 17.859 1 93.06 294 LEU A O 1
ATOM 2250 N N . PHE A 1 295 ? -1.571 -3.002 18.062 1 93.19 295 PHE A N 1
ATOM 2251 C CA . PHE A 1 295 ? -2.918 -3.475 17.766 1 93.19 295 PHE A CA 1
ATOM 2252 C C . PHE A 1 295 ? -3.043 -3.844 16.297 1 93.19 295 PHE A C 1
ATOM 2254 O O . PHE A 1 295 ? -3.789 -4.758 15.938 1 93.19 295 PHE A O 1
ATOM 2261 N N . ILE A 1 296 ? -2.396 -3.113 15.438 1 94.12 296 ILE A N 1
ATOM 2262 C CA . ILE A 1 296 ? -2.357 -3.492 14.031 1 94.12 296 ILE A CA 1
ATOM 2263 C C . ILE A 1 296 ? -1.701 -4.863 13.883 1 94.12 296 ILE A C 1
ATOM 2265 O O . ILE A 1 296 ? -2.211 -5.727 13.164 1 94.12 296 ILE A O 1
ATOM 2269 N N . LEU A 1 297 ? -0.617 -5.02 14.625 1 94.5 297 LEU A N 1
ATOM 2270 C CA . LEU A 1 297 ? 0.103 -6.289 14.586 1 94.5 297 LEU A CA 1
ATOM 2271 C C . LEU A 1 297 ? -0.758 -7.418 15.141 1 94.5 297 LEU A C 1
ATOM 2273 O O . LEU A 1 297 ? -0.735 -8.539 14.625 1 94.5 297 LEU A O 1
ATOM 2277 N N . LEU A 1 298 ? -1.451 -7.141 16.156 1 94 298 LEU A N 1
ATOM 2278 C CA . LEU A 1 298 ? -2.334 -8.141 16.75 1 94 298 LEU A CA 1
ATOM 2279 C C . LEU A 1 298 ? -3.43 -8.547 15.766 1 94 298 LEU A C 1
ATOM 2281 O O . LEU A 1 298 ? -3.691 -9.742 15.594 1 94 298 LEU A O 1
ATOM 2285 N N . GLY A 1 299 ? -4.105 -7.582 15.203 1 92.94 299 GLY A N 1
ATOM 2286 C CA . GLY A 1 299 ? -5.105 -7.895 14.195 1 92.94 299 GLY A CA 1
ATOM 2287 C C . GLY A 1 299 ? -4.559 -8.711 13.039 1 92.94 299 GLY A C 1
ATOM 2288 O O . GLY A 1 299 ? -5.176 -9.688 12.609 1 92.94 299 GLY A O 1
ATOM 2289 N N . PHE A 1 300 ? -3.4 -8.289 12.57 1 94.88 300 PHE A N 1
ATOM 2290 C CA . PHE A 1 300 ? -2.742 -9.008 11.484 1 94.88 300 PHE A CA 1
ATOM 2291 C C . PHE A 1 300 ? -2.439 -10.445 11.891 1 94.88 300 PHE A C 1
ATOM 2293 O O . PHE A 1 300 ? -2.709 -11.383 11.133 1 94.88 300 PHE A O 1
ATOM 2300 N N . SER A 1 301 ? -1.896 -10.617 13.07 1 94.19 301 SER A N 1
ATOM 2301 C CA . SER A 1 301 ? -1.466 -11.93 13.547 1 94.19 301 SER A CA 1
ATOM 2302 C C . SER A 1 301 ? -2.654 -12.859 13.75 1 94.19 301 SER A C 1
ATOM 2304 O O . SER A 1 301 ? -2.576 -14.047 13.438 1 94.19 301 SER A O 1
ATOM 2306 N N . ILE A 1 302 ? -3.703 -12.367 14.211 1 90.06 302 ILE A N 1
ATOM 2307 C CA . ILE A 1 302 ? -4.891 -13.18 14.438 1 90.06 302 ILE A CA 1
ATOM 2308 C C . ILE A 1 302 ? -5.445 -13.664 13.102 1 90.06 302 ILE A C 1
ATOM 2310 O O . ILE A 1 302 ? -5.758 -14.844 12.938 1 90.06 302 ILE A O 1
ATOM 2314 N N . MET A 1 303 ? -5.543 -12.797 12.203 1 88.62 303 MET A N 1
ATOM 2315 C CA . MET A 1 303 ? -6.051 -13.18 10.891 1 88.62 303 MET A CA 1
ATOM 2316 C C . MET A 1 303 ? -5.086 -14.133 10.188 1 88.62 303 MET A C 1
ATOM 2318 O O . MET A 1 303 ? -5.516 -15.07 9.516 1 88.62 303 MET A O 1
ATOM 2322 N N . ALA A 1 304 ? -3.822 -13.836 10.359 1 90.88 304 ALA A N 1
ATOM 2323 C CA . ALA A 1 304 ? -2.816 -14.727 9.789 1 90.88 304 ALA A CA 1
ATOM 2324 C C . ALA A 1 304 ? -2.912 -16.125 10.391 1 90.88 304 ALA A C 1
ATOM 2326 O O . ALA A 1 304 ? -2.775 -17.125 9.68 1 90.88 304 ALA A O 1
ATOM 2327 N N . ALA A 1 305 ? -3.129 -16.188 11.672 1 89.69 305 ALA A N 1
ATOM 2328 C CA . ALA A 1 305 ? -3.277 -17.469 12.352 1 89.69 305 ALA A CA 1
ATOM 2329 C C . ALA A 1 305 ? -4.512 -18.219 11.859 1 89.69 305 ALA A C 1
ATOM 2331 O O . ALA A 1 305 ? -4.48 -19.438 11.68 1 89.69 305 ALA A O 1
ATOM 2332 N N . LEU A 1 306 ? -5.562 -17.516 11.602 1 82.62 306 LEU A N 1
ATOM 2333 C CA . LEU A 1 306 ? -6.777 -18.125 11.07 1 82.62 306 LEU A CA 1
ATOM 2334 C C . LEU A 1 306 ? -6.531 -18.703 9.672 1 82.62 306 LEU A C 1
ATOM 2336 O O . LEU A 1 306 ? -7.039 -19.766 9.344 1 82.62 306 LEU A O 1
ATOM 2340 N N . THR A 1 307 ? -5.766 -17.953 8.914 1 82.06 307 THR A N 1
ATOM 2341 C CA . THR A 1 307 ? -5.434 -18.422 7.574 1 82.06 307 THR A CA 1
ATOM 2342 C C . THR A 1 307 ? -4.527 -19.641 7.637 1 82.06 307 THR A C 1
ATOM 2344 O O . THR A 1 307 ? -4.621 -20.531 6.789 1 82.06 307 THR A O 1
ATOM 2347 N N . PHE A 1 308 ? -3.686 -19.672 8.633 1 82 308 PHE A N 1
ATOM 2348 C CA . PHE A 1 308 ? -2.76 -20.781 8.805 1 82 308 PHE A CA 1
ATOM 2349 C C . PHE A 1 308 ? -3.496 -22.031 9.258 1 82 308 PHE A C 1
ATOM 2351 O O . PHE A 1 308 ? -3.176 -23.141 8.82 1 82 308 PHE A O 1
ATOM 2358 N N . LEU A 1 309 ? -4.477 -21.906 10.117 1 77.44 309 LEU A N 1
ATOM 2359 C CA . LEU A 1 309 ? -5.211 -23.031 10.68 1 77.44 309 LEU A CA 1
ATOM 2360 C C . LEU A 1 309 ? -6.254 -23.547 9.695 1 77.44 309 LEU A C 1
ATOM 2362 O O . LEU A 1 309 ? -6.707 -24.688 9.812 1 77.44 309 LEU A O 1
ATOM 2366 N N . GLY A 1 310 ? -6.617 -22.766 8.703 1 65.06 310 GLY A N 1
ATOM 2367 C CA . GLY A 1 310 ? -7.613 -23.219 7.738 1 65.06 310 GLY A CA 1
ATOM 2368 C C . GLY A 1 310 ? -7.004 -23.75 6.457 1 65.06 310 GLY A C 1
ATOM 2369 O O . GLY A 1 310 ? -5.816 -23.547 6.195 1 65.06 310 GLY A O 1
ATOM 2370 N N . MET B 1 1 ? 32.906 -18.672 -10.477 1 58.66 1 MET B N 1
ATOM 2371 C CA . MET B 1 1 ? 32.938 -17.984 -9.195 1 58.66 1 MET B CA 1
ATOM 2372 C C . MET B 1 1 ? 33.562 -16.594 -9.352 1 58.66 1 MET B C 1
ATOM 2374 O O . MET B 1 1 ? 33.031 -15.609 -8.828 1 58.66 1 MET B O 1
ATOM 2378 N N . GLU B 1 2 ? 34.438 -16.562 -10.398 1 77.69 2 GLU B N 1
ATOM 2379 C CA . GLU B 1 2 ? 35.156 -15.305 -10.586 1 77.69 2 GLU B CA 1
ATOM 2380 C C . GLU B 1 2 ? 34.281 -14.297 -11.344 1 77.69 2 GLU B C 1
ATOM 2382 O O . GLU B 1 2 ? 34.25 -13.109 -10.992 1 77.69 2 GLU B O 1
ATOM 2387 N N . TYR B 1 3 ? 33.625 -14.805 -12.289 1 81.5 3 TYR B N 1
ATOM 2388 C CA . TYR B 1 3 ? 32.781 -13.906 -13.078 1 81.5 3 TYR B CA 1
ATOM 2389 C C . TYR B 1 3 ? 31.641 -13.344 -12.25 1 81.5 3 TYR B C 1
ATOM 2391 O O . TYR B 1 3 ? 31.328 -12.156 -12.32 1 81.5 3 TYR B O 1
ATOM 2399 N N . LEU B 1 4 ? 31.125 -14.148 -11.438 1 82.38 4 LEU B N 1
ATOM 2400 C CA . LEU B 1 4 ? 30.031 -13.734 -10.578 1 82.38 4 LEU B CA 1
ATOM 2401 C C . LEU B 1 4 ? 30.469 -12.648 -9.609 1 82.38 4 LEU B C 1
ATOM 2403 O O . LEU B 1 4 ? 29.75 -11.664 -9.391 1 82.38 4 LEU B O 1
ATOM 2407 N N . LEU B 1 5 ? 31.625 -12.82 -9.078 1 84.44 5 LEU B N 1
ATOM 2408 C CA . LEU B 1 5 ? 32.156 -11.836 -8.148 1 84.44 5 LEU B CA 1
ATOM 2409 C C . LEU B 1 5 ? 32.438 -10.508 -8.852 1 84.44 5 LEU B C 1
ATOM 2411 O O . LEU B 1 5 ? 32.156 -9.445 -8.297 1 84.44 5 LEU B O 1
ATOM 2415 N N . GLN B 1 6 ? 32.875 -10.562 -10.055 1 86.19 6 GLN B N 1
ATOM 2416 C CA . GLN B 1 6 ? 33.156 -9.352 -10.844 1 86.19 6 GLN B CA 1
ATOM 2417 C C . GLN B 1 6 ? 31.859 -8.594 -11.125 1 86.19 6 GLN B C 1
ATOM 2419 O O . GLN B 1 6 ? 31.828 -7.363 -11.047 1 86.19 6 GLN B O 1
ATOM 2424 N N . VAL B 1 7 ? 30.891 -9.305 -11.398 1 84.5 7 VAL B N 1
ATOM 2425 C CA . VAL B 1 7 ? 29.609 -8.688 -11.695 1 84.5 7 VAL B CA 1
ATOM 2426 C C . VAL B 1 7 ? 29.031 -8.031 -10.438 1 84.5 7 VAL B C 1
ATOM 2428 O O . VAL B 1 7 ? 28.469 -6.938 -10.5 1 84.5 7 VAL B O 1
ATOM 2431 N N . LYS B 1 8 ? 29.234 -8.641 -9.359 1 86.94 8 LYS B N 1
ATOM 2432 C CA . LYS B 1 8 ? 28.734 -8.102 -8.102 1 86.94 8 LYS B CA 1
ATOM 2433 C C . LYS B 1 8 ? 29.484 -6.844 -7.695 1 86.94 8 LYS B C 1
ATOM 2435 O O . LYS B 1 8 ? 28.891 -5.883 -7.207 1 86.94 8 LYS B O 1
ATOM 2440 N N . ILE B 1 9 ? 30.719 -6.855 -7.934 1 86.19 9 ILE B N 1
ATOM 2441 C CA . ILE B 1 9 ? 31.531 -5.691 -7.621 1 86.19 9 ILE B CA 1
ATOM 2442 C C . ILE B 1 9 ? 31.188 -4.543 -8.562 1 86.19 9 ILE B C 1
ATOM 2444 O O . ILE B 1 9 ? 31.109 -3.387 -8.141 1 86.19 9 ILE B O 1
ATOM 2448 N N . ALA B 1 10 ? 31.031 -4.887 -9.734 1 85.75 10 ALA B N 1
ATOM 2449 C CA . ALA B 1 10 ? 30.609 -3.877 -10.703 1 85.75 10 ALA B CA 1
ATOM 2450 C C . ALA B 1 10 ? 29.266 -3.273 -10.32 1 85.75 10 ALA B C 1
ATOM 2452 O O . ALA B 1 10 ? 29.047 -2.064 -10.445 1 85.75 10 ALA B O 1
ATOM 2453 N N . ALA B 1 11 ? 28.406 -4.133 -9.906 1 84.06 11 ALA B N 1
ATOM 2454 C CA . ALA B 1 11 ? 27.109 -3.66 -9.438 1 84.06 11 ALA B CA 1
ATOM 2455 C C . ALA B 1 11 ? 27.25 -2.752 -8.219 1 84.06 11 ALA B C 1
ATOM 2457 O O . ALA B 1 11 ? 26.578 -1.725 -8.117 1 84.06 11 ALA B O 1
ATOM 2458 N N . LEU B 1 12 ? 28.109 -3.125 -7.371 1 86.25 12 LEU B N 1
ATOM 2459 C CA . LEU B 1 12 ? 28.375 -2.354 -6.164 1 86.25 12 LEU B CA 1
ATOM 2460 C C . LEU B 1 12 ? 28.875 -0.957 -6.516 1 86.25 12 LEU B C 1
ATOM 2462 O O . LEU B 1 12 ? 28.328 0.042 -6.043 1 86.25 12 LEU B O 1
ATOM 2466 N N . VAL B 1 13 ? 29.781 -0.904 -7.328 1 88.56 13 VAL B N 1
ATOM 2467 C CA . VAL B 1 13 ? 30.406 0.36 -7.715 1 88.56 13 VAL B CA 1
ATOM 2468 C C . VAL B 1 13 ? 29.438 1.177 -8.562 1 88.56 13 VAL B C 1
ATOM 2470 O O . VAL B 1 13 ? 29.312 2.389 -8.375 1 88.56 13 VAL B O 1
ATOM 2473 N N . GLY B 1 14 ? 28.828 0.503 -9.445 1 87.62 14 GLY B N 1
ATOM 2474 C CA . GLY B 1 14 ? 27.844 1.179 -10.297 1 87.62 14 GLY B CA 1
ATOM 2475 C C . GLY B 1 14 ? 26.719 1.815 -9.508 1 87.62 14 GLY B C 1
ATOM 2476 O O . GLY B 1 14 ? 26.344 2.963 -9.766 1 87.62 14 GLY B O 1
ATOM 2477 N N . LEU B 1 15 ? 26.188 1.098 -8.602 1 87.94 15 LEU B N 1
ATOM 2478 C CA . LEU B 1 15 ? 25.094 1.605 -7.781 1 87.94 15 LEU B CA 1
ATOM 2479 C C . LEU B 1 15 ? 25.562 2.766 -6.906 1 87.94 15 LEU B C 1
ATOM 2481 O O . LEU B 1 15 ? 24.828 3.738 -6.715 1 87.94 15 LEU B O 1
ATOM 2485 N N . LEU B 1 16 ? 26.781 2.627 -6.383 1 90.12 16 LEU B N 1
ATOM 2486 C CA . LEU B 1 16 ? 27.328 3.701 -5.57 1 90.12 16 LEU B CA 1
ATOM 2487 C C . LEU B 1 16 ? 27.484 4.98 -6.387 1 90.12 16 LEU B C 1
ATOM 2489 O O . LEU B 1 16 ? 27.016 6.047 -5.973 1 90.12 16 LEU B O 1
ATOM 2493 N N . CYS B 1 17 ? 28.062 4.852 -7.551 1 91.56 17 CYS B N 1
ATOM 2494 C CA . CYS B 1 17 ? 28.312 6.004 -8.406 1 91.56 17 CYS B CA 1
ATOM 2495 C C . CYS B 1 17 ? 27.016 6.625 -8.891 1 91.56 17 CYS B C 1
ATOM 2497 O O . CYS B 1 17 ? 26.859 7.848 -8.891 1 91.56 17 CYS B O 1
ATOM 2499 N N . LEU B 1 18 ? 26.141 5.816 -9.289 1 89.5 18 LEU B N 1
ATOM 2500 C CA . LEU B 1 18 ? 24.859 6.293 -9.789 1 89.5 18 LEU B CA 1
ATOM 2501 C C . LEU B 1 18 ? 24.094 7.043 -8.711 1 89.5 18 LEU B C 1
ATOM 2503 O O . LEU B 1 18 ? 23.531 8.109 -8.969 1 89.5 18 LEU B O 1
ATOM 2507 N N . THR B 1 19 ? 24.031 6.477 -7.527 1 89.44 19 THR B N 1
ATOM 2508 C CA . THR B 1 19 ? 23.312 7.094 -6.41 1 89.44 19 THR B CA 1
ATOM 2509 C C . THR B 1 19 ? 23.938 8.445 -6.062 1 89.44 19 THR B C 1
ATOM 2511 O O . THR B 1 19 ? 23.203 9.414 -5.812 1 89.44 19 THR B O 1
ATOM 2514 N N . LEU B 1 20 ? 25.25 8.5 -6.102 1 91 20 LEU B N 1
ATOM 2515 C CA . LEU B 1 20 ? 25.922 9.766 -5.805 1 91 20 LEU B CA 1
ATOM 2516 C C . LEU B 1 20 ? 25.672 10.781 -6.906 1 91 20 LEU B C 1
ATOM 2518 O O . LEU B 1 20 ? 25.406 11.961 -6.625 1 91 20 LEU B O 1
ATOM 2522 N N . LEU B 1 21 ? 25.719 10.375 -8.086 1 91.19 21 LEU B N 1
ATOM 2523 C CA . LEU B 1 21 ? 25.516 11.273 -9.219 1 91.19 21 LEU B CA 1
ATOM 2524 C C . LEU B 1 21 ? 24.094 11.844 -9.219 1 91.19 21 LEU B C 1
ATOM 2526 O O . LEU B 1 21 ? 23.922 13.062 -9.281 1 91.19 21 LEU B O 1
ATOM 2530 N N . PHE B 1 22 ? 23.125 11.016 -9.055 1 89.62 22 PHE B N 1
ATOM 2531 C CA . PHE B 1 22 ? 21.734 11.461 -9.125 1 89.62 22 PHE B CA 1
ATOM 2532 C C . PHE B 1 22 ? 21.312 12.109 -7.812 1 89.62 22 PHE B C 1
ATOM 2534 O O . PHE B 1 22 ? 20.391 12.922 -7.793 1 89.62 22 PHE B O 1
ATOM 2541 N N . GLY B 1 23 ? 21.922 11.734 -6.754 1 90 23 GLY B N 1
ATOM 2542 C CA . GLY B 1 23 ? 21.609 12.336 -5.469 1 90 23 GLY B CA 1
ATOM 2543 C C . GLY B 1 23 ? 22.125 13.758 -5.332 1 90 23 GLY B C 1
ATOM 2544 O O . GLY B 1 23 ? 21.484 14.602 -4.695 1 90 23 GLY B O 1
ATOM 2545 N N . PHE B 1 24 ? 23.203 14.055 -5.941 1 90.62 24 PHE B N 1
ATOM 2546 C CA . PHE B 1 24 ? 23.812 15.359 -5.766 1 90.62 24 PHE B CA 1
ATOM 2547 C C . PHE B 1 24 ? 23.297 16.344 -6.809 1 90.62 24 PHE B C 1
ATOM 2549 O O . PHE B 1 24 ? 23.531 17.547 -6.699 1 90.62 24 PHE B O 1
ATOM 2556 N N . ILE B 1 25 ? 22.547 15.93 -7.746 1 87.69 25 ILE B N 1
ATOM 2557 C CA . ILE B 1 25 ? 22.016 16.812 -8.781 1 87.69 25 ILE B CA 1
ATOM 2558 C C . ILE B 1 25 ? 21.031 17.797 -8.164 1 87.69 25 ILE B C 1
ATOM 2560 O O . ILE B 1 25 ? 21.203 19.016 -8.289 1 87.69 25 ILE B O 1
ATOM 2564 N N . PRO B 1 26 ? 20.016 17.359 -7.457 1 84.69 26 PRO B N 1
ATOM 2565 C CA . PRO B 1 26 ? 19.094 18.328 -6.836 1 84.69 26 PRO B CA 1
ATOM 2566 C C . PRO B 1 26 ? 19.766 19.172 -5.758 1 84.69 26 PRO B C 1
ATOM 2568 O O . PRO B 1 26 ? 19.344 20.297 -5.504 1 84.69 26 PRO B O 1
ATOM 2571 N N . ALA B 1 27 ? 20.797 18.641 -5.121 1 81.38 27 ALA B N 1
ATOM 2572 C CA . ALA B 1 27 ? 21.484 19.344 -4.043 1 81.38 27 ALA B CA 1
ATOM 2573 C C . ALA B 1 27 ? 22.297 20.516 -4.586 1 81.38 27 ALA B C 1
ATOM 2575 O O . ALA B 1 27 ? 22.516 21.516 -3.885 1 81.38 27 ALA B O 1
ATOM 2576 N N . ARG B 1 28 ? 22.656 20.406 -5.754 1 81 28 ARG B N 1
ATOM 2577 C CA . ARG B 1 28 ? 23.547 21.422 -6.32 1 81 28 ARG B CA 1
ATOM 2578 C C . ARG B 1 28 ? 22.75 22.438 -7.125 1 81 28 ARG B C 1
ATOM 2580 O O . ARG B 1 28 ? 23.234 23.547 -7.375 1 81 28 ARG B O 1
ATOM 2587 N N . ILE B 1 29 ? 21.609 22.062 -7.512 1 79.5 29 ILE B N 1
ATOM 2588 C CA . ILE B 1 29 ? 20.812 22.953 -8.344 1 79.5 29 ILE B CA 1
ATOM 2589 C C . ILE B 1 29 ? 19.953 23.859 -7.465 1 79.5 29 ILE B C 1
ATOM 2591 O O . ILE B 1 29 ? 19.094 23.375 -6.727 1 79.5 29 ILE B O 1
ATOM 2595 N N . LYS B 1 30 ? 20.141 25.141 -7.504 1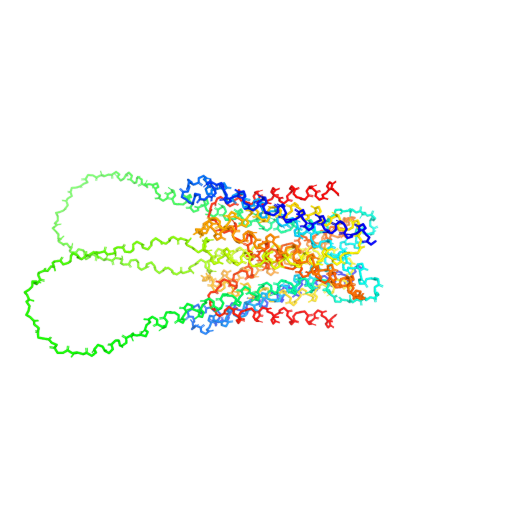 73.75 30 LYS B N 1
ATOM 2596 C CA . LYS B 1 30 ? 19.484 26.156 -6.68 1 73.75 30 LYS B CA 1
ATOM 2597 C C . LYS B 1 30 ? 17.984 26.156 -6.922 1 73.75 30 LYS B C 1
ATOM 2599 O O . LYS B 1 30 ? 17.203 26.516 -6.031 1 73.75 30 LYS B O 1
ATOM 2604 N N . TRP B 1 31 ? 17.719 25.672 -8.062 1 74.19 31 TRP B N 1
ATOM 2605 C CA . TRP B 1 31 ? 16.312 25.688 -8.438 1 74.19 31 TRP B CA 1
ATOM 2606 C C . TRP B 1 31 ? 15.5 24.797 -7.5 1 74.19 31 TRP B C 1
ATOM 2608 O O . TRP B 1 31 ? 14.344 25.094 -7.191 1 74.19 31 TRP B O 1
ATOM 2618 N N . PHE B 1 32 ? 16.062 23.828 -7.02 1 74.44 32 PHE B N 1
ATOM 2619 C CA . PHE B 1 32 ? 15.359 22.906 -6.141 1 74.44 32 PHE B CA 1
ATOM 2620 C C . PHE B 1 32 ? 15.391 23.391 -4.699 1 74.44 32 PHE B C 1
ATOM 2622 O O . PHE B 1 32 ? 14.57 22.969 -3.877 1 74.44 32 PHE B O 1
ATOM 2629 N N . ARG B 1 33 ? 16.219 24.312 -4.438 1 65.06 33 ARG B N 1
ATOM 2630 C CA . ARG B 1 33 ? 16.391 24.812 -3.078 1 65.06 33 ARG B CA 1
ATOM 2631 C C . ARG B 1 33 ? 15.445 25.984 -2.809 1 65.06 33 ARG B C 1
ATOM 2633 O O . ARG B 1 33 ? 15.086 26.234 -1.659 1 65.06 33 ARG B O 1
ATOM 2640 N N . ASP B 1 34 ? 15.086 26.5 -3.869 1 64.12 34 ASP B N 1
ATOM 2641 C CA . ASP B 1 34 ? 14.289 27.719 -3.684 1 64.12 34 ASP B CA 1
ATOM 2642 C C . ASP B 1 34 ? 12.867 27.375 -3.234 1 64.12 34 ASP B C 1
ATOM 2644 O O . ASP B 1 34 ? 12.07 26.844 -4.02 1 64.12 34 ASP B O 1
ATOM 2648 N N . THR B 1 35 ? 12.641 27.219 -1.926 1 60.34 35 THR B N 1
ATOM 2649 C CA . THR B 1 35 ? 11.328 26.953 -1.348 1 60.34 35 THR B CA 1
ATOM 2650 C C . THR B 1 35 ? 10.398 28.141 -1.555 1 60.34 35 THR B C 1
ATOM 2652 O O . THR B 1 35 ? 9.188 28.031 -1.39 1 60.34 35 THR B O 1
ATOM 2655 N N . ASN B 1 36 ? 11.008 29.188 -1.775 1 60.38 36 ASN B N 1
ATOM 2656 C CA . ASN B 1 36 ? 10.227 30.406 -1.954 1 60.38 36 ASN B CA 1
ATOM 2657 C C . ASN B 1 36 ? 9.867 30.641 -3.42 1 60.38 36 ASN B C 1
ATOM 2659 O O . ASN B 1 36 ? 9.641 31.766 -3.84 1 60.38 36 ASN B O 1
ATOM 2663 N N . GLY B 1 37 ? 10.016 29.609 -4.043 1 63.5 37 GLY B N 1
ATOM 2664 C CA . GLY B 1 37 ? 9.727 29.781 -5.457 1 63.5 37 GLY B CA 1
ATOM 2665 C C . GLY B 1 37 ? 8.273 30.094 -5.734 1 63.5 37 GLY B C 1
ATOM 2666 O O . GLY B 1 37 ? 7.449 30.125 -4.812 1 63.5 37 GLY B O 1
ATOM 2667 N N . THR B 1 38 ? 7.996 30.438 -6.941 1 72.25 38 THR B N 1
ATOM 2668 C CA . THR B 1 38 ? 6.68 30.797 -7.465 1 72.25 38 THR B CA 1
ATOM 2669 C C . THR B 1 38 ? 5.734 29.594 -7.395 1 72.25 38 THR B C 1
ATOM 2671 O O . THR B 1 38 ? 6.168 28.469 -7.141 1 72.25 38 THR B O 1
ATOM 2674 N N . GLU B 1 39 ? 4.523 29.844 -7.371 1 78.12 39 GLU B N 1
ATOM 2675 C CA . GLU B 1 39 ? 3.477 28.828 -7.426 1 78.12 39 GLU B CA 1
ATOM 2676 C C . GLU B 1 39 ? 3.764 27.797 -8.516 1 78.12 39 GLU B C 1
ATOM 2678 O O . GLU B 1 39 ? 3.51 26.609 -8.328 1 78.12 39 GLU B O 1
ATOM 2683 N N . THR B 1 40 ? 4.352 28.312 -9.523 1 79.12 40 THR B N 1
ATOM 2684 C CA . THR B 1 40 ? 4.684 27.438 -10.633 1 79.12 40 THR B CA 1
ATOM 2685 C C . THR B 1 40 ? 5.805 26.469 -10.242 1 79.12 40 THR B C 1
ATOM 2687 O O . THR B 1 40 ? 5.766 25.297 -10.594 1 79.12 40 THR B O 1
ATOM 2690 N N . HIS B 1 41 ? 6.719 27.016 -9.5 1 80.44 41 HIS B N 1
ATOM 2691 C CA . HIS B 1 41 ? 7.844 26.188 -9.047 1 80.44 41 HIS B CA 1
ATOM 2692 C C . HIS B 1 41 ? 7.375 25.078 -8.125 1 80.44 41 HIS B C 1
ATOM 2694 O O . HIS B 1 41 ? 7.797 23.922 -8.281 1 80.44 41 HIS B O 1
ATOM 2700 N N . ARG B 1 42 ? 6.449 25.391 -7.359 1 79.94 42 ARG B N 1
ATOM 2701 C CA . ARG B 1 42 ? 5.922 24.391 -6.422 1 79.94 42 ARG B CA 1
ATOM 2702 C C . ARG B 1 42 ? 5.113 23.328 -7.148 1 79.94 42 ARG B C 1
ATOM 2704 O O . ARG B 1 42 ? 5.199 22.141 -6.816 1 79.94 42 ARG B O 1
ATOM 2711 N N . THR B 1 43 ? 4.453 23.781 -8.141 1 83.31 43 THR B N 1
ATOM 2712 C CA . THR B 1 43 ? 3.637 22.844 -8.914 1 83.31 43 THR B CA 1
ATOM 2713 C C . THR B 1 43 ? 4.516 21.891 -9.703 1 83.31 43 THR B C 1
ATOM 2715 O O . THR B 1 43 ? 4.23 20.688 -9.766 1 83.31 43 THR B O 1
ATOM 2718 N N . VAL B 1 44 ? 5.543 22.391 -10.258 1 84.06 44 VAL B N 1
ATOM 2719 C CA . VAL B 1 44 ? 6.438 21.562 -11.062 1 84.06 44 VAL B CA 1
ATOM 2720 C C . VAL B 1 44 ? 7.121 20.531 -10.172 1 84.06 44 VAL B C 1
ATOM 2722 O O . VAL B 1 44 ? 7.238 19.359 -10.539 1 84.06 44 VAL B O 1
ATOM 2725 N N . LEU B 1 45 ? 7.469 20.938 -9.047 1 82.19 45 LEU B N 1
ATOM 2726 C CA . LEU B 1 45 ? 8.125 20.031 -8.117 1 82.19 45 LEU B CA 1
ATOM 2727 C C . LEU B 1 45 ? 7.164 18.938 -7.652 1 82.19 45 LEU B C 1
ATOM 2729 O O . LEU B 1 45 ? 7.547 17.781 -7.531 1 82.19 45 LEU B O 1
ATOM 2733 N N . SER B 1 46 ? 5.957 19.328 -7.449 1 85.69 46 SER B N 1
ATOM 2734 C CA . SER B 1 46 ? 4.938 18.359 -7.047 1 85.69 46 SER B CA 1
ATOM 2735 C C . SER B 1 46 ? 4.664 17.359 -8.148 1 85.69 46 SER B C 1
ATOM 2737 O O . SER B 1 46 ? 4.504 16.156 -7.883 1 85.69 46 SER B O 1
ATOM 2739 N N . LEU B 1 47 ? 4.68 17.828 -9.328 1 88.25 47 LEU B N 1
ATOM 2740 C CA . LEU B 1 47 ? 4.406 16.953 -10.461 1 88.25 47 LEU B CA 1
ATOM 2741 C C . LEU B 1 47 ? 5.555 15.969 -10.68 1 88.25 47 LEU B C 1
ATOM 2743 O O . LEU B 1 47 ? 5.324 14.805 -11.016 1 88.25 47 LEU B O 1
ATOM 2747 N N . ILE B 1 48 ? 6.734 16.484 -10.461 1 85.06 48 ILE B N 1
ATOM 2748 C CA . ILE B 1 48 ? 7.902 15.609 -10.57 1 85.06 48 ILE B CA 1
ATOM 2749 C C . ILE B 1 48 ? 7.836 14.523 -9.5 1 85.06 48 ILE B C 1
ATOM 2751 O O . ILE B 1 48 ? 8.109 13.359 -9.773 1 85.06 48 ILE B O 1
ATOM 2755 N N . SER B 1 49 ? 7.457 14.914 -8.398 1 85.56 49 SER B N 1
ATOM 2756 C CA . SER B 1 49 ? 7.336 13.961 -7.293 1 85.56 49 SER B CA 1
ATOM 2757 C C . SER B 1 49 ? 6.234 12.945 -7.562 1 85.56 49 SER B C 1
ATOM 2759 O O . SER B 1 49 ? 6.379 11.758 -7.238 1 85.56 49 SER B O 1
ATOM 2761 N N . CYS B 1 50 ? 5.18 13.406 -8.133 1 90.62 50 CYS B N 1
ATOM 2762 C CA . CYS B 1 50 ? 4.086 12.508 -8.492 1 90.62 50 CYS B CA 1
ATOM 2763 C C . CYS B 1 50 ? 4.52 11.523 -9.57 1 90.62 50 CYS B C 1
ATOM 2765 O O . CYS B 1 50 ? 4.168 10.344 -9.516 1 90.62 50 CYS B O 1
ATOM 2767 N N . PHE B 1 51 ? 5.25 12.023 -10.508 1 91 51 PHE B N 1
ATOM 2768 C CA . PHE B 1 51 ? 5.805 11.148 -11.539 1 91 51 PHE B CA 1
ATOM 2769 C C . PHE B 1 51 ? 6.68 10.062 -10.906 1 91 51 PHE B C 1
ATOM 2771 O O . PHE B 1 51 ? 6.551 8.883 -11.242 1 91 51 PHE B O 1
ATOM 2778 N N . ALA B 1 52 ? 7.516 10.5 -9.992 1 88.31 52 ALA B N 1
ATOM 2779 C CA . ALA B 1 52 ? 8.367 9.555 -9.273 1 88.31 52 ALA B CA 1
ATOM 2780 C C . ALA B 1 52 ? 7.535 8.539 -8.5 1 88.31 52 ALA B C 1
ATOM 2782 O O . ALA B 1 52 ? 7.875 7.352 -8.453 1 88.31 52 ALA B O 1
ATOM 2783 N N . GLY B 1 53 ? 6.48 9.055 -7.898 1 90.56 53 GLY B N 1
ATOM 2784 C CA . GLY B 1 53 ? 5.582 8.156 -7.191 1 90.56 53 GLY B CA 1
ATOM 2785 C C . GLY B 1 53 ? 4.992 7.078 -8.086 1 90.56 53 GLY B C 1
ATOM 2786 O O . GLY B 1 53 ? 4.848 5.926 -7.664 1 90.56 53 GLY B O 1
ATOM 2787 N N . GLY B 1 54 ? 4.621 7.418 -9.32 1 92.94 54 GLY B N 1
ATOM 2788 C CA . GLY B 1 54 ? 4.133 6.445 -10.281 1 92.94 54 GLY B CA 1
ATOM 2789 C C . GLY B 1 54 ? 5.176 5.41 -10.664 1 92.94 54 GLY B C 1
ATOM 2790 O O . GLY B 1 54 ? 4.859 4.227 -10.789 1 92.94 54 GLY B O 1
ATOM 2791 N N . VAL B 1 55 ? 6.348 5.867 -10.828 1 90.12 55 VAL B N 1
ATOM 2792 C CA . VAL B 1 55 ? 7.441 4.969 -11.172 1 90.12 55 VAL B CA 1
ATOM 2793 C C . VAL B 1 55 ? 7.688 3.994 -10.023 1 90.12 55 VAL B C 1
ATOM 2795 O O . VAL B 1 55 ? 7.895 2.799 -10.25 1 90.12 55 VAL B O 1
ATOM 2798 N N . PHE B 1 56 ? 7.594 4.492 -8.781 1 89.44 56 PHE B N 1
ATOM 2799 C CA . PHE B 1 56 ? 7.746 3.658 -7.594 1 89.44 56 PHE B CA 1
ATOM 2800 C C . PHE B 1 56 ? 6.676 2.574 -7.555 1 89.44 56 PHE B C 1
ATOM 2802 O O . PHE B 1 56 ? 6.973 1.411 -7.273 1 89.44 56 PHE B O 1
ATOM 2809 N N . LEU B 1 57 ? 5.547 3.02 -7.828 1 93.5 57 LEU B N 1
ATOM 2810 C CA . LEU B 1 57 ? 4.418 2.098 -7.785 1 93.5 57 LEU B CA 1
ATOM 2811 C C . LEU B 1 57 ? 4.586 0.983 -8.812 1 93.5 57 LEU B C 1
ATOM 2813 O O . LEU B 1 57 ? 4.355 -0.189 -8.508 1 93.5 57 LEU B O 1
ATOM 2817 N N . SER B 1 58 ? 5.004 1.38 -9.984 1 93.31 58 SER B N 1
ATOM 2818 C CA . SER B 1 58 ? 5.223 0.402 -11.047 1 93.31 58 SER B CA 1
ATOM 2819 C C . SER B 1 58 ? 6.359 -0.552 -10.695 1 93.31 58 SER B C 1
ATOM 2821 O O . SER B 1 58 ? 6.23 -1.767 -10.859 1 93.31 58 SER B O 1
ATOM 2823 N N . ALA B 1 59 ? 7.473 -0.023 -10.219 1 89.38 59 ALA B N 1
ATOM 2824 C CA . ALA B 1 59 ? 8.602 -0.856 -9.812 1 89.38 59 ALA B CA 1
ATOM 2825 C C . ALA B 1 59 ? 8.203 -1.824 -8.703 1 89.38 59 ALA B C 1
ATOM 2827 O O . ALA B 1 59 ? 8.625 -2.982 -8.695 1 89.38 59 ALA B O 1
ATOM 2828 N N . CYS B 1 60 ? 7.371 -1.372 -7.848 1 91.81 60 CYS B N 1
ATOM 2829 C CA . CYS B 1 60 ? 6.914 -2.184 -6.727 1 91.81 60 CYS B CA 1
ATOM 2830 C C . CYS B 1 60 ? 6.02 -3.322 -7.203 1 91.81 60 CYS B C 1
ATOM 2832 O O . CYS B 1 60 ? 6.297 -4.492 -6.93 1 91.81 60 CYS B O 1
ATOM 2834 N N . LEU B 1 61 ? 5.02 -3.014 -8.031 1 93 61 LEU B N 1
ATOM 2835 C CA . LEU B 1 61 ? 3.979 -3.971 -8.383 1 93 61 LEU B CA 1
ATOM 2836 C C . LEU B 1 61 ? 4.418 -4.836 -9.562 1 93 61 LEU B C 1
ATOM 2838 O O . LEU B 1 61 ? 4.043 -6.008 -9.648 1 93 61 LEU B O 1
ATOM 2842 N N . LEU B 1 62 ? 5.242 -4.27 -10.445 1 91.69 62 LEU B N 1
ATOM 2843 C CA . LEU B 1 62 ? 5.477 -4.977 -11.695 1 91.69 62 LEU B CA 1
ATOM 2844 C C . LEU B 1 62 ? 6.887 -5.555 -11.734 1 91.69 62 LEU B C 1
ATOM 2846 O O . LEU B 1 62 ? 7.207 -6.363 -12.617 1 91.69 62 LEU B O 1
ATOM 2850 N N . ASP B 1 63 ? 7.672 -5.203 -10.852 1 89.5 63 ASP B N 1
ATOM 2851 C CA . ASP B 1 63 ? 9.047 -5.691 -10.898 1 89.5 63 ASP B CA 1
ATOM 2852 C C . ASP B 1 63 ? 9.422 -6.398 -9.594 1 89.5 63 ASP B C 1
ATOM 2854 O O . ASP B 1 63 ? 9.586 -7.617 -9.57 1 89.5 63 ASP B O 1
ATOM 2858 N N . ILE B 1 64 ? 9.391 -5.668 -8.5 1 89.06 64 ILE B N 1
ATOM 2859 C CA . ILE B 1 64 ? 9.938 -6.152 -7.238 1 89.06 64 ILE B CA 1
ATOM 2860 C C . ILE B 1 64 ? 9.094 -7.316 -6.727 1 89.06 64 ILE B C 1
ATOM 2862 O O . ILE B 1 64 ? 9.625 -8.383 -6.406 1 89.06 64 ILE B O 1
ATOM 2866 N N . ILE B 1 65 ? 7.82 -7.109 -6.727 1 91.94 65 ILE B N 1
ATOM 2867 C CA . ILE B 1 65 ? 6.938 -8.109 -6.133 1 91.94 65 ILE B CA 1
ATOM 2868 C C . ILE B 1 65 ? 6.918 -9.359 -7.004 1 91.94 65 ILE B C 1
ATOM 2870 O O . ILE B 1 65 ? 7.152 -10.469 -6.516 1 91.94 65 ILE B O 1
ATOM 2874 N N . PRO B 1 66 ? 6.707 -9.25 -8.312 1 90.88 66 PRO B N 1
ATOM 2875 C CA . PRO B 1 66 ? 6.699 -10.461 -9.141 1 90.88 66 PRO B CA 1
ATOM 2876 C C . PRO B 1 66 ? 8.047 -11.188 -9.133 1 90.88 66 PRO B C 1
ATOM 2878 O O . PRO B 1 66 ? 8.086 -12.414 -9.133 1 90.88 66 PRO B O 1
ATOM 2881 N N . ASP B 1 67 ? 9.148 -10.477 -9.172 1 87.88 67 ASP B N 1
ATOM 2882 C CA . ASP B 1 67 ? 10.469 -11.102 -9.133 1 87.88 67 ASP B CA 1
ATOM 2883 C C . ASP B 1 67 ? 10.672 -11.875 -7.832 1 87.88 67 ASP B C 1
ATOM 2885 O O . ASP B 1 67 ? 11.156 -13.016 -7.848 1 87.88 67 ASP B O 1
ATOM 2889 N N . TYR B 1 68 ? 10.297 -11.242 -6.766 1 91.12 68 TYR B N 1
ATOM 2890 C CA . TYR B 1 68 ? 10.406 -11.898 -5.469 1 91.12 68 TYR B CA 1
ATOM 2891 C C . TYR B 1 68 ? 9.562 -13.164 -5.426 1 91.12 68 TYR B C 1
ATOM 2893 O O . TYR B 1 68 ? 10.031 -14.219 -4.992 1 91.12 68 TYR B O 1
ATOM 2901 N N . LEU B 1 69 ? 8.305 -13.055 -5.863 1 91.06 69 LEU B N 1
ATOM 2902 C CA . LEU B 1 69 ? 7.391 -14.195 -5.809 1 91.06 69 LEU B CA 1
ATOM 2903 C C . LEU B 1 69 ? 7.891 -15.336 -6.688 1 91.06 69 LEU B C 1
ATOM 2905 O O . LEU B 1 69 ? 7.777 -16.5 -6.312 1 91.06 69 LEU B O 1
ATOM 2909 N N . SER B 1 70 ? 8.406 -15 -7.797 1 88.69 70 SER B N 1
ATOM 2910 C CA . SER B 1 70 ? 8.969 -16.016 -8.68 1 88.69 70 SER B CA 1
ATOM 2911 C C . SER B 1 70 ? 10.156 -16.719 -8.031 1 88.69 70 SER B C 1
ATOM 2913 O O . SER B 1 70 ? 10.242 -17.938 -8.031 1 88.69 70 SER B O 1
ATOM 2915 N N . ASP B 1 71 ? 11.078 -15.961 -7.453 1 87.31 71 ASP B N 1
ATOM 2916 C CA . ASP B 1 71 ? 12.297 -16.5 -6.848 1 87.31 71 ASP B CA 1
ATOM 2917 C C . ASP B 1 71 ? 11.961 -17.391 -5.648 1 87.31 71 ASP B C 1
ATOM 2919 O O . ASP B 1 71 ? 12.492 -18.484 -5.516 1 87.31 71 ASP B O 1
ATOM 2923 N N . ILE B 1 72 ? 11.094 -16.906 -4.816 1 89.75 72 ILE B N 1
ATOM 2924 C CA . ILE B 1 72 ? 10.789 -17.656 -3.6 1 89.75 72 ILE B CA 1
ATOM 2925 C C . ILE B 1 72 ? 10.039 -18.938 -3.953 1 89.75 72 ILE B C 1
ATOM 2927 O O . ILE B 1 72 ? 10.234 -19.984 -3.324 1 89.75 72 ILE B O 1
ATOM 2931 N N . ASN B 1 73 ? 9.133 -18.844 -4.918 1 88.56 73 ASN B N 1
ATOM 2932 C CA . ASN B 1 73 ? 8.391 -20.031 -5.324 1 88.56 73 ASN B CA 1
ATOM 2933 C C . ASN B 1 73 ? 9.312 -21.078 -5.941 1 88.56 73 ASN B C 1
ATOM 2935 O O . ASN B 1 73 ? 9.125 -22.281 -5.73 1 88.56 73 ASN B O 1
ATOM 2939 N N . MET B 1 74 ? 10.242 -20.625 -6.691 1 85.69 74 MET B N 1
ATOM 2940 C CA . MET B 1 74 ? 11.227 -21.562 -7.254 1 85.69 74 MET B CA 1
ATOM 2941 C C . MET B 1 74 ? 12 -22.266 -6.148 1 85.69 74 MET B C 1
ATOM 2943 O O . MET B 1 74 ? 12.219 -23.484 -6.227 1 85.69 74 MET B O 1
ATOM 2947 N N . GLU B 1 75 ? 12.352 -21.531 -5.117 1 85.5 75 GLU B N 1
ATOM 2948 C CA . GLU B 1 75 ? 13.102 -22.109 -4.004 1 85.5 75 GLU B CA 1
ATOM 2949 C C . GLU B 1 75 ? 12.219 -23.031 -3.17 1 85.5 75 GLU B C 1
ATOM 2951 O O . GLU B 1 75 ? 12.68 -24.078 -2.705 1 85.5 75 GLU B O 1
ATOM 2956 N N . LEU B 1 76 ? 11.023 -22.609 -2.951 1 87.12 76 LEU B N 1
ATOM 2957 C CA . LEU B 1 76 ? 10.102 -23.453 -2.189 1 87.12 76 LEU B CA 1
ATOM 2958 C C . LEU B 1 76 ? 9.789 -24.734 -2.947 1 87.12 76 LEU B C 1
ATOM 2960 O O . LEU B 1 76 ? 9.688 -25.797 -2.344 1 87.12 76 LEU B O 1
ATOM 2964 N N . ASP B 1 77 ? 9.633 -24.641 -4.219 1 86.5 77 ASP B N 1
ATOM 2965 C CA . ASP B 1 77 ? 9.406 -25.812 -5.055 1 86.5 77 ASP B CA 1
ATOM 2966 C C . ASP B 1 77 ? 10.617 -26.734 -5.035 1 86.5 77 ASP B C 1
ATOM 2968 O O . ASP B 1 77 ? 10.469 -27.969 -4.984 1 86.5 77 ASP B O 1
ATOM 2972 N N . ALA B 1 78 ? 11.758 -26.188 -5.125 1 83.94 78 ALA B N 1
ATOM 2973 C CA . ALA B 1 78 ? 12.992 -26.969 -5.109 1 83.94 78 ALA B CA 1
ATOM 2974 C C . ALA B 1 78 ? 13.133 -27.734 -3.799 1 83.94 78 ALA B C 1
ATOM 2976 O O . ALA B 1 78 ? 13.664 -28.859 -3.779 1 83.94 78 ALA B O 1
ATOM 2977 N N . ARG B 1 79 ? 12.594 -27.156 -2.779 1 84.5 79 ARG B N 1
ATOM 2978 C CA . ARG B 1 79 ? 12.711 -27.781 -1.466 1 84.5 79 ARG B CA 1
ATOM 2979 C C . ARG B 1 79 ? 11.461 -28.594 -1.134 1 84.5 79 ARG B C 1
ATOM 2981 O O . ARG B 1 79 ? 11.375 -29.188 -0.059 1 84.5 79 ARG B O 1
ATOM 2988 N N . LYS B 1 80 ? 10.477 -28.703 -2.014 1 81.75 80 LYS B N 1
ATOM 2989 C CA . LYS B 1 80 ? 9.234 -29.453 -1.884 1 81.75 80 LYS B CA 1
ATOM 2990 C C . LYS B 1 80 ? 8.453 -29.016 -0.652 1 81.75 80 LYS B C 1
ATOM 2992 O O . LYS B 1 80 ? 7.879 -29.859 0.056 1 81.75 80 LYS B O 1
ATOM 2997 N N . LEU B 1 81 ? 8.656 -27.859 -0.329 1 74.06 81 LEU B N 1
ATOM 2998 C CA . LEU B 1 81 ? 7.891 -27.297 0.778 1 74.06 81 LEU B CA 1
ATOM 2999 C C . LEU B 1 81 ? 6.527 -26.797 0.302 1 74.06 81 LEU B C 1
ATOM 3001 O O . LEU B 1 81 ? 6.43 -25.75 -0.334 1 74.06 81 LEU B O 1
ATOM 3005 N N . GLU B 1 82 ? 5.578 -27.703 0.214 1 69.75 82 GLU B N 1
ATOM 3006 C CA . GLU B 1 82 ? 4.227 -27.328 -0.193 1 69.75 82 GLU B CA 1
ATOM 3007 C C . GLU B 1 82 ? 3.432 -26.781 0.986 1 69.75 82 GLU B C 1
ATOM 3009 O O . GLU B 1 82 ? 3.141 -27.5 1.938 1 69.75 82 GLU B O 1
ATOM 3014 N N . THR B 1 83 ? 3.568 -25.578 1.181 1 67.94 83 THR B N 1
ATOM 3015 C CA . THR B 1 83 ? 2.76 -25.016 2.258 1 67.94 83 THR B CA 1
ATOM 3016 C C . THR B 1 83 ? 1.528 -24.312 1.7 1 67.94 83 THR B C 1
ATOM 3018 O O . THR B 1 83 ? 1.601 -23.656 0.658 1 67.94 83 THR B O 1
ATOM 3021 N N . SER B 1 84 ? 0.38 -24.672 2.273 1 78.62 84 SER B N 1
ATOM 3022 C CA . SER B 1 84 ? -0.873 -24 1.955 1 78.62 84 SER B CA 1
ATOM 3023 C C . SER B 1 84 ? -0.875 -22.562 2.482 1 78.62 84 SER B C 1
ATOM 3025 O O . SER B 1 84 ? -1.68 -21.734 2.047 1 78.62 84 SER B O 1
ATOM 3027 N N . PHE B 1 85 ? 0.068 -22.25 3.297 1 85.69 85 PHE B N 1
ATOM 3028 C CA . PHE B 1 85 ? 0.171 -20.906 3.869 1 85.69 85 PHE B CA 1
ATOM 3029 C C . PHE B 1 85 ? 0.961 -19.984 2.947 1 85.69 85 PHE B C 1
ATOM 3031 O O . PHE B 1 85 ? 2.01 -20.375 2.426 1 85.69 85 PHE B O 1
ATOM 3038 N N . PRO B 1 86 ? 0.361 -18.844 2.709 1 90.62 86 PRO B N 1
ATOM 3039 C CA . PRO B 1 86 ? 1.067 -17.891 1.851 1 90.62 86 PRO B CA 1
ATOM 3040 C C . PRO B 1 86 ? 2.316 -17.328 2.512 1 90.62 86 PRO B C 1
ATOM 3042 O O . PRO B 1 86 ? 2.342 -16.141 2.873 1 90.62 86 PRO B O 1
ATOM 3045 N N . LEU B 1 87 ? 3.359 -18.062 2.521 1 90.62 87 LEU B N 1
ATOM 3046 C CA . LEU B 1 87 ? 4.613 -17.719 3.184 1 90.62 87 LEU B CA 1
ATOM 3047 C C . LEU B 1 87 ? 5.277 -16.531 2.504 1 90.62 87 LEU B C 1
ATOM 3049 O O . LEU B 1 87 ? 5.785 -15.633 3.178 1 90.62 87 LEU B O 1
ATOM 3053 N N . PRO B 1 88 ? 5.289 -16.562 1.126 1 92.62 88 PRO B N 1
ATOM 3054 C CA . PRO B 1 88 ? 5.938 -15.43 0.457 1 92.62 88 PRO B CA 1
ATOM 3055 C C . PRO B 1 88 ? 5.344 -14.086 0.864 1 92.62 88 PRO B C 1
ATOM 3057 O O . PRO B 1 88 ? 6.086 -13.148 1.163 1 92.62 88 PRO B O 1
ATOM 3060 N N . GLU B 1 89 ? 4.035 -14.023 0.917 1 93.69 89 GLU B N 1
ATOM 3061 C CA . GLU B 1 89 ? 3.377 -12.766 1.276 1 93.69 89 GLU B CA 1
ATOM 3062 C C . GLU B 1 89 ? 3.551 -12.461 2.76 1 93.69 89 GLU B C 1
ATOM 3064 O O . GLU B 1 89 ? 3.592 -11.289 3.156 1 93.69 89 GLU B O 1
ATOM 3069 N N . PHE B 1 90 ? 3.678 -13.477 3.535 1 93.12 90 PHE B N 1
ATOM 3070 C CA . PHE B 1 90 ? 3.918 -13.281 4.961 1 93.12 90 PHE B CA 1
ATOM 3071 C C . PHE B 1 90 ? 5.281 -12.641 5.195 1 93.12 90 PHE B C 1
ATOM 3073 O O . PHE B 1 90 ? 5.422 -11.766 6.047 1 93.12 90 PHE B O 1
ATOM 3080 N N . ILE B 1 91 ? 6.266 -13.125 4.473 1 93.94 91 ILE B N 1
ATOM 3081 C CA . ILE B 1 91 ? 7.605 -12.555 4.57 1 93.94 91 ILE B CA 1
ATOM 3082 C C . ILE B 1 91 ? 7.574 -11.094 4.141 1 93.94 91 ILE B C 1
ATOM 3084 O O . ILE B 1 91 ? 8.203 -10.242 4.77 1 93.94 91 ILE B O 1
ATOM 3088 N N . MET B 1 92 ? 6.859 -10.797 3.066 1 95.19 92 MET B N 1
ATOM 3089 C CA . MET B 1 92 ? 6.691 -9.414 2.619 1 95.19 92 MET B CA 1
ATOM 3090 C C . MET B 1 92 ? 6.055 -8.562 3.713 1 95.19 92 MET B C 1
ATOM 3092 O O . MET B 1 92 ? 6.465 -7.422 3.932 1 95.19 92 MET B O 1
ATOM 3096 N N . ALA B 1 93 ? 5.062 -9.148 4.398 1 95.19 93 ALA B N 1
ATOM 3097 C CA . ALA B 1 93 ? 4.41 -8.445 5.5 1 95.19 93 ALA B CA 1
ATOM 3098 C C . ALA B 1 93 ? 5.395 -8.148 6.625 1 95.19 93 ALA B C 1
ATOM 3100 O O . ALA B 1 93 ? 5.332 -7.09 7.25 1 95.19 93 ALA B O 1
ATOM 3101 N N . ALA B 1 94 ? 6.258 -9.086 6.863 1 94.88 94 ALA B N 1
ATOM 3102 C CA . ALA B 1 94 ? 7.273 -8.891 7.895 1 94.88 94 ALA B CA 1
ATOM 3103 C C . ALA B 1 94 ? 8.164 -7.695 7.57 1 94.88 94 ALA B C 1
ATOM 3105 O O . ALA B 1 94 ? 8.516 -6.914 8.461 1 94.88 94 ALA B O 1
ATOM 3106 N N . GLY B 1 95 ? 8.594 -7.602 6.336 1 95.19 95 GLY B N 1
ATOM 3107 C CA . GLY B 1 95 ? 9.336 -6.426 5.918 1 95.19 95 GLY B CA 1
ATOM 3108 C C . GLY B 1 95 ? 8.57 -5.133 6.102 1 95.19 95 GLY B C 1
ATOM 3109 O O . GLY B 1 95 ? 9.125 -4.137 6.566 1 95.19 95 GLY B O 1
ATOM 3110 N N . PHE B 1 96 ? 7.285 -5.176 5.754 1 95.25 96 PHE B N 1
ATOM 3111 C CA . PHE B 1 96 ? 6.395 -4.035 5.93 1 95.25 96 PHE B CA 1
ATOM 3112 C C . PHE B 1 96 ? 6.34 -3.611 7.391 1 95.25 96 PHE B C 1
ATOM 3114 O O . PHE B 1 96 ? 6.504 -2.43 7.707 1 95.25 96 PHE B O 1
ATOM 3121 N N . PHE B 1 97 ? 6.188 -4.52 8.258 1 94.94 97 PHE B N 1
ATOM 3122 C CA . PHE B 1 97 ? 6.051 -4.234 9.68 1 94.94 97 PHE B CA 1
ATOM 3123 C C . PHE B 1 97 ? 7.379 -3.773 10.273 1 94.94 97 PHE B C 1
ATOM 3125 O O . PHE B 1 97 ? 7.406 -2.961 11.195 1 94.94 97 PHE B O 1
ATOM 3132 N N . THR B 1 98 ? 8.445 -4.258 9.766 1 93.88 98 THR B N 1
ATOM 3133 C CA . THR B 1 98 ? 9.75 -3.832 10.25 1 93.88 98 THR B CA 1
ATOM 3134 C C . THR B 1 98 ? 9.914 -2.322 10.102 1 93.88 98 THR B C 1
ATOM 3136 O O . THR B 1 98 ? 10.344 -1.643 11.039 1 93.88 98 THR B O 1
ATOM 3139 N N . VAL B 1 99 ? 9.523 -1.822 8.953 1 93.19 99 VAL B N 1
ATOM 3140 C CA . VAL B 1 99 ? 9.641 -0.387 8.711 1 93.19 99 VAL B CA 1
ATOM 3141 C C . VAL B 1 99 ? 8.625 0.362 9.57 1 93.19 99 VAL B C 1
ATOM 3143 O O . VAL B 1 99 ? 8.945 1.4 10.156 1 93.19 99 VAL B O 1
ATOM 3146 N N . LEU B 1 100 ? 7.422 -0.148 9.625 1 92.62 100 LEU B N 1
ATOM 3147 C CA . LEU B 1 100 ? 6.379 0.485 10.414 1 92.62 100 LEU B CA 1
ATOM 3148 C C . LEU B 1 100 ? 6.797 0.594 11.883 1 92.62 100 LEU B C 1
ATOM 3150 O O . LEU B 1 100 ? 6.668 1.658 12.492 1 92.62 100 LEU B O 1
ATOM 3154 N N . ILE B 1 101 ? 7.305 -0.434 12.438 1 92.31 101 ILE B N 1
ATOM 3155 C CA . ILE B 1 101 ? 7.727 -0.469 13.836 1 92.31 101 ILE B CA 1
ATOM 3156 C C . ILE B 1 101 ? 8.906 0.479 14.039 1 92.31 101 ILE B C 1
ATOM 3158 O O . ILE B 1 101 ? 8.945 1.234 15.008 1 92.31 101 ILE B O 1
ATOM 3162 N N . LEU B 1 102 ? 9.812 0.442 13.164 1 90.94 102 LEU B N 1
ATOM 3163 C CA . LEU B 1 102 ? 10.977 1.32 13.25 1 90.94 102 LEU B CA 1
ATOM 3164 C C . LEU B 1 102 ? 10.547 2.785 13.266 1 90.94 102 LEU B C 1
ATOM 3166 O O . LEU B 1 102 ? 11.031 3.568 14.086 1 90.94 102 LEU B O 1
ATOM 3170 N N . GLU B 1 103 ? 9.695 3.115 12.359 1 89.88 103 GLU B N 1
ATOM 3171 C CA . GLU B 1 103 ? 9.219 4.492 12.281 1 89.88 103 GLU B CA 1
ATOM 3172 C C . GLU B 1 103 ? 8.516 4.91 13.57 1 89.88 103 GLU B C 1
ATOM 3174 O O . GLU B 1 103 ? 8.688 6.035 14.039 1 89.88 103 GLU B O 1
ATOM 3179 N N . ARG B 1 104 ? 7.758 4.062 14.102 1 88.75 104 ARG B N 1
ATOM 3180 C CA . ARG B 1 104 ? 7.016 4.395 15.312 1 88.75 104 ARG B CA 1
ATOM 3181 C C . ARG B 1 104 ? 7.941 4.477 16.516 1 88.75 104 ARG B C 1
ATOM 3183 O O . ARG B 1 104 ? 7.723 5.277 17.422 1 88.75 104 ARG B O 1
ATOM 3190 N N . ILE B 1 105 ? 8.93 3.682 16.578 1 88.94 105 ILE B N 1
ATOM 3191 C CA . ILE B 1 105 ? 9.93 3.746 17.641 1 88.94 105 ILE B CA 1
ATOM 3192 C C . ILE B 1 105 ? 10.648 5.09 17.594 1 88.94 105 ILE B C 1
ATOM 3194 O O . ILE B 1 105 ? 10.828 5.746 18.625 1 88.94 105 ILE B O 1
ATOM 3198 N N . VAL B 1 106 ? 11.039 5.488 16.406 1 88.31 106 VAL B N 1
ATOM 3199 C CA . VAL B 1 106 ? 11.734 6.758 16.234 1 88.31 106 VAL B CA 1
ATOM 3200 C C . VAL B 1 106 ? 10.82 7.906 16.641 1 88.31 106 VAL B C 1
ATOM 3202 O O . VAL B 1 106 ? 11.25 8.844 17.312 1 88.31 106 VAL B O 1
ATOM 3205 N N . LEU B 1 107 ? 9.562 7.871 16.234 1 84.62 107 LEU B N 1
ATOM 3206 C CA . LEU B 1 107 ? 8.586 8.898 16.594 1 84.62 107 LEU B CA 1
ATOM 3207 C C . LEU B 1 107 ? 8.383 8.945 18.109 1 84.62 107 LEU B C 1
ATOM 3209 O O . LEU B 1 107 ? 8.289 10.031 18.688 1 84.62 107 LEU B O 1
ATOM 3213 N N . ASN B 1 108 ? 8.281 7.801 18.734 1 84.75 108 ASN B N 1
ATOM 3214 C CA . ASN B 1 108 ? 8.109 7.723 20.172 1 84.75 108 ASN B CA 1
ATOM 3215 C C . ASN B 1 108 ? 9.328 8.273 20.922 1 84.75 108 ASN B C 1
ATOM 3217 O O . ASN B 1 108 ? 9.18 8.945 21.938 1 84.75 108 ASN B O 1
ATOM 3221 N N . CYS B 1 109 ? 10.43 8.055 20.453 1 84.75 109 CYS B N 1
ATOM 3222 C CA . CYS B 1 109 ? 11.656 8.578 21.047 1 84.75 109 CYS B CA 1
ATOM 3223 C C . CYS B 1 109 ? 11.719 10.094 20.906 1 84.75 109 CYS B C 1
ATOM 3225 O O . CYS B 1 109 ? 12.18 10.781 21.828 1 84.75 109 CYS B O 1
ATOM 3227 N N . LYS B 1 110 ? 11.305 10.586 19.781 1 81.75 110 LYS B N 1
ATOM 3228 C CA . LYS B 1 110 ? 11.273 12.031 19.578 1 81.75 110 LYS B CA 1
ATOM 3229 C C . LYS B 1 110 ? 10.297 12.703 20.531 1 81.75 110 LYS B C 1
ATOM 3231 O O . LYS B 1 110 ? 10.586 13.766 21.078 1 81.75 110 LYS B O 1
ATOM 3236 N N . GLU B 1 111 ? 9.164 12.086 20.672 1 78.31 111 GLU B N 1
ATOM 3237 C CA . GLU B 1 111 ? 8.156 12.633 21.562 1 78.31 111 GLU B CA 1
ATOM 3238 C C . GLU B 1 111 ? 8.625 12.602 23.016 1 78.31 111 GLU B C 1
ATOM 3240 O O . GLU B 1 111 ? 8.367 13.523 23.781 1 78.31 111 GLU B O 1
ATOM 3245 N N . MET B 1 112 ? 9.242 11.594 23.359 1 75.19 112 MET B N 1
ATOM 3246 C CA . MET B 1 112 ? 9.766 11.477 24.719 1 75.19 112 MET B CA 1
ATOM 3247 C C . MET B 1 112 ? 10.859 12.508 24.969 1 75.19 112 MET B C 1
ATOM 3249 O O . MET B 1 112 ? 10.953 13.07 26.047 1 75.19 112 MET B O 1
ATOM 3253 N N . ARG B 1 113 ? 11.625 12.742 23.969 1 70.25 113 ARG B N 1
ATOM 3254 C CA . ARG B 1 113 ? 12.711 13.711 24.109 1 70.25 113 ARG B CA 1
ATOM 3255 C C . ARG B 1 113 ? 12.172 15.133 24.172 1 70.25 113 ARG B C 1
ATOM 3257 O O . ARG B 1 113 ? 12.672 15.953 24.953 1 70.25 113 ARG B O 1
ATOM 3264 N N . GLY B 1 114 ? 11.195 15.273 23.281 1 65.62 114 GLY B N 1
ATOM 3265 C CA . GLY B 1 114 ? 10.57 16.594 23.359 1 65.62 114 GLY B CA 1
ATOM 3266 C C . GLY B 1 114 ? 9.891 16.859 24.688 1 65.62 114 GLY B C 1
ATOM 3267 O O . GLY B 1 114 ? 9.93 17.969 25.203 1 65.62 114 GLY B O 1
ATOM 3268 N N . SER B 1 115 ? 9.234 15.867 25.188 1 65.62 115 SER B N 1
ATOM 3269 C CA . SER B 1 115 ? 8.57 16 26.484 1 65.62 115 SER B CA 1
ATOM 3270 C C . SER B 1 115 ? 9.586 16.172 27.609 1 65.62 115 SER B C 1
ATOM 3272 O O . SER B 1 115 ? 9.367 16.953 28.531 1 65.62 115 SER B O 1
ATOM 3274 N N . HIS B 1 116 ? 10.609 15.469 27.469 1 63.69 116 HIS B N 1
ATOM 3275 C CA . HIS B 1 116 ? 11.648 15.578 28.484 1 63.69 116 HIS B CA 1
ATOM 3276 C C . HIS B 1 116 ? 12.289 16.969 28.469 1 63.69 116 HIS B C 1
ATOM 3278 O O . HIS B 1 116 ? 12.57 17.531 29.531 1 63.69 116 HIS B O 1
ATOM 3284 N N . GLU B 1 117 ? 12.438 17.469 27.25 1 60.06 117 GLU B N 1
ATOM 3285 C CA . GLU B 1 117 ? 13.023 18.797 27.125 1 60.06 117 GLU B CA 1
ATOM 3286 C C . GLU B 1 117 ? 12.078 19.875 27.672 1 60.06 117 GLU B C 1
ATOM 3288 O O . GLU B 1 117 ? 12.516 20.828 28.312 1 60.06 117 GLU B O 1
ATOM 3293 N N . GLU B 1 118 ? 10.812 19.688 27.312 1 58.75 118 GLU B N 1
ATOM 3294 C CA . GLU B 1 118 ? 9.828 20.625 27.844 1 58.75 118 GLU B CA 1
ATOM 3295 C C . GLU B 1 118 ? 9.734 20.516 29.359 1 58.75 118 GLU B C 1
ATOM 3297 O O . GLU B 1 118 ? 9.555 21.531 30.047 1 58.75 118 GLU B O 1
ATOM 3302 N N . ARG B 1 119 ? 9.812 19.344 29.906 1 58.81 119 ARG B N 1
ATOM 3303 C CA . ARG B 1 119 ? 9.773 19.156 31.359 1 58.81 119 ARG B CA 1
ATOM 3304 C C . ARG B 1 119 ? 11.016 19.75 32.031 1 58.81 119 ARG B C 1
ATOM 3306 O O . ARG B 1 119 ? 10.93 20.297 33.125 1 58.81 119 ARG B O 1
ATOM 3313 N N . THR B 1 120 ? 12.086 19.578 31.391 1 55.25 120 THR B N 1
ATOM 3314 C CA . THR B 1 120 ? 13.305 20.141 31.969 1 55.25 120 THR B CA 1
ATOM 3315 C C . THR B 1 120 ? 13.273 21.672 31.906 1 55.25 120 THR B C 1
ATOM 3317 O O . THR B 1 120 ? 13.773 22.328 32.812 1 55.25 120 THR B O 1
ATOM 3320 N N . ALA B 1 121 ? 12.617 22.156 30.812 1 57.06 121 ALA B N 1
ATOM 3321 C CA . ALA B 1 121 ? 12.547 23.609 30.672 1 57.06 121 ALA B CA 1
ATOM 3322 C C . ALA B 1 121 ? 11.625 24.203 31.734 1 57.06 121 ALA B C 1
ATOM 3324 O O . ALA B 1 121 ? 11.844 25.328 32.188 1 57.06 121 ALA B O 1
ATOM 3325 N N . LEU B 1 122 ? 10.609 23.453 32.094 1 50.75 122 LEU B N 1
ATOM 3326 C CA . LEU B 1 122 ? 9.703 23.953 33.125 1 50.75 122 LEU B CA 1
ATOM 3327 C C . LEU B 1 122 ? 10.312 23.797 34.5 1 50.75 122 LEU B C 1
ATOM 3329 O O . LEU B 1 122 ? 9.703 24.172 35.5 1 50.75 122 LEU B O 1
ATOM 3333 N N . ILE B 1 123 ? 11.281 22.953 34.688 1 48.28 123 ILE B N 1
ATOM 3334 C CA . ILE B 1 123 ? 11.938 22.953 36 1 48.28 123 ILE B CA 1
ATOM 3335 C C . ILE B 1 123 ? 12.539 24.328 36.25 1 48.28 123 ILE B C 1
ATOM 3337 O O . ILE B 1 123 ? 13.445 24.766 35.531 1 48.28 123 ILE B O 1
ATOM 3341 N N . PRO B 1 124 ? 11.781 25.203 36.844 1 40.19 124 PRO B N 1
ATOM 3342 C CA . PRO B 1 124 ? 12.289 26.516 37.219 1 40.19 124 PRO B CA 1
ATOM 3343 C C . PRO B 1 124 ? 13.703 26.453 37.781 1 40.19 124 PRO B C 1
ATOM 3345 O O . PRO B 1 124 ? 14.016 25.594 38.594 1 40.19 124 PRO B O 1
ATOM 3348 N N . GLU B 1 125 ? 14.711 26.484 36.906 1 41.44 125 GLU B N 1
ATOM 3349 C CA . GLU B 1 125 ? 16 26.766 37.562 1 41.44 125 GLU B CA 1
ATOM 3350 C C . GLU B 1 125 ? 15.82 27.672 38.781 1 41.44 125 GLU B C 1
ATOM 3352 O O . GLU B 1 125 ? 15.414 28.828 38.625 1 41.44 125 GLU B O 1
ATOM 3357 N N . ARG B 1 126 ? 15.32 27.109 39.812 1 39.53 126 ARG B N 1
ATOM 3358 C CA . ARG B 1 126 ? 15.445 27.828 41.062 1 39.53 126 ARG B CA 1
ATOM 3359 C C . ARG B 1 126 ? 16.828 28.438 41.219 1 39.53 126 ARG B C 1
ATOM 3361 O O . ARG B 1 126 ? 17.797 27.719 41.5 1 39.53 126 ARG B O 1
ATOM 3368 N N . ARG B 1 127 ? 17.266 29.266 40.219 1 33.44 127 ARG B N 1
ATOM 3369 C CA . ARG B 1 127 ? 18.438 30.078 40.594 1 33.44 127 ARG B CA 1
ATOM 3370 C C . ARG B 1 127 ? 18.281 30.641 42 1 33.44 127 ARG B C 1
ATOM 3372 O O . ARG B 1 127 ? 17.312 31.344 42.281 1 33.44 127 ARG B O 1
ATOM 3379 N N . THR B 1 128 ? 18.547 29.828 42.938 1 34.03 128 THR B N 1
ATOM 3380 C CA . THR B 1 128 ? 18.797 30.312 44.281 1 34.03 128 THR B CA 1
ATOM 3381 C C . THR B 1 128 ? 19.672 31.562 44.281 1 34.03 128 THR B C 1
ATOM 3383 O O . THR B 1 128 ? 20.875 31.469 44 1 34.03 128 THR B O 1
ATOM 3386 N N . GLY B 1 129 ? 19.328 32.531 43.438 1 29.03 129 GLY B N 1
ATOM 3387 C CA . GLY B 1 129 ? 20.078 33.75 43.562 1 29.03 129 GLY B CA 1
ATOM 3388 C C . GLY B 1 129 ? 20.203 34.219 45.031 1 29.03 129 GLY B C 1
ATOM 3389 O O . GLY B 1 129 ? 19.203 34.344 45.719 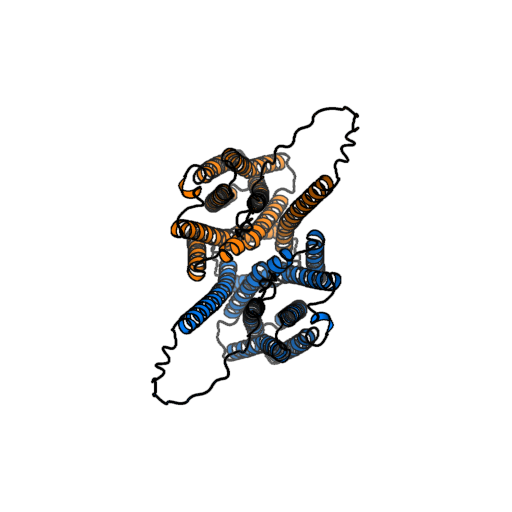1 29.03 129 GLY B O 1
ATOM 3390 N N . HIS B 1 130 ? 21.125 33.562 45.656 1 29.8 130 HIS B N 1
ATOM 3391 C CA . HIS B 1 130 ? 21.578 34.188 46.906 1 29.8 130 HIS B CA 1
ATOM 3392 C C . HIS B 1 130 ? 21.672 35.719 46.75 1 29.8 130 HIS B C 1
ATOM 3394 O O . HIS B 1 130 ? 22.312 36.219 45.812 1 29.8 130 HIS B O 1
ATOM 3400 N N . GLY B 1 131 ? 20.547 36.438 46.969 1 27 131 GLY B N 1
ATOM 3401 C CA . GLY B 1 131 ? 20.375 37.875 47.094 1 27 131 GLY B CA 1
ATOM 3402 C C . GLY B 1 131 ? 21.406 38.5 48 1 27 131 GLY B C 1
ATOM 3403 O O . GLY B 1 131 ? 21.344 38.344 49.219 1 27 131 GLY B O 1
ATOM 3404 N N . HIS B 1 132 ? 22.75 38.188 47.719 1 26.59 132 HIS B N 1
ATOM 3405 C CA . HIS B 1 132 ? 23.484 39.156 48.562 1 26.59 132 HIS B CA 1
ATOM 3406 C C . HIS B 1 132 ? 22.906 40.562 48.438 1 26.59 132 HIS B C 1
ATOM 3408 O O . HIS B 1 132 ? 22.219 40.875 47.469 1 26.59 132 HIS B O 1
ATOM 3414 N N . GLY B 1 133 ? 23 41.344 49.531 1 23.08 133 GLY B N 1
ATOM 3415 C CA . GLY B 1 133 ? 22.391 42.5 50.188 1 23.08 133 GLY B CA 1
ATOM 3416 C C . GLY B 1 133 ? 22.547 43.781 49.406 1 23.08 133 GLY B C 1
ATOM 3417 O O . GLY B 1 133 ? 21.906 44.781 49.719 1 23.08 133 GLY B O 1
ATOM 3418 N N . HIS B 1 134 ? 23.688 43.844 48.562 1 23.86 134 HIS B N 1
ATOM 3419 C CA . HIS B 1 134 ? 24.156 45.188 48.812 1 23.86 134 HIS B CA 1
ATOM 3420 C C . HIS B 1 134 ? 23.141 46.25 48.344 1 23.86 134 HIS B C 1
ATOM 3422 O O . HIS B 1 134 ? 22.25 45.906 47.562 1 23.86 134 HIS B O 1
ATOM 3428 N N . GLY B 1 135 ? 23.516 47.531 48.625 1 21.23 135 GLY B N 1
ATOM 3429 C CA . GLY B 1 135 ? 22.953 48.812 49.031 1 21.23 135 GLY B CA 1
ATOM 3430 C C . GLY B 1 135 ? 22.25 49.531 47.875 1 21.23 135 GLY B C 1
ATOM 3431 O O . GLY B 1 135 ? 21.125 50 48.031 1 21.23 135 GLY B O 1
ATOM 3432 N N . HIS B 1 136 ? 23.125 49.875 46.844 1 20.84 136 HIS B N 1
ATOM 3433 C CA . HIS B 1 136 ? 23.078 51.312 46.719 1 20.84 136 HIS B CA 1
ATOM 3434 C C . HIS B 1 136 ? 21.859 51.781 45.969 1 20.84 136 HIS B C 1
ATOM 3436 O O . HIS B 1 136 ? 21.094 52.625 46.438 1 20.84 136 HIS B O 1
ATOM 3442 N N . GLY B 1 137 ? 22.031 51.906 44.625 1 20.28 137 GLY B N 1
ATOM 3443 C CA . GLY B 1 137 ? 21.906 53.188 43.938 1 20.28 137 GLY B CA 1
ATOM 3444 C C . GLY B 1 137 ? 20.5 53.438 43.406 1 20.28 137 GLY B C 1
ATOM 3445 O O . GLY B 1 137 ? 19.734 52.5 43.219 1 20.28 137 GLY B O 1
ATOM 3446 N N . HIS B 1 138 ? 20.156 54.719 43.438 1 21.72 138 HIS B N 1
ATOM 3447 C CA . HIS B 1 138 ? 18.906 55.469 43.406 1 21.72 138 HIS B CA 1
ATOM 3448 C C . HIS B 1 138 ? 18.125 55.219 42.125 1 21.72 138 HIS B C 1
ATOM 3450 O O . HIS B 1 138 ? 16.938 54.844 42.188 1 21.72 138 HIS B O 1
ATOM 3456 N N . GLY B 1 139 ? 18.594 55.844 41.031 1 20.36 139 GLY B N 1
ATOM 3457 C CA . GLY B 1 139 ? 17.688 56.812 40.438 1 20.36 139 GLY B CA 1
ATOM 3458 C C . GLY B 1 139 ? 16.641 56.188 39.531 1 20.36 139 GLY B C 1
ATOM 3459 O O . GLY B 1 139 ? 16.766 55.031 39.156 1 20.36 139 GLY B O 1
ATOM 3460 N N . HIS B 1 140 ? 15.773 57.094 39.031 1 22.33 140 HIS B N 1
ATOM 3461 C CA . HIS B 1 140 ? 14.359 57.25 38.656 1 22.33 140 HIS B CA 1
ATOM 3462 C C . HIS B 1 140 ? 14.078 56.688 37.281 1 22.33 140 HIS B C 1
ATOM 3464 O O . HIS B 1 140 ? 12.922 56.406 36.938 1 22.33 140 HIS B O 1
ATOM 3470 N N . GLY B 1 141 ? 15.109 56.594 36.375 1 20.88 141 GLY B N 1
ATOM 3471 C CA . GLY B 1 141 ? 14.586 57.094 35.094 1 20.88 141 GLY B CA 1
ATOM 3472 C C . GLY B 1 141 ? 13.555 56.156 34.5 1 20.88 141 GLY B C 1
ATOM 3473 O O . GLY B 1 141 ? 13.5 54.969 34.812 1 20.88 141 GLY B O 1
ATOM 3474 N N . HIS B 1 142 ? 12.516 56.781 34.062 1 23.8 142 HIS B N 1
ATOM 3475 C CA . HIS B 1 142 ? 11.18 56.469 33.531 1 23.8 142 HIS B CA 1
ATOM 3476 C C . HIS B 1 142 ? 11.242 55.656 32.281 1 23.8 142 HIS B C 1
ATOM 3478 O O . HIS B 1 142 ? 10.234 55.469 31.578 1 23.8 142 HIS B O 1
ATOM 3484 N N . GLY B 1 143 ? 12.25 54.781 32.094 1 20.56 143 GLY B N 1
ATOM 3485 C CA . GLY B 1 143 ? 12.281 54.406 30.703 1 20.56 143 GLY B CA 1
ATOM 3486 C C . GLY B 1 143 ? 11.023 53.656 30.266 1 20.56 143 GLY B C 1
ATOM 3487 O O . GLY B 1 143 ? 10.5 52.812 30.984 1 20.56 143 GLY B O 1
ATOM 3488 N N . ALA B 1 144 ? 10.227 54.375 29.406 1 25.92 144 ALA B N 1
ATOM 3489 C CA . ALA B 1 144 ? 8.984 54.062 28.719 1 25.92 144 ALA B CA 1
ATOM 3490 C C . ALA B 1 144 ? 9.133 52.781 27.891 1 25.92 144 ALA B C 1
ATOM 3492 O O . ALA B 1 144 ? 9.922 52.719 26.953 1 25.92 144 ALA B O 1
ATOM 3493 N N . GLY B 1 145 ? 9.406 51.656 28.469 1 23.67 145 GLY B N 1
ATOM 3494 C CA . GLY B 1 145 ? 9.602 50.562 27.562 1 23.67 145 GLY B CA 1
ATOM 3495 C C . GLY B 1 145 ? 8.375 50.219 26.734 1 23.67 145 GLY B C 1
ATOM 3496 O O . GLY B 1 145 ? 7.25 50.281 27.234 1 23.67 145 GLY B O 1
ATOM 3497 N N . PRO B 1 146 ? 8.328 50.688 25.391 1 26.42 146 PRO B N 1
ATOM 3498 C CA . PRO B 1 146 ? 7.242 50.406 24.453 1 26.42 146 PRO B CA 1
ATOM 3499 C C . PRO B 1 146 ? 6.844 48.938 24.438 1 26.42 146 PRO B C 1
ATOM 3501 O O . PRO B 1 146 ? 7.641 48.062 24.797 1 26.42 146 PRO B O 1
ATOM 3504 N N . ASP B 1 147 ? 5.602 48.719 24.688 1 24.5 147 ASP B N 1
ATOM 3505 C CA . ASP B 1 147 ? 4.828 47.469 24.625 1 24.5 147 ASP B CA 1
ATOM 3506 C C . ASP B 1 147 ? 4.984 46.781 23.281 1 24.5 147 ASP B C 1
ATOM 3508 O O . ASP B 1 147 ? 4.586 47.344 22.25 1 24.5 147 ASP B O 1
ATOM 3512 N N . LEU B 1 148 ? 6.176 46.25 22.859 1 25.55 148 LEU B N 1
ATOM 3513 C CA . LEU B 1 148 ? 6.25 45.5 21.609 1 25.55 148 LEU B CA 1
ATOM 3514 C C . LEU B 1 148 ? 5.172 44.406 21.578 1 25.55 148 LEU B C 1
ATOM 3516 O O . LEU B 1 148 ? 5.145 43.531 22.438 1 25.55 148 LEU B O 1
ATOM 3520 N N . GLU B 1 149 ? 3.959 44.812 21.219 1 26.64 149 GLU B N 1
ATOM 3521 C CA . GLU B 1 149 ? 2.922 43.844 20.828 1 26.64 149 GLU B CA 1
ATOM 3522 C C . GLU B 1 149 ? 3.479 42.781 19.891 1 26.64 149 GLU B C 1
ATOM 3524 O O . GLU B 1 149 ? 3.959 43.094 18.797 1 26.64 149 GLU B O 1
ATOM 3529 N N . SER B 1 150 ? 4.289 41.812 20.359 1 26.94 150 SER B N 1
ATOM 3530 C CA . SER B 1 150 ? 4.688 40.656 19.547 1 26.94 150 SER B CA 1
ATOM 3531 C C . SER B 1 150 ? 3.482 40 18.891 1 26.94 150 SER B C 1
ATOM 3533 O O . SER B 1 150 ? 2.619 39.438 19.578 1 26.94 150 SER B O 1
ATOM 3535 N N . SER B 1 151 ? 2.793 40.656 17.984 1 28.19 151 SER B N 1
ATOM 3536 C CA . SER B 1 151 ? 1.843 39.969 17.125 1 28.19 151 SER B CA 1
ATOM 3537 C C . SER B 1 151 ? 2.424 38.656 16.609 1 28.19 151 SER B C 1
ATOM 3539 O O . SER B 1 151 ? 3.363 38.656 15.812 1 28.19 151 SER B O 1
ATOM 3541 N N . GLY B 1 152 ? 2.631 37.688 17.406 1 28.31 152 GLY B N 1
ATOM 3542 C CA . GLY B 1 152 ? 2.977 36.344 16.938 1 28.31 152 GLY B CA 1
ATOM 3543 C C . GLY B 1 152 ? 2.084 35.875 15.812 1 28.31 152 GLY B C 1
ATOM 3544 O O . GLY B 1 152 ? 0.886 35.656 16.016 1 28.31 152 GLY B O 1
ATOM 3545 N N . HIS B 1 153 ? 2.148 36.5 14.602 1 29.61 153 HIS B N 1
ATOM 3546 C CA . HIS B 1 153 ? 1.583 35.844 13.422 1 29.61 153 HIS B CA 1
ATOM 3547 C C . HIS B 1 153 ? 1.785 34.344 13.461 1 29.61 153 HIS B C 1
ATOM 3549 O O . HIS B 1 153 ? 2.922 33.875 13.461 1 29.61 153 HIS B O 1
ATOM 3555 N N . HIS B 1 154 ? 0.944 33.656 14.078 1 30.19 154 HIS B N 1
ATOM 3556 C CA . HIS B 1 154 ? 0.822 32.219 13.922 1 30.19 154 HIS B CA 1
ATOM 3557 C C . HIS B 1 154 ? 0.722 31.812 12.445 1 30.19 154 HIS B C 1
ATOM 3559 O O . HIS B 1 154 ? -0.336 31.969 11.828 1 30.19 154 HIS B O 1
ATOM 3565 N N . VAL B 1 155 ? 1.653 32.25 11.641 1 32.06 155 VAL B N 1
ATOM 3566 C CA . VAL B 1 155 ? 1.693 31.625 10.328 1 32.06 155 VAL B CA 1
ATOM 3567 C C . VAL B 1 155 ? 1.427 30.125 10.477 1 32.06 155 VAL B C 1
ATOM 3569 O O . VAL B 1 155 ? 2.166 29.422 11.172 1 32.06 155 VAL B O 1
ATOM 3572 N N . HIS B 1 156 ? 0.196 29.766 10.477 1 32.66 156 HIS B N 1
ATOM 3573 C CA . HIS B 1 156 ? -0.147 28.359 10.227 1 32.66 156 HIS B CA 1
ATOM 3574 C C . HIS B 1 156 ? 0.676 27.781 9.078 1 32.66 156 HIS B C 1
ATOM 3576 O O . HIS B 1 156 ? 0.26 27.844 7.922 1 32.66 156 HIS B O 1
ATOM 3582 N N . VAL B 1 157 ? 1.902 28.188 8.898 1 34.78 157 VAL B N 1
ATOM 3583 C CA . VAL B 1 157 ? 2.734 27.469 7.938 1 34.78 157 VAL B CA 1
ATOM 3584 C C . VAL B 1 157 ? 2.453 25.969 8.031 1 34.78 157 VAL B C 1
ATOM 3586 O O . VAL B 1 157 ? 2.469 25.391 9.125 1 34.78 157 VAL B O 1
ATOM 3589 N N . ASP B 1 158 ? 1.654 25.469 7.297 1 39.22 158 ASP B N 1
ATOM 3590 C CA . ASP B 1 158 ? 1.503 24.031 7.047 1 39.22 158 ASP B CA 1
ATOM 3591 C C . ASP B 1 158 ? 2.842 23.312 7.172 1 39.22 158 ASP B C 1
ATOM 3593 O O . ASP B 1 158 ? 3.5 23.031 6.164 1 39.22 158 ASP B O 1
ATOM 3597 N N . VAL B 1 159 ? 3.721 23.703 8.031 1 42.12 159 VAL B N 1
ATOM 3598 C CA . VAL B 1 159 ? 5.039 23.281 8.492 1 42.12 159 VAL B CA 1
ATOM 3599 C C . VAL B 1 159 ? 5.117 21.75 8.5 1 42.12 159 VAL B C 1
ATOM 3601 O O . VAL B 1 159 ? 6.211 21.172 8.562 1 42.12 159 VAL B O 1
ATOM 3604 N N . GLN B 1 160 ? 4.062 21.016 8.562 1 46.12 160 GLN B N 1
ATOM 3605 C CA . GLN B 1 160 ? 4.121 19.578 8.844 1 46.12 160 GLN B CA 1
ATOM 3606 C C . GLN B 1 160 ? 4.496 18.781 7.602 1 46.12 160 GLN B C 1
ATOM 3608 O O . GLN B 1 160 ? 4.949 17.641 7.699 1 46.12 160 GLN B O 1
ATOM 3613 N N . ALA B 1 161 ? 4.262 19.359 6.332 1 48.22 161 ALA B N 1
ATOM 3614 C CA . ALA B 1 161 ? 4.484 18.594 5.109 1 48.22 161 ALA B CA 1
ATOM 3615 C C . ALA B 1 161 ? 5.973 18.484 4.801 1 48.22 161 ALA B C 1
ATOM 3617 O O . ALA B 1 161 ? 6.418 17.484 4.23 1 48.22 161 ALA B O 1
ATOM 3618 N N . HIS B 1 162 ? 6.797 19.516 5.148 1 56.69 162 HIS B N 1
ATOM 3619 C CA . HIS B 1 162 ? 8.227 19.516 4.848 1 56.69 162 HIS B CA 1
ATOM 3620 C C . HIS B 1 162 ? 9.055 19.609 6.121 1 56.69 162 HIS B C 1
ATOM 3622 O O . HIS B 1 162 ? 10.055 20.328 6.164 1 56.69 162 HIS B O 1
ATOM 3628 N N . SER B 1 163 ? 8.648 18.797 7.051 1 71.56 163 SER B N 1
ATOM 3629 C CA . SER B 1 163 ? 9.367 18.781 8.32 1 71.56 163 SER B CA 1
ATOM 3630 C C . SER B 1 163 ? 10.633 17.938 8.219 1 71.56 163 SER B C 1
ATOM 3632 O O . SER B 1 163 ? 10.68 16.953 7.473 1 71.56 163 SER B O 1
ATOM 3634 N N . PRO B 1 164 ? 11.781 18.453 8.625 1 80.19 164 PRO B N 1
ATOM 3635 C CA . PRO B 1 164 ? 13.031 17.688 8.68 1 80.19 164 PRO B CA 1
ATOM 3636 C C . PRO B 1 164 ? 12.844 16.281 9.227 1 80.19 164 PRO B C 1
ATOM 3638 O O . PRO B 1 164 ? 13.539 15.352 8.812 1 80.19 164 PRO B O 1
ATOM 3641 N N . PHE B 1 165 ? 11.906 16.141 10.031 1 82.88 165 PHE B N 1
ATOM 3642 C CA . PHE B 1 165 ? 11.656 14.828 10.617 1 82.88 165 PHE B CA 1
ATOM 3643 C C . PHE B 1 165 ? 11.078 13.867 9.594 1 82.88 165 PHE B C 1
ATOM 3645 O O . PHE B 1 165 ? 11.445 12.695 9.555 1 82.88 165 PHE B O 1
ATOM 3652 N N . ARG B 1 166 ? 10.242 14.344 8.844 1 82.81 166 ARG B N 1
ATOM 3653 C CA . ARG B 1 166 ? 9.641 13.516 7.801 1 82.81 166 ARG B CA 1
ATOM 3654 C C . ARG B 1 166 ? 10.695 13.062 6.793 1 82.81 166 ARG B C 1
ATOM 3656 O O . ARG B 1 166 ? 10.688 11.914 6.355 1 82.81 166 ARG B O 1
ATOM 3663 N N . SER B 1 167 ? 11.516 13.977 6.41 1 85.88 167 SER B N 1
ATOM 3664 C CA . SER B 1 167 ? 12.586 13.633 5.484 1 85.88 167 SER B CA 1
ATOM 3665 C C . SER B 1 167 ? 13.539 12.609 6.09 1 85.88 167 SER B C 1
ATOM 3667 O O . SER B 1 167 ? 14.031 11.719 5.391 1 85.88 167 SER B O 1
ATOM 3669 N N . PHE B 1 168 ? 13.812 12.734 7.324 1 88.19 168 PHE B N 1
ATOM 3670 C CA . PHE B 1 168 ? 14.648 11.766 8.023 1 88.19 168 PHE B CA 1
ATOM 3671 C C . PHE B 1 168 ? 14.008 10.383 8.008 1 88.19 168 PHE B C 1
ATOM 3673 O O . PHE B 1 168 ? 14.695 9.375 7.805 1 88.19 168 PHE B O 1
ATOM 3680 N N . MET B 1 169 ? 12.688 10.328 8.203 1 88.75 169 MET B N 1
ATOM 3681 C CA . MET B 1 169 ? 11.969 9.055 8.195 1 88.75 169 MET B CA 1
ATOM 3682 C C . MET B 1 169 ? 12.039 8.398 6.82 1 88.75 169 MET B C 1
ATOM 3684 O O . MET B 1 169 ? 12.234 7.188 6.715 1 88.75 169 MET B O 1
ATOM 3688 N N . LEU B 1 170 ? 11.805 9.18 5.84 1 89.69 170 LEU B N 1
ATOM 3689 C CA . LEU B 1 170 ? 11.914 8.664 4.48 1 89.69 170 LEU B CA 1
ATOM 3690 C C . LEU B 1 170 ? 13.312 8.133 4.207 1 89.69 170 LEU B C 1
ATOM 3692 O O . LEU B 1 170 ? 13.477 7.062 3.623 1 89.69 170 LEU B O 1
ATOM 3696 N N . PHE B 1 171 ? 14.336 8.93 4.68 1 92.19 171 PHE B N 1
ATOM 3697 C CA . PHE B 1 171 ? 15.727 8.523 4.551 1 92.19 171 PHE B CA 1
ATOM 3698 C C . PHE B 1 171 ? 15.969 7.184 5.234 1 92.19 171 PHE B C 1
ATOM 3700 O O . PHE B 1 171 ? 16.594 6.289 4.66 1 92.19 171 PHE B O 1
ATOM 3707 N N . LEU B 1 172 ? 15.492 6.992 6.379 1 91.94 172 LEU B N 1
ATOM 3708 C CA . LEU B 1 172 ? 15.688 5.777 7.164 1 91.94 172 LEU B CA 1
ATOM 3709 C C . LEU B 1 172 ? 15.031 4.578 6.492 1 91.94 172 LEU B C 1
ATOM 3711 O O . LEU B 1 172 ? 15.641 3.518 6.363 1 91.94 172 LEU B O 1
ATOM 3715 N N . SER B 1 173 ? 13.805 4.738 6.098 1 93 173 SER B N 1
ATOM 3716 C CA . SER B 1 173 ? 13.062 3.65 5.461 1 93 173 SER B CA 1
ATOM 3717 C C . SER B 1 173 ? 13.711 3.232 4.148 1 93 173 SER B C 1
ATOM 3719 O O . SER B 1 173 ? 13.859 2.041 3.871 1 93 173 SER B O 1
ATOM 3721 N N . LEU B 1 174 ? 14.172 4.223 3.359 1 93.06 174 LEU B N 1
ATOM 3722 C CA . LEU B 1 174 ? 14.82 3.938 2.086 1 93.06 174 LEU B CA 1
ATOM 3723 C C . LEU B 1 174 ? 16.172 3.279 2.307 1 93.06 174 LEU B C 1
ATOM 3725 O O . LEU B 1 174 ? 16.594 2.422 1.522 1 93.06 174 LEU B O 1
ATOM 3729 N N . SER B 1 175 ? 16.859 3.727 3.381 1 93.94 175 SER B N 1
ATOM 3730 C CA . SER B 1 175 ? 18.141 3.121 3.721 1 93.94 175 SER B CA 1
ATOM 3731 C C . SER B 1 175 ? 17.969 1.65 4.09 1 93.94 175 SER B C 1
ATOM 3733 O O . SER B 1 175 ? 18.766 0.806 3.654 1 93.94 175 SER B O 1
ATOM 3735 N N . LEU B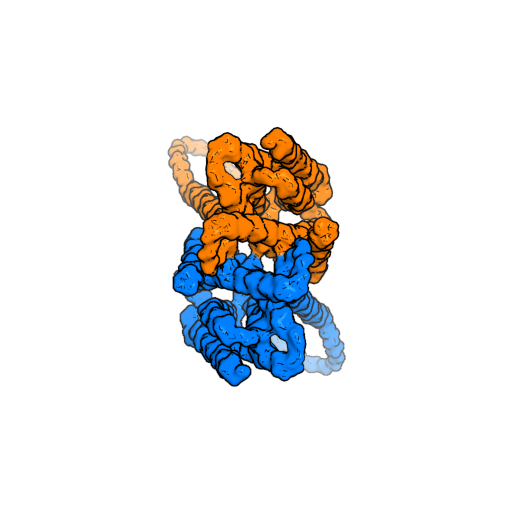 1 176 ? 16.984 1.372 4.848 1 92.56 176 LEU B N 1
ATOM 3736 C CA . LEU B 1 176 ? 16.719 -0.012 5.223 1 92.56 176 LEU B CA 1
ATOM 3737 C C . LEU B 1 176 ? 16.406 -0.855 3.994 1 92.56 176 LEU B C 1
ATOM 3739 O O . LEU B 1 176 ? 16.906 -1.97 3.85 1 92.56 176 LEU B O 1
ATOM 3743 N N . HIS B 1 177 ? 15.57 -0.363 3.189 1 91.56 177 HIS B N 1
ATOM 3744 C CA . HIS B 1 177 ? 15.25 -1.043 1.939 1 91.56 177 HIS B CA 1
ATOM 3745 C C . HIS B 1 177 ? 16.5 -1.318 1.121 1 91.56 177 HIS B C 1
ATOM 3747 O O . HIS B 1 177 ? 16.703 -2.434 0.634 1 91.56 177 HIS B O 1
ATOM 3753 N N . SER B 1 178 ? 17.391 -0.295 1.013 1 93.62 178 SER B N 1
ATOM 3754 C CA . SER B 1 178 ? 18.609 -0.396 0.219 1 93.62 178 SER B CA 1
ATOM 3755 C C . SER B 1 178 ? 19.547 -1.475 0.767 1 93.62 178 SER B C 1
ATOM 3757 O O . SER B 1 178 ? 20.203 -2.184 0.002 1 93.62 178 SER B O 1
ATOM 3759 N N . VAL B 1 179 ? 19.578 -1.594 2.02 1 92.81 179 VAL B N 1
ATOM 3760 C CA . VAL B 1 179 ? 20.422 -2.613 2.646 1 92.81 179 VAL B CA 1
ATOM 3761 C C . VAL B 1 179 ? 19.891 -4 2.309 1 92.81 179 VAL B C 1
ATOM 3763 O O . VAL B 1 179 ? 20.641 -4.891 1.916 1 92.81 179 VAL B O 1
ATOM 3766 N N . PHE B 1 180 ? 18.594 -4.211 2.443 1 91.44 180 PHE B N 1
ATOM 3767 C CA . PHE B 1 180 ? 17.984 -5.504 2.146 1 91.44 180 PHE B CA 1
ATOM 3768 C C . PHE B 1 180 ? 18.156 -5.855 0.672 1 91.44 180 PHE B C 1
ATOM 3770 O O . PHE B 1 180 ? 18.438 -7.004 0.33 1 91.44 180 PHE B O 1
ATOM 3777 N N . GLU B 1 181 ? 17.953 -4.867 -0.11 1 89.25 181 GLU B N 1
ATOM 3778 C CA . GLU B 1 181 ? 18.156 -5.055 -1.544 1 89.25 181 GLU B CA 1
ATOM 3779 C C . GLU B 1 181 ? 19.594 -5.457 -1.854 1 89.25 181 GLU B C 1
ATOM 3781 O O . GLU B 1 181 ? 19.828 -6.383 -2.635 1 89.25 181 GLU B O 1
ATOM 3786 N N . GLY B 1 182 ? 20.562 -4.789 -1.307 1 90.5 182 GLY B N 1
ATOM 3787 C CA . GLY B 1 182 ? 21.969 -5.121 -1.492 1 90.5 182 GLY B CA 1
ATOM 3788 C C . GLY B 1 182 ? 22.312 -6.523 -1.027 1 90.5 182 GLY B C 1
ATOM 3789 O O . GLY B 1 182 ? 23.062 -7.242 -1.705 1 90.5 182 GLY B O 1
ATOM 3790 N N . LEU B 1 183 ? 21.781 -6.895 0.116 1 88.75 183 LEU B N 1
ATOM 3791 C CA . LEU B 1 183 ? 22.016 -8.234 0.649 1 88.75 183 LEU B CA 1
ATOM 3792 C C . LEU B 1 183 ? 21.531 -9.297 -0.331 1 88.75 183 LEU B C 1
ATOM 3794 O O . LEU B 1 183 ? 22.203 -10.312 -0.534 1 88.75 183 LEU B O 1
ATOM 3798 N N . ALA B 1 184 ? 20.375 -8.984 -0.882 1 84.5 184 ALA 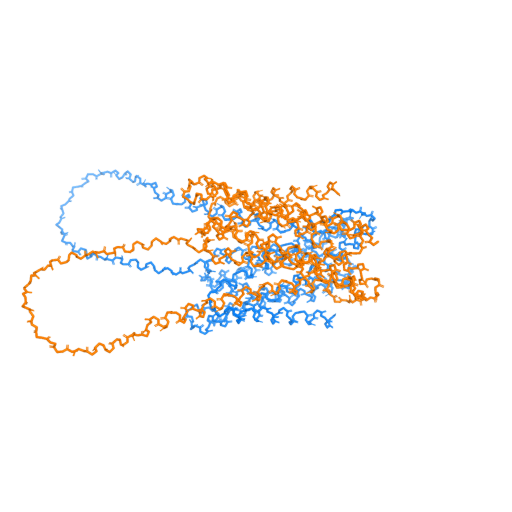B N 1
ATOM 3799 C CA . ALA B 1 184 ? 19.797 -9.93 -1.837 1 84.5 184 ALA B CA 1
ATOM 3800 C C . ALA B 1 184 ? 20.688 -10.086 -3.064 1 84.5 184 ALA B C 1
ATOM 3802 O O . ALA B 1 184 ? 20.891 -11.195 -3.561 1 84.5 184 ALA B O 1
ATOM 3803 N N . ILE B 1 185 ? 21.266 -9.039 -3.533 1 85.69 185 ILE B N 1
ATOM 3804 C CA . ILE B 1 185 ? 22.156 -9.062 -4.695 1 85.69 185 ILE B CA 1
ATOM 3805 C C . ILE B 1 185 ? 23.438 -9.805 -4.348 1 85.69 185 ILE B C 1
ATOM 3807 O O . ILE B 1 185 ? 23.922 -10.625 -5.133 1 85.69 185 ILE B O 1
ATOM 3811 N N . GLY B 1 186 ? 23.938 -9.531 -3.223 1 86.19 186 GLY B N 1
ATOM 3812 C CA . GLY B 1 186 ? 25.172 -10.18 -2.785 1 86.19 186 GLY B CA 1
ATOM 3813 C C . GLY B 1 186 ? 25.031 -11.68 -2.641 1 86.19 186 GLY B C 1
ATOM 3814 O O . GLY B 1 186 ? 26 -12.422 -2.848 1 86.19 186 GLY B O 1
ATOM 3815 N N . LEU B 1 187 ? 23.859 -12.109 -2.307 1 83.31 187 LEU B N 1
ATOM 3816 C CA . LEU B 1 187 ? 23.625 -13.531 -2.043 1 83.31 187 LEU B CA 1
ATOM 3817 C C . LEU B 1 187 ? 23.203 -14.258 -3.312 1 83.31 187 LEU B C 1
ATOM 3819 O O . LEU B 1 187 ? 23.078 -15.484 -3.318 1 83.31 187 LEU B O 1
ATOM 3823 N N . GLN B 1 188 ? 23 -13.547 -4.367 1 82.31 188 GLN B N 1
ATOM 3824 C CA . GLN B 1 188 ? 22.562 -14.148 -5.617 1 82.31 188 GLN B CA 1
ATOM 3825 C C . GLN B 1 188 ? 23.656 -15.031 -6.219 1 82.31 188 GLN B C 1
ATOM 3827 O O . GLN B 1 188 ? 24.828 -14.672 -6.199 1 82.31 188 GLN B O 1
ATOM 3832 N N . THR B 1 189 ? 23.266 -16.203 -6.754 1 80.31 189 THR B N 1
ATOM 3833 C CA . THR B 1 189 ? 24.234 -17.172 -7.219 1 80.31 189 THR B CA 1
ATOM 3834 C C . THR B 1 189 ? 24.234 -17.266 -8.742 1 80.31 189 THR B C 1
ATOM 3836 O O . THR B 1 189 ? 25.109 -17.922 -9.328 1 80.31 189 THR B O 1
ATOM 3839 N N . THR B 1 190 ? 23.344 -16.672 -9.344 1 80.75 190 THR B N 1
ATOM 3840 C CA . THR B 1 190 ? 23.25 -16.766 -10.797 1 80.75 190 THR B CA 1
ATOM 3841 C C . THR B 1 190 ? 23.625 -15.422 -11.438 1 80.75 190 THR B C 1
ATOM 3843 O O . THR B 1 190 ? 23.031 -14.391 -11.109 1 80.75 190 THR B O 1
ATOM 3846 N N . ASP B 1 191 ? 24.5 -15.531 -12.383 1 80.12 191 ASP B N 1
ATOM 3847 C CA . ASP B 1 191 ? 25 -14.32 -13.031 1 80.12 191 ASP B CA 1
ATOM 3848 C C . ASP B 1 191 ? 23.891 -13.594 -13.781 1 80.12 191 ASP B C 1
ATOM 3850 O O . ASP B 1 191 ? 23.797 -12.367 -13.727 1 80.12 191 ASP B O 1
ATOM 3854 N N . SER B 1 192 ? 23.188 -14.359 -14.508 1 77.44 192 SER B N 1
ATOM 3855 C CA . SER B 1 192 ? 22.141 -13.758 -15.328 1 77.44 192 SER B CA 1
ATOM 3856 C C . SER B 1 192 ? 21.109 -13.031 -14.469 1 77.44 192 SER B C 1
ATOM 3858 O O . SER B 1 192 ? 20.641 -11.953 -14.82 1 77.44 192 SER B O 1
ATOM 3860 N N . ARG B 1 193 ? 20.891 -13.562 -13.328 1 78 193 ARG B N 1
ATOM 3861 C CA . ARG B 1 193 ? 19.891 -12.961 -12.445 1 78 193 ARG B CA 1
ATOM 3862 C C . ARG B 1 193 ? 20.422 -11.688 -11.812 1 78 193 ARG B C 1
ATOM 3864 O O . ARG B 1 193 ? 19.672 -10.727 -11.609 1 78 193 ARG B O 1
ATOM 3871 N N . VAL B 1 194 ? 21.688 -11.648 -11.523 1 79.62 194 VAL B N 1
ATOM 3872 C CA . VAL B 1 194 ? 22.297 -10.461 -10.938 1 79.62 194 VAL B CA 1
ATOM 3873 C C . VAL B 1 194 ? 22.203 -9.297 -11.914 1 79.62 194 VAL B C 1
ATOM 3875 O O . VAL B 1 194 ? 21.844 -8.18 -11.531 1 79.62 194 VAL B O 1
ATOM 3878 N N . VAL B 1 195 ? 22.438 -9.602 -13.148 1 80.31 195 VAL B N 1
ATOM 3879 C CA . VAL B 1 195 ? 22.422 -8.562 -14.172 1 80.31 195 VAL B CA 1
ATOM 3880 C C . VAL B 1 195 ? 20.984 -8.062 -14.359 1 80.31 195 VAL B C 1
ATOM 3882 O O . VAL B 1 195 ? 20.766 -6.855 -14.477 1 80.31 195 VAL B O 1
ATOM 3885 N N . GLU B 1 196 ? 20.094 -8.945 -14.352 1 76.75 196 GLU B N 1
ATOM 3886 C CA . GLU B 1 196 ? 18.688 -8.586 -14.516 1 76.75 196 GLU B CA 1
ATOM 3887 C C . GLU B 1 196 ? 18.203 -7.699 -13.367 1 76.75 196 GLU B C 1
ATOM 3889 O O . GLU B 1 196 ? 17.562 -6.676 -13.594 1 76.75 196 GLU B O 1
ATOM 3894 N N . ILE B 1 197 ? 18.562 -8.055 -12.219 1 77.31 197 ILE B N 1
ATOM 3895 C CA . ILE B 1 197 ? 18.156 -7.312 -11.031 1 77.31 197 ILE B CA 1
ATOM 3896 C C . ILE B 1 197 ? 18.859 -5.953 -11.016 1 77.31 197 ILE B C 1
ATOM 3898 O O . ILE B 1 197 ? 18.234 -4.938 -10.68 1 77.31 197 ILE B O 1
ATOM 3902 N N . CYS B 1 198 ? 20.094 -5.961 -11.453 1 79.25 198 CYS B N 1
ATOM 3903 C CA . CYS B 1 198 ? 20.875 -4.738 -11.438 1 79.25 198 CYS B CA 1
ATOM 3904 C C . CYS B 1 198 ? 20.297 -3.703 -12.391 1 79.25 198 CYS B C 1
ATOM 3906 O O . CYS B 1 198 ? 20.234 -2.518 -12.062 1 79.25 198 CYS B O 1
ATOM 3908 N N . ILE B 1 199 ? 19.891 -4.129 -13.484 1 77.06 199 ILE B N 1
ATOM 3909 C CA . ILE B 1 199 ? 19.312 -3.219 -14.477 1 77.06 199 ILE B CA 1
ATOM 3910 C C . ILE B 1 199 ? 18.016 -2.621 -13.93 1 77.06 199 ILE B C 1
ATOM 3912 O O . ILE B 1 199 ? 17.797 -1.413 -14.039 1 77.06 199 ILE B O 1
ATOM 3916 N N . ALA B 1 200 ? 17.25 -3.463 -13.383 1 76.5 200 ALA B N 1
ATOM 3917 C CA . ALA B 1 200 ? 15.992 -3.004 -12.812 1 76.5 200 ALA B CA 1
ATOM 3918 C C . ALA B 1 200 ? 16.234 -2.016 -11.672 1 76.5 200 ALA B C 1
ATOM 3920 O O . ALA B 1 200 ? 15.555 -0.988 -11.578 1 76.5 200 ALA B O 1
ATOM 3921 N N . ILE B 1 201 ? 17.203 -2.234 -10.906 1 82.62 201 ILE B N 1
ATOM 3922 C CA . ILE B 1 201 ? 17.516 -1.422 -9.734 1 82.62 201 ILE B CA 1
ATOM 3923 C C . ILE B 1 201 ? 18.078 -0.074 -10.172 1 82.62 201 ILE B C 1
ATOM 3925 O O . ILE B 1 201 ? 17.797 0.958 -9.562 1 82.62 201 ILE B O 1
ATOM 3929 N N . LEU B 1 202 ? 18.797 -0.11 -11.273 1 82.75 202 LEU B N 1
ATOM 3930 C CA . LEU B 1 202 ? 19.422 1.115 -11.758 1 82.75 202 LEU B CA 1
ATOM 3931 C C . LEU B 1 202 ? 18.359 2.16 -12.109 1 82.75 202 LEU B C 1
ATOM 3933 O O . LEU B 1 202 ? 18.531 3.344 -11.805 1 82.75 202 LEU B O 1
ATOM 3937 N N . VAL B 1 203 ? 17.328 1.762 -12.633 1 80.88 203 VAL B N 1
ATOM 3938 C CA . VAL B 1 203 ? 16.297 2.691 -13.078 1 80.88 203 VAL B CA 1
ATOM 3939 C C . VAL B 1 203 ? 15.539 3.254 -11.875 1 80.88 203 VAL B C 1
ATOM 3941 O O . VAL B 1 203 ? 15.461 4.473 -11.695 1 80.88 203 VAL B O 1
ATOM 3944 N N . HIS B 1 204 ? 15.039 2.383 -11.055 1 81.88 204 HIS B N 1
ATOM 3945 C CA . HIS B 1 204 ? 14.203 2.898 -9.977 1 81.88 204 HIS B CA 1
ATOM 3946 C C . HIS B 1 204 ? 15.055 3.525 -8.875 1 81.88 204 HIS B C 1
ATOM 3948 O O . HIS B 1 204 ? 14.617 4.469 -8.211 1 81.88 204 HIS B O 1
ATOM 3954 N N . LYS B 1 205 ? 16.328 3.09 -8.719 1 88.69 205 LYS B N 1
ATOM 3955 C CA . LYS B 1 205 ? 17.203 3.68 -7.715 1 88.69 205 LYS B CA 1
ATOM 3956 C C . LYS B 1 205 ? 17.547 5.125 -8.062 1 88.69 205 LYS B C 1
ATOM 3958 O O . LYS B 1 205 ? 17.656 5.977 -7.18 1 88.69 205 LYS B O 1
ATOM 3963 N N . SER B 1 206 ? 17.719 5.348 -9.328 1 88.44 206 SER B N 1
ATOM 3964 C CA . SER B 1 206 ? 18.016 6.711 -9.766 1 88.44 206 SER B CA 1
ATOM 3965 C C . SER B 1 206 ? 16.859 7.656 -9.43 1 88.44 206 SER B C 1
ATOM 3967 O O . SER B 1 206 ? 17.094 8.766 -8.938 1 88.44 206 SER B O 1
ATOM 3969 N N . ILE B 1 207 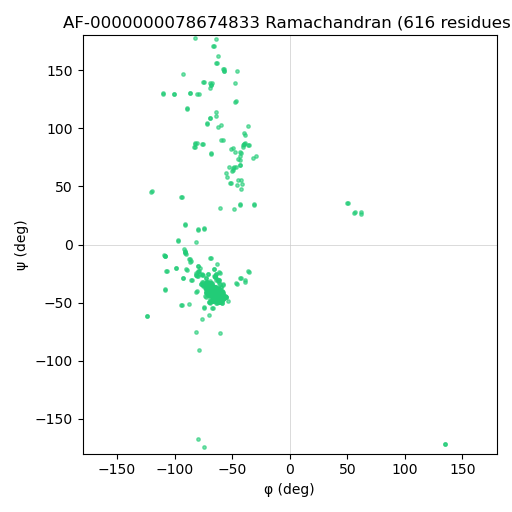? 15.75 7.199 -9.617 1 85.81 207 ILE B N 1
ATOM 3970 C CA . ILE B 1 207 ? 14.57 8.023 -9.359 1 85.81 207 ILE B CA 1
ATOM 3971 C C . ILE B 1 207 ? 14.359 8.172 -7.852 1 85.81 207 ILE B C 1
ATOM 3973 O O . ILE B 1 207 ? 14.016 9.25 -7.371 1 85.81 207 ILE B O 1
ATOM 3977 N N . ILE B 1 208 ? 14.602 7.168 -7.094 1 86.5 208 ILE B N 1
ATOM 3978 C CA . ILE B 1 208 ? 14.445 7.16 -5.645 1 86.5 208 ILE B CA 1
ATOM 3979 C C . ILE B 1 208 ? 15.391 8.18 -5.016 1 86.5 208 ILE B C 1
ATOM 3981 O O . ILE B 1 208 ? 14.961 9.016 -4.207 1 86.5 208 ILE B O 1
ATOM 3985 N N . VAL B 1 209 ? 16.656 8.125 -5.426 1 90 209 VAL B N 1
ATOM 3986 C CA . VAL B 1 209 ? 17.641 9 -4.809 1 90 209 VAL B CA 1
ATOM 3987 C C . VAL B 1 209 ? 17.375 10.445 -5.219 1 90 209 VAL B C 1
ATOM 3989 O O . VAL B 1 209 ? 17.578 11.367 -4.422 1 90 209 VAL B O 1
ATOM 3992 N N . PHE B 1 210 ? 16.953 10.594 -6.434 1 88.81 210 PHE B N 1
ATOM 3993 C CA . PHE B 1 210 ? 16.594 11.93 -6.891 1 88.81 210 PHE B CA 1
ATOM 3994 C C . PHE B 1 210 ? 15.469 12.508 -6.055 1 88.81 210 PHE B C 1
ATOM 3996 O O . PHE B 1 210 ? 15.547 13.648 -5.59 1 88.81 210 PHE B O 1
ATOM 4003 N N . SER B 1 211 ? 14.438 11.711 -5.895 1 87.12 211 SER B N 1
ATOM 4004 C CA . SER B 1 211 ? 13.281 12.125 -5.109 1 87.12 211 SER B CA 1
ATOM 4005 C C . SER B 1 211 ? 13.664 12.406 -3.658 1 87.12 211 SER B C 1
ATOM 4007 O O . SER B 1 211 ? 13.219 13.391 -3.07 1 87.12 211 SER B O 1
ATOM 4009 N N . LEU B 1 212 ? 14.469 11.609 -3.096 1 89.62 212 LEU B N 1
ATOM 4010 C CA . LEU B 1 212 ? 14.938 11.789 -1.728 1 89.62 212 LEU B CA 1
ATOM 4011 C C . LEU B 1 212 ? 15.734 13.086 -1.592 1 89.62 212 LEU B C 1
ATOM 4013 O O . LEU B 1 212 ? 15.523 13.852 -0.65 1 89.62 212 LEU B O 1
ATOM 4017 N N . ALA B 1 213 ? 16.625 13.328 -2.51 1 90.56 213 ALA B N 1
ATOM 4018 C CA . ALA B 1 213 ? 17.453 14.523 -2.484 1 90.56 213 ALA B CA 1
ATOM 4019 C C . ALA B 1 213 ? 16.609 15.789 -2.555 1 90.56 213 ALA B C 1
ATOM 4021 O O . ALA B 1 213 ? 16.844 16.75 -1.827 1 90.56 213 ALA B O 1
ATOM 4022 N N . VAL B 1 214 ? 15.656 15.703 -3.434 1 86.38 214 VAL B N 1
ATOM 4023 C CA . VAL B 1 214 ? 14.766 16.844 -3.572 1 86.38 214 VAL B CA 1
ATOM 4024 C C . VAL B 1 214 ? 14.055 17.109 -2.244 1 86.38 214 VAL B C 1
ATOM 4026 O O . VAL B 1 214 ? 13.984 18.266 -1.796 1 86.38 214 VAL B O 1
ATOM 4029 N N . LYS B 1 215 ? 13.555 16.125 -1.593 1 85.25 215 LYS B N 1
ATOM 4030 C CA . LYS B 1 215 ? 12.844 16.266 -0.323 1 85.25 215 LYS B CA 1
ATOM 4031 C C . LYS B 1 215 ? 13.781 16.781 0.77 1 85.25 215 LYS B C 1
ATOM 4033 O O . LYS B 1 215 ? 13.375 17.578 1.612 1 85.25 215 LYS B O 1
ATOM 4038 N N . LEU B 1 216 ? 14.992 16.344 0.745 1 88.56 216 LEU B N 1
ATOM 4039 C CA . LEU B 1 216 ? 15.969 16.781 1.733 1 88.56 216 LEU B CA 1
ATOM 4040 C C . LEU B 1 216 ? 16.312 18.25 1.554 1 88.56 216 LEU B C 1
ATOM 4042 O O . LEU B 1 216 ? 16.438 19 2.535 1 88.56 216 LEU B O 1
ATOM 4046 N N . VAL B 1 217 ? 16.422 18.672 0.348 1 85.5 217 VAL B N 1
ATOM 4047 C CA . VAL B 1 217 ? 16.766 20.062 0.042 1 85.5 217 VAL B CA 1
ATOM 4048 C C . VAL B 1 217 ? 15.602 20.984 0.421 1 85.5 217 VAL B C 1
ATOM 4050 O O . VAL B 1 217 ? 15.82 22.094 0.915 1 85.5 217 VAL B O 1
ATOM 4053 N N . GLN B 1 218 ? 14.414 20.453 0.274 1 81.75 218 GLN B N 1
ATOM 4054 C CA . GLN B 1 218 ? 13.227 21.25 0.575 1 81.75 218 GLN B CA 1
ATOM 4055 C C . GLN B 1 218 ? 12.992 21.344 2.08 1 81.75 218 GLN B C 1
ATOM 4057 O O . GLN B 1 218 ? 12.266 22.219 2.549 1 81.75 218 GLN B O 1
ATOM 4062 N N . SER B 1 219 ? 13.445 20.422 2.842 1 81.12 219 SER B N 1
ATOM 4063 C CA . SER B 1 219 ? 13.242 20.391 4.285 1 81.12 219 SER B CA 1
ATOM 4064 C C . SER B 1 219 ? 14.125 21.406 4.992 1 81.12 219 SER B C 1
ATOM 4066 O O . SER B 1 219 ? 14.203 21.422 6.223 1 81.12 219 SER B O 1
ATOM 4068 N N . ALA B 1 220 ? 14.703 22.297 4.371 1 77.25 220 ALA B N 1
ATOM 4069 C CA . ALA B 1 220 ? 15.492 23.406 4.895 1 77.25 220 ALA B CA 1
ATOM 4070 C C . ALA B 1 220 ? 16.703 22.906 5.668 1 77.25 220 ALA B C 1
ATOM 4072 O O . ALA B 1 220 ? 17.078 23.484 6.691 1 77.25 220 ALA B O 1
ATOM 4073 N N . LEU B 1 221 ? 17.172 21.812 5.352 1 82.44 221 LEU B N 1
ATOM 4074 C CA . LEU B 1 221 ? 18.422 21.297 5.922 1 82.44 221 LEU B CA 1
ATOM 4075 C C . LEU B 1 221 ? 19.625 22 5.309 1 82.44 221 LEU B C 1
ATOM 4077 O O . LEU B 1 221 ? 19.594 22.375 4.133 1 82.44 221 LEU B O 1
ATOM 4081 N N . PRO B 1 222 ? 20.609 22.281 6.215 1 85.69 222 PRO B N 1
ATOM 4082 C CA . PRO B 1 222 ? 21.844 22.812 5.641 1 85.69 222 PRO B CA 1
ATOM 4083 C C . PRO B 1 222 ? 22.453 21.891 4.594 1 85.69 222 PRO B C 1
ATOM 4085 O O . PRO B 1 222 ? 22.266 20.672 4.664 1 85.69 222 PRO B O 1
ATOM 4088 N N . PRO B 1 223 ? 23.125 22.469 3.619 1 85.88 223 PRO B N 1
ATOM 4089 C CA . PRO B 1 223 ? 23.656 21.703 2.496 1 85.88 223 PRO B CA 1
ATOM 4090 C C . PRO B 1 223 ? 24.609 20.594 2.943 1 85.88 223 PRO B C 1
ATOM 4092 O O . PRO B 1 223 ? 24.672 19.531 2.322 1 85.88 223 PRO B O 1
ATOM 4095 N N . LEU B 1 224 ? 25.344 20.828 3.955 1 89.81 224 LEU B N 1
ATOM 4096 C CA . LEU B 1 224 ? 26.281 19.812 4.43 1 89.81 224 LEU B CA 1
ATOM 4097 C C . LEU B 1 224 ? 25.547 18.578 4.934 1 89.81 224 LEU B C 1
ATOM 4099 O O . LEU B 1 224 ? 26 17.453 4.727 1 89.81 224 LEU B O 1
ATOM 4103 N N . TRP B 1 225 ? 24.453 18.828 5.535 1 89.06 225 TRP B N 1
ATOM 4104 C CA . TRP B 1 225 ? 23.656 17.703 6.023 1 89.06 225 TRP B CA 1
ATOM 4105 C C . TRP B 1 225 ? 23 16.953 4.867 1 89.06 225 TRP B C 1
ATOM 4107 O O . TRP B 1 225 ? 22.891 15.734 4.906 1 89.06 225 TRP B O 1
ATOM 4117 N N . VAL B 1 226 ? 22.578 17.688 3.887 1 90.5 226 VAL B N 1
ATOM 4118 C CA . VAL B 1 226 ? 22 17.047 2.707 1 90.5 226 VAL B CA 1
ATOM 4119 C C . VAL B 1 226 ? 23.031 16.141 2.047 1 90.5 226 VAL B C 1
ATOM 4121 O O . VAL B 1 226 ? 22.734 14.992 1.709 1 90.5 226 VAL B O 1
ATOM 4124 N N . ALA B 1 227 ? 24.25 16.641 1.964 1 91.19 227 ALA B N 1
ATOM 4125 C CA . ALA B 1 227 ? 25.328 15.859 1.371 1 91.19 227 ALA B CA 1
ATOM 4126 C C . ALA B 1 227 ? 25.625 14.617 2.205 1 91.19 227 ALA B C 1
ATOM 4128 O O . ALA B 1 227 ? 25.875 13.539 1.659 1 91.19 227 ALA B O 1
ATOM 4129 N N . ALA B 1 228 ? 25.609 14.727 3.418 1 93 228 ALA B N 1
ATOM 4130 C CA . ALA B 1 228 ? 25.875 13.602 4.312 1 93 228 ALA B CA 1
ATOM 4131 C C . ALA B 1 228 ? 24.797 12.523 4.168 1 93 228 ALA B C 1
ATOM 4133 O O . ALA B 1 228 ? 25.109 11.336 4.102 1 93 228 ALA B O 1
ATOM 4134 N N . TYR B 1 229 ? 23.531 12.969 4.141 1 92.44 229 TYR B N 1
ATOM 4135 C CA . TYR B 1 229 ? 22.422 12.031 3.975 1 92.44 229 TYR B CA 1
ATOM 4136 C C . TYR B 1 229 ? 22.562 11.258 2.668 1 92.44 229 TYR B C 1
ATOM 4138 O O . TYR B 1 229 ? 22.391 10.039 2.643 1 92.44 229 TYR B O 1
ATOM 4146 N N . ILE B 1 230 ? 22.859 11.961 1.652 1 93 230 ILE B N 1
ATOM 4147 C CA . ILE B 1 230 ? 23 11.336 0.344 1 93 230 ILE B CA 1
ATOM 4148 C C . ILE B 1 230 ? 24.188 10.375 0.36 1 93 230 ILE B C 1
ATOM 4150 O O . ILE B 1 230 ? 24.109 9.258 -0.168 1 93 230 ILE B O 1
ATOM 4154 N N . GLY B 1 231 ? 25.234 10.82 0.984 1 93.56 231 GLY B N 1
ATOM 4155 C CA . GLY B 1 231 ? 26.422 9.969 1.1 1 93.56 231 GLY B CA 1
ATOM 4156 C C . GLY B 1 231 ? 26.141 8.68 1.845 1 93.56 231 GLY B C 1
ATOM 4157 O O . GLY B 1 231 ? 26.516 7.598 1.381 1 93.56 231 GLY B O 1
ATOM 4158 N N . VAL B 1 232 ? 25.562 8.758 2.916 1 93.75 232 VAL B N 1
ATOM 4159 C CA . VAL B 1 232 ? 25.234 7.582 3.717 1 93.75 232 VAL B CA 1
ATOM 4160 C C . VAL B 1 232 ? 24.281 6.676 2.943 1 93.75 232 VAL B C 1
ATOM 4162 O O . VAL B 1 232 ? 24.453 5.453 2.932 1 93.75 232 VAL B O 1
ATOM 4165 N N . PHE B 1 233 ? 23.297 7.273 2.332 1 94.06 233 PHE B N 1
ATOM 4166 C CA . PHE B 1 233 ? 22.328 6.504 1.555 1 94.06 233 PHE B CA 1
ATOM 4167 C C . PHE B 1 233 ? 23.016 5.742 0.431 1 94.06 233 PHE B C 1
ATOM 4169 O O . PHE B 1 233 ? 22.672 4.59 0.152 1 94.06 233 PHE B O 1
ATOM 4176 N N . ALA B 1 234 ? 23.938 6.406 -0.177 1 92.75 234 ALA B N 1
ATOM 4177 C CA . ALA B 1 234 ? 24.656 5.789 -1.291 1 92.75 234 ALA B CA 1
ATOM 4178 C C . ALA B 1 234 ? 25.453 4.57 -0.829 1 92.75 234 ALA B C 1
ATOM 4180 O O . ALA B 1 234 ? 25.688 3.648 -1.609 1 92.75 234 ALA B O 1
ATOM 4181 N N . LEU B 1 235 ? 25.812 4.523 0.419 1 93.88 235 LEU B N 1
ATOM 4182 C CA . LEU B 1 235 ? 26.641 3.447 0.952 1 93.88 235 LEU B CA 1
ATOM 4183 C C . LEU B 1 235 ? 25.781 2.27 1.396 1 93.88 235 LEU B C 1
ATOM 4185 O O . LEU B 1 235 ? 26.297 1.17 1.62 1 93.88 235 LEU B O 1
ATOM 4189 N N . MET B 1 236 ? 24.562 2.428 1.483 1 93 236 MET B N 1
ATOM 4190 C CA . MET B 1 236 ? 23.688 1.397 2.045 1 93 236 MET B CA 1
ATOM 4191 C C . MET B 1 236 ? 23.656 0.168 1.145 1 93 236 MET B C 1
ATOM 4193 O O . MET B 1 236 ? 23.812 -0.959 1.618 1 93 236 MET B O 1
ATOM 4197 N N . SER B 1 237 ? 23.438 0.409 -0.176 1 92.19 237 SER B N 1
ATOM 4198 C CA . SER B 1 237 ? 23.391 -0.721 -1.099 1 92.19 237 SER B CA 1
ATOM 4199 C C . SER B 1 237 ? 24.734 -1.444 -1.147 1 92.19 237 SER B C 1
ATOM 4201 O O . SER B 1 237 ? 24.797 -2.672 -1.051 1 92.19 237 SER B O 1
ATOM 4203 N N . PRO B 1 238 ? 25.828 -0.703 -1.238 1 91.56 238 PRO B N 1
ATOM 4204 C CA . PRO B 1 238 ? 27.141 -1.353 -1.23 1 91.56 238 PRO B CA 1
ATOM 4205 C C . PRO B 1 238 ? 27.406 -2.133 0.056 1 91.56 238 PRO B C 1
ATOM 4207 O O . PRO B 1 238 ? 27.984 -3.223 0.014 1 91.56 238 PRO B O 1
ATOM 4210 N N . VAL B 1 239 ? 27.062 -1.634 1.161 1 92.62 239 VAL B N 1
ATOM 4211 C CA . VAL B 1 239 ? 27.219 -2.34 2.428 1 92.62 239 VAL B CA 1
ATOM 4212 C C . VAL B 1 239 ? 26.422 -3.643 2.396 1 92.62 239 VAL B C 1
ATOM 4214 O O . VAL B 1 239 ? 26.922 -4.699 2.777 1 92.62 239 VAL B O 1
ATOM 4217 N N . GLY B 1 240 ? 25.219 -3.588 1.948 1 92.31 240 GLY B N 1
ATOM 4218 C CA . GLY B 1 240 ? 24.406 -4.789 1.813 1 92.31 240 GLY B CA 1
ATOM 4219 C C . GLY B 1 240 ? 25.031 -5.828 0.902 1 92.31 240 GLY B C 1
ATOM 4220 O O . GLY B 1 240 ? 25.094 -7.012 1.247 1 92.31 240 GLY B O 1
ATOM 4221 N N . ILE B 1 241 ? 25.484 -5.371 -0.226 1 90.44 241 ILE B N 1
ATOM 4222 C CA . ILE B 1 241 ? 26.094 -6.273 -1.193 1 90.44 241 ILE B CA 1
ATOM 4223 C C . ILE B 1 241 ? 27.359 -6.906 -0.588 1 90.44 241 ILE B C 1
ATOM 4225 O O . ILE B 1 241 ? 27.562 -8.117 -0.7 1 90.44 241 ILE B O 1
ATOM 4229 N N . ALA B 1 242 ? 28.156 -6.129 0.071 1 90.56 242 ALA B N 1
ATOM 4230 C CA . ALA B 1 242 ? 29.391 -6.613 0.681 1 90.56 242 ALA B CA 1
ATOM 4231 C C . ALA B 1 242 ? 29.094 -7.66 1.753 1 90.56 242 ALA B C 1
ATOM 4233 O O . ALA B 1 242 ? 29.766 -8.688 1.82 1 90.56 242 ALA B O 1
ATOM 4234 N N . VAL B 1 243 ? 28.125 -7.426 2.535 1 88.56 243 VAL B N 1
ATOM 4235 C CA . VAL B 1 243 ? 27.734 -8.383 3.566 1 88.56 243 VAL B CA 1
ATOM 4236 C C . VAL B 1 243 ? 27.203 -9.656 2.914 1 88.56 243 VAL B C 1
ATOM 4238 O O . VAL B 1 243 ? 27.531 -10.766 3.348 1 88.56 243 VAL B O 1
ATOM 4241 N N . GLY B 1 244 ? 26.391 -9.484 1.915 1 86.62 244 GLY B N 1
ATOM 4242 C CA . GLY B 1 244 ? 25.891 -10.633 1.185 1 86.62 244 GLY B CA 1
ATOM 4243 C C . GLY B 1 244 ? 27 -11.5 0.605 1 86.62 244 GLY B C 1
ATOM 4244 O O . GLY B 1 244 ? 26.953 -12.727 0.72 1 86.62 244 GLY B O 1
ATOM 4245 N N . ILE B 1 245 ? 27.969 -10.852 -0.011 1 84.81 245 ILE B N 1
ATOM 4246 C CA . ILE B 1 245 ? 29.094 -11.562 -0.588 1 84.81 245 ILE B CA 1
ATOM 4247 C C . ILE B 1 245 ? 29.859 -12.297 0.512 1 84.81 245 ILE B C 1
ATOM 4249 O O . ILE B 1 245 ? 30.266 -13.445 0.33 1 84.81 245 ILE B O 1
ATOM 4253 N N . SER B 1 246 ? 29.984 -11.672 1.639 1 85.44 246 SER B N 1
ATOM 4254 C CA . SER B 1 246 ? 30.719 -12.258 2.758 1 85.44 246 SER B CA 1
ATOM 4255 C C . SER B 1 246 ? 30 -13.484 3.301 1 85.44 246 SER B C 1
ATOM 4257 O O . SER B 1 246 ? 30.656 -14.469 3.686 1 85.44 246 SER B O 1
ATOM 4259 N N . VAL B 1 247 ? 28.75 -13.406 3.324 1 81 247 VAL B N 1
ATOM 4260 C CA . VAL B 1 247 ? 27.953 -14.523 3.814 1 81 247 VAL B CA 1
ATOM 4261 C C . VAL B 1 247 ? 28.062 -15.695 2.842 1 81 247 VAL B C 1
ATOM 4263 O O . VAL B 1 247 ? 28.141 -16.859 3.26 1 81 247 VAL B O 1
ATOM 4266 N N . MET B 1 248 ? 27.984 -15.445 1.585 1 81 248 MET B N 1
ATOM 4267 C CA . MET B 1 248 ? 28.094 -16.484 0.564 1 81 248 MET B CA 1
ATOM 4268 C C . MET B 1 248 ? 29.469 -17.156 0.61 1 81 248 MET B C 1
ATOM 4270 O O . MET B 1 248 ? 29.562 -18.375 0.472 1 81 248 MET B O 1
ATOM 4274 N N . GLU B 1 249 ? 30.438 -16.375 0.742 1 78.56 249 GLU B N 1
ATOM 4275 C CA . GLU B 1 249 ? 31.797 -16.906 0.786 1 78.56 249 GLU B CA 1
ATOM 4276 C C . GLU B 1 249 ? 32 -17.781 2.02 1 78.56 249 GLU B C 1
ATOM 4278 O O . GLU B 1 249 ? 32.812 -18.719 1.991 1 78.56 249 GLU B O 1
ATOM 4283 N N . ALA B 1 250 ? 31.219 -17.453 2.99 1 74.94 250 ALA B N 1
ATOM 4284 C CA . ALA B 1 250 ? 31.328 -18.25 4.215 1 74.94 250 ALA B CA 1
ATOM 4285 C C . ALA B 1 250 ? 30.578 -19.578 4.082 1 74.94 250 ALA B C 1
ATOM 4287 O O . ALA B 1 250 ? 30.547 -20.375 5.02 1 74.94 250 ALA B O 1
ATOM 4288 N N . GLN B 1 251 ? 30.172 -19.969 2.855 1 66.94 251 GLN B N 1
ATOM 4289 C CA . GLN B 1 251 ? 29.547 -21.219 2.475 1 66.94 251 GLN B CA 1
ATOM 4290 C C . GLN B 1 251 ? 28.375 -21.547 3.387 1 66.94 251 GLN B C 1
ATOM 4292 O O . GLN B 1 251 ? 28.219 -22.688 3.836 1 66.94 251 GLN B O 1
ATOM 4297 N N . ILE B 1 252 ? 27.719 -20.578 3.758 1 58.16 252 ILE B N 1
ATOM 4298 C CA . ILE B 1 252 ? 26.516 -20.859 4.527 1 58.16 252 ILE B CA 1
ATOM 4299 C C . ILE B 1 252 ? 25.438 -21.453 3.613 1 58.16 252 ILE B C 1
ATOM 4301 O O . ILE B 1 252 ? 25.109 -20.891 2.572 1 58.16 252 ILE B O 1
ATOM 4305 N N . ALA B 1 253 ? 25.125 -22.875 3.635 1 56.5 253 ALA B N 1
ATOM 4306 C CA . ALA B 1 253 ? 24.234 -23.75 2.873 1 56.5 253 ALA B CA 1
ATOM 4307 C C . ALA B 1 253 ? 22.906 -23.047 2.57 1 56.5 253 ALA B C 1
ATOM 4309 O O . ALA B 1 253 ? 22.266 -23.328 1.551 1 56.5 253 ALA B O 1
ATOM 4310 N N . ALA B 1 254 ? 22.406 -22.203 3.359 1 61.25 254 ALA B N 1
ATOM 4311 C CA . ALA B 1 254 ? 21.047 -21.688 3.242 1 61.25 254 ALA B CA 1
ATOM 4312 C C . ALA B 1 254 ? 21.016 -20.391 2.436 1 61.25 254 ALA B C 1
ATOM 4314 O O . ALA B 1 254 ? 20.078 -19.609 2.541 1 61.25 254 ALA B O 1
ATOM 4315 N N . GLY B 1 255 ? 21.875 -20.438 1.328 1 76 255 GLY B N 1
ATOM 4316 C CA . GLY B 1 255 ? 22.141 -19.188 0.615 1 76 255 GLY B CA 1
ATOM 4317 C C . GLY B 1 255 ? 20.969 -18.719 -0.209 1 76 255 GLY B C 1
ATOM 4318 O O . GLY B 1 255 ? 20.5 -17.594 -0.032 1 76 255 GLY B O 1
ATOM 4319 N N . PRO B 1 256 ? 20.406 -19.719 -0.917 1 78.5 256 PRO B N 1
ATOM 4320 C CA . PRO B 1 256 ? 19.328 -19.266 -1.804 1 78.5 256 PRO B CA 1
ATOM 4321 C C . PRO B 1 256 ? 18.031 -18.938 -1.051 1 78.5 256 PRO B C 1
ATOM 4323 O O . PRO B 1 256 ? 17.312 -18.016 -1.432 1 78.5 256 PRO B O 1
ATOM 4326 N N . LEU B 1 257 ? 17.797 -19.672 -0.048 1 82.31 257 LEU B N 1
ATOM 4327 C CA . LEU B 1 257 ? 16.594 -19.406 0.734 1 82.31 257 LEU B CA 1
ATOM 4328 C C . LEU B 1 257 ? 16.719 -18.078 1.482 1 82.31 257 LEU B C 1
ATOM 4330 O O . LEU B 1 257 ? 15.758 -17.297 1.529 1 82.31 257 LEU B O 1
ATOM 4334 N N . ILE B 1 258 ? 17.844 -17.844 2.041 1 85 258 ILE B N 1
ATOM 4335 C CA . ILE B 1 258 ? 18.078 -16.594 2.756 1 85 258 ILE B CA 1
ATOM 4336 C C . ILE B 1 258 ? 17.969 -15.422 1.789 1 85 258 ILE B C 1
ATOM 4338 O O . ILE B 1 258 ? 17.422 -14.375 2.133 1 85 258 ILE B O 1
ATOM 4342 N N . GLN B 1 259 ? 18.453 -15.641 0.65 1 86.12 259 GLN B N 1
ATOM 4343 C CA . GLN B 1 259 ? 18.359 -14.617 -0.383 1 86.12 259 GLN B CA 1
ATOM 4344 C C . GLN B 1 259 ? 16.906 -14.297 -0.704 1 86.12 259 GLN B C 1
ATOM 4346 O O . GLN B 1 259 ? 16.531 -13.125 -0.794 1 86.12 259 GLN B O 1
ATOM 4351 N N . ALA B 1 260 ? 16.172 -15.305 -0.843 1 87.38 260 ALA B N 1
ATOM 4352 C CA . ALA B 1 260 ? 14.758 -15.109 -1.177 1 87.38 260 ALA B CA 1
ATOM 4353 C C . ALA B 1 260 ? 14.008 -14.43 -0.035 1 87.38 260 ALA B C 1
ATOM 4355 O O . ALA B 1 260 ? 13.156 -13.57 -0.27 1 87.38 260 ALA B O 1
ATOM 4356 N N . VAL B 1 261 ? 14.375 -14.766 1.12 1 89.69 261 VAL B N 1
ATOM 4357 C CA . VAL B 1 261 ? 13.742 -14.164 2.289 1 89.69 261 VAL B CA 1
ATOM 4358 C C . VAL B 1 261 ? 14.109 -12.688 2.371 1 89.69 261 VAL B C 1
ATOM 4360 O O . VAL B 1 261 ? 13.25 -11.844 2.639 1 89.69 261 VAL B O 1
ATOM 4363 N N . LEU B 1 262 ? 15.312 -12.414 2.125 1 90 262 LEU B N 1
ATOM 4364 C CA . LEU B 1 262 ? 15.766 -11.031 2.162 1 90 262 LEU B CA 1
ATOM 4365 C C . LEU B 1 262 ? 15.117 -10.211 1.051 1 90 262 LEU B C 1
ATOM 4367 O O . LEU B 1 262 ? 14.797 -9.039 1.243 1 90 262 LEU B O 1
ATOM 4371 N N . GLU B 1 263 ? 14.922 -10.812 -0.083 1 89.88 263 GLU B N 1
ATOM 4372 C CA . GLU B 1 263 ? 14.195 -10.164 -1.174 1 89.88 263 GLU B CA 1
ATOM 4373 C C . GLU B 1 263 ? 12.766 -9.844 -0.767 1 89.88 263 GLU B C 1
ATOM 4375 O O . GLU B 1 263 ? 12.234 -8.789 -1.125 1 89.88 263 GLU B O 1
ATOM 4380 N N . GLY B 1 264 ? 12.188 -10.812 -0.076 1 94.06 264 GLY B N 1
ATOM 4381 C CA . GLY B 1 264 ? 10.844 -10.586 0.424 1 94.06 264 GLY B CA 1
ATOM 4382 C C . GLY B 1 264 ? 10.758 -9.453 1.427 1 94.06 264 GLY B C 1
ATOM 4383 O O . GLY B 1 264 ? 9.828 -8.641 1.386 1 94.06 264 GLY B O 1
ATOM 4384 N N . LEU B 1 265 ? 11.703 -9.391 2.277 1 94.12 265 LEU B N 1
ATOM 4385 C CA . LEU B 1 265 ? 11.758 -8.297 3.24 1 94.12 265 LEU B CA 1
ATOM 4386 C C . LEU B 1 265 ? 11.953 -6.957 2.533 1 94.12 265 LEU B C 1
ATOM 4388 O O . LEU B 1 265 ? 11.32 -5.965 2.887 1 94.12 265 LEU B O 1
ATOM 4392 N N . ALA B 1 266 ? 12.82 -6.984 1.534 1 92.62 266 ALA B N 1
ATOM 4393 C CA . ALA B 1 266 ? 13.039 -5.777 0.742 1 92.62 266 ALA B CA 1
ATOM 4394 C C . ALA B 1 266 ? 11.758 -5.348 0.034 1 92.62 266 ALA B C 1
ATOM 4396 O O . ALA B 1 266 ? 11.43 -4.16 -0.013 1 92.62 266 ALA B O 1
ATOM 4397 N N . ALA B 1 267 ? 11.055 -6.309 -0.507 1 94.19 267 ALA B N 1
ATOM 4398 C CA . ALA B 1 267 ? 9.781 -6.016 -1.172 1 94.19 267 ALA B CA 1
ATOM 4399 C C . ALA B 1 267 ? 8.781 -5.398 -0.2 1 94.19 267 ALA B C 1
ATOM 4401 O O . ALA B 1 267 ? 8.102 -4.43 -0.536 1 94.19 267 ALA B O 1
ATOM 4402 N N . GLY B 1 268 ? 8.695 -5.949 0.982 1 95.56 268 GLY B N 1
ATOM 4403 C CA . GLY B 1 268 ? 7.801 -5.418 2 1 95.56 268 GLY B CA 1
ATOM 4404 C C . GLY B 1 268 ? 8.141 -3.994 2.404 1 95.56 268 GLY B C 1
ATOM 4405 O O . GLY B 1 268 ? 7.246 -3.164 2.582 1 95.56 268 GLY B O 1
ATOM 4406 N N . THR B 1 269 ? 9.391 -3.727 2.607 1 94.88 269 THR B N 1
ATOM 4407 C CA . THR B 1 269 ? 9.812 -2.369 2.938 1 94.88 269 THR B CA 1
ATOM 4408 C C . THR B 1 269 ? 9.445 -1.402 1.815 1 94.88 269 THR B C 1
ATOM 4410 O O . THR B 1 269 ? 8.992 -0.284 2.074 1 94.88 269 THR B O 1
ATOM 4413 N N . PHE B 1 270 ? 9.633 -1.874 0.632 1 93.06 270 PHE B N 1
ATOM 4414 C CA . PHE B 1 270 ? 9.336 -1.038 -0.523 1 93.06 270 PHE B CA 1
ATOM 4415 C C . PHE B 1 270 ? 7.836 -0.777 -0.627 1 93.06 270 PHE B C 1
ATOM 4417 O O . PHE B 1 270 ? 7.418 0.314 -1.019 1 93.06 270 PHE B O 1
ATOM 4424 N N . VAL B 1 271 ? 7.059 -1.754 -0.3 1 94.75 271 VAL B N 1
ATOM 4425 C CA . VAL B 1 271 ? 5.609 -1.592 -0.272 1 94.75 271 VAL B CA 1
ATOM 4426 C C . VAL B 1 271 ? 5.23 -0.5 0.727 1 94.75 271 VAL B C 1
ATOM 4428 O O . VAL B 1 271 ? 4.434 0.387 0.413 1 94.75 271 VAL B O 1
ATOM 4431 N N . TYR B 1 272 ? 5.789 -0.549 1.875 1 94.38 272 TYR B N 1
ATOM 4432 C CA . TYR B 1 272 ? 5.516 0.452 2.9 1 94.38 272 TYR B CA 1
ATOM 4433 C C . TYR B 1 272 ? 5.871 1.85 2.408 1 94.38 272 TYR B C 1
ATOM 4435 O O . TYR B 1 272 ? 5.066 2.777 2.521 1 94.38 272 TYR B O 1
ATOM 4443 N N . ILE B 1 273 ? 7.027 1.988 1.898 1 92.31 273 ILE B N 1
ATOM 4444 C CA . ILE B 1 273 ? 7.539 3.283 1.461 1 92.31 273 ILE B CA 1
ATOM 4445 C C . ILE B 1 273 ? 6.656 3.836 0.345 1 92.31 273 ILE B C 1
ATOM 4447 O O . ILE B 1 273 ? 6.273 5.008 0.372 1 92.31 273 ILE B O 1
ATOM 4451 N N . THR B 1 274 ? 6.332 3.039 -0.61 1 92.5 274 THR B N 1
ATOM 4452 C CA . THR B 1 274 ? 5.562 3.463 -1.775 1 92.5 274 THR B CA 1
ATOM 4453 C C . THR B 1 274 ? 4.152 3.881 -1.369 1 92.5 274 THR B C 1
ATOM 4455 O O . THR B 1 274 ? 3.693 4.969 -1.728 1 92.5 274 THR B O 1
ATOM 4458 N N . PHE B 1 275 ? 3.529 3.104 -0.507 1 92 275 PHE B N 1
ATOM 4459 C CA . PHE B 1 275 ? 2.105 3.301 -0.262 1 92 275 PHE B CA 1
ATOM 4460 C C . PHE B 1 275 ? 1.884 4.23 0.925 1 92 275 PHE B C 1
ATOM 4462 O O . PHE B 1 275 ? 0.877 4.941 0.985 1 92 275 PHE B O 1
ATOM 4469 N N . LEU B 1 276 ? 2.799 4.246 1.857 1 90.81 276 LEU B N 1
ATOM 4470 C CA . LEU B 1 276 ? 2.512 5.027 3.055 1 90.81 276 LEU B CA 1
ATOM 4471 C C . LEU B 1 276 ? 3.348 6.301 3.084 1 90.81 276 LEU B C 1
ATOM 4473 O O . LEU B 1 276 ? 2.99 7.27 3.764 1 90.81 276 LEU B O 1
ATOM 4477 N N . GLU B 1 277 ? 4.406 6.309 2.416 1 87.69 277 GLU B N 1
ATOM 4478 C CA . GLU B 1 277 ? 5.285 7.469 2.531 1 87.69 277 GLU B CA 1
ATOM 4479 C C . GLU B 1 277 ? 5.254 8.312 1.259 1 87.69 277 GLU B C 1
ATOM 4481 O O . GLU B 1 277 ? 5.172 9.539 1.322 1 87.69 277 GLU B O 1
ATOM 4486 N N . ILE B 1 278 ? 5.215 7.684 0.139 1 86.88 278 ILE B N 1
ATOM 4487 C CA . ILE B 1 278 ? 5.406 8.422 -1.106 1 86.88 278 ILE B CA 1
ATOM 4488 C C . ILE B 1 278 ? 4.051 8.828 -1.677 1 86.88 278 ILE B C 1
ATOM 4490 O O . ILE B 1 278 ? 3.775 10.023 -1.846 1 86.88 278 ILE B O 1
ATOM 4494 N N . LEU B 1 279 ? 3.15 7.941 -1.833 1 88.94 279 LEU B N 1
ATOM 4495 C CA . LEU B 1 279 ? 1.9 8.195 -2.541 1 88.94 279 LEU B CA 1
ATOM 4496 C C . LEU B 1 279 ? 1.014 9.156 -1.752 1 88.94 279 LEU B C 1
ATOM 4498 O O . LEU B 1 279 ? 0.539 10.156 -2.293 1 88.94 279 LEU B O 1
ATOM 4502 N N . PRO B 1 280 ? 0.842 8.914 -0.478 1 82.69 280 PRO B N 1
ATOM 4503 C CA . PRO B 1 280 ? -0.039 9.828 0.248 1 82.69 280 PRO B CA 1
ATOM 4504 C C . PRO B 1 280 ? 0.521 11.25 0.324 1 82.69 280 PRO B C 1
ATOM 4506 O O . PRO B 1 280 ? -0.238 12.219 0.26 1 82.69 280 PRO B O 1
ATOM 4509 N N . HIS B 1 281 ? 1.732 11.367 0.501 1 77.44 281 HIS B N 1
ATOM 4510 C CA . HIS B 1 281 ? 2.361 12.68 0.6 1 77.44 281 HIS B CA 1
ATOM 4511 C C . HIS B 1 281 ? 2.158 13.484 -0.679 1 77.44 281 HIS B C 1
ATOM 4513 O O . HIS B 1 281 ? 1.89 14.688 -0.625 1 77.44 281 HIS B O 1
ATOM 4519 N N . GLU B 1 282 ? 2.227 12.898 -1.753 1 76.88 282 GLU B N 1
ATOM 4520 C CA . GLU B 1 282 ? 2.074 13.57 -3.039 1 76.88 282 GLU B CA 1
ATOM 4521 C C . GLU B 1 282 ? 0.606 13.867 -3.334 1 76.88 282 GLU B C 1
ATOM 4523 O O . GLU B 1 282 ? 0.281 14.922 -3.895 1 76.88 282 GLU B O 1
ATOM 4528 N N . LEU B 1 283 ? -0.207 12.953 -2.863 1 81.38 283 LEU B N 1
ATOM 4529 C CA . LEU B 1 283 ? -1.627 13.086 -3.17 1 81.38 283 LEU B CA 1
ATOM 4530 C C . LEU B 1 283 ? -2.299 14.07 -2.217 1 81.38 283 LEU B C 1
ATOM 4532 O O . LEU B 1 283 ? -3.316 14.672 -2.561 1 81.38 283 LEU B O 1
ATOM 4536 N N . ASN B 1 284 ? -1.749 14.219 -1.056 1 77.81 284 ASN B N 1
ATOM 4537 C CA . ASN B 1 284 ? -2.35 15.109 -0.066 1 77.81 284 ASN B CA 1
ATOM 4538 C C . ASN B 1 284 ? -1.803 16.531 -0.178 1 77.81 284 ASN B C 1
ATOM 4540 O O . ASN B 1 284 ? -2.275 17.438 0.506 1 77.81 284 ASN B O 1
ATOM 4544 N N . SER B 1 285 ? -0.797 16.75 -0.971 1 73.62 285 SER B N 1
ATOM 4545 C CA . SER B 1 285 ? -0.291 18.109 -1.19 1 73.62 285 SER B CA 1
ATOM 4546 C C . SER B 1 285 ? -1.299 18.953 -1.955 1 73.62 285 SER B C 1
ATOM 4548 O O . SER B 1 285 ? -2.047 18.438 -2.789 1 73.62 285 SER B O 1
ATOM 4550 N N . PRO B 1 286 ? -1.42 20.156 -1.485 1 73.31 286 PRO B N 1
ATOM 4551 C CA . PRO B 1 286 ? -2.387 21.031 -2.158 1 73.31 286 PRO B CA 1
ATOM 4552 C C . PRO B 1 286 ? -2.096 21.203 -3.648 1 73.31 286 PRO B C 1
ATOM 4554 O O . PRO B 1 286 ? -0.949 21.047 -4.078 1 73.31 286 PRO B O 1
ATOM 4557 N N . GLY B 1 287 ? -3.131 21.438 -4.445 1 76.12 287 GLY B N 1
ATOM 4558 C CA . GLY B 1 287 ? -2.957 21.641 -5.875 1 76.12 287 GLY B CA 1
ATOM 4559 C C . GLY B 1 287 ? -3.965 20.875 -6.711 1 76.12 287 GLY B C 1
ATOM 4560 O O . GLY B 1 287 ? -4.996 20.438 -6.199 1 76.12 287 GLY B O 1
ATOM 4561 N N . LYS B 1 288 ? -3.664 20.938 -8.008 1 82.31 288 LYS B N 1
ATOM 4562 C CA . LYS B 1 288 ? -4.535 20.25 -8.953 1 82.31 288 LYS B CA 1
ATOM 4563 C C . LYS B 1 288 ? -4.422 18.734 -8.805 1 82.31 288 LYS B C 1
ATOM 4565 O O . LYS B 1 288 ? -3.479 18.125 -9.32 1 82.31 288 LYS B O 1
ATOM 4570 N N . GLN B 1 289 ? -5.426 18.156 -8.297 1 85.69 289 GLN B N 1
ATOM 4571 C CA . GLN B 1 289 ? -5.398 16.734 -7.926 1 85.69 289 GLN B CA 1
ATOM 4572 C C . GLN B 1 289 ? -5.426 15.844 -9.164 1 85.69 289 GLN B C 1
ATOM 4574 O O . GLN B 1 289 ? -4.723 14.828 -9.219 1 85.69 289 GLN B O 1
ATOM 4579 N N . LEU B 1 290 ? -6.176 16.266 -10.133 1 88.88 290 LEU B N 1
ATOM 4580 C CA . LEU B 1 290 ? -6.301 15.43 -11.328 1 88.88 290 LEU B CA 1
ATOM 4581 C C . LEU B 1 290 ? -4.996 15.414 -12.109 1 88.88 290 LEU B C 1
ATOM 4583 O O . LEU B 1 290 ? -4.629 14.391 -12.688 1 88.88 290 LEU B O 1
ATOM 4587 N N . LEU B 1 291 ? -4.352 16.516 -12.109 1 89.94 291 LEU B N 1
ATOM 4588 C CA . LEU B 1 291 ? -3.061 16.578 -12.789 1 89.94 291 LEU B CA 1
ATOM 4589 C C . LEU B 1 291 ? -2.039 15.695 -12.094 1 89.94 291 LEU B C 1
ATOM 4591 O O . LEU B 1 291 ? -1.229 15.031 -12.75 1 89.94 291 LEU B O 1
ATOM 4595 N N . LYS B 1 292 ? -2.098 15.648 -10.828 1 91.25 292 LYS B N 1
ATOM 4596 C CA . LYS B 1 292 ? -1.188 14.812 -10.055 1 91.25 292 LYS B CA 1
ATOM 4597 C C . LYS B 1 292 ? -1.399 13.336 -10.367 1 91.25 292 LYS B C 1
ATOM 4599 O O . LYS B 1 292 ? -0.435 12.594 -10.562 1 91.25 292 LYS B O 1
ATOM 4604 N N . VAL B 1 293 ? -2.633 12.977 -10.445 1 92.25 293 VAL B N 1
ATOM 4605 C CA . VAL B 1 293 ? -2.951 11.586 -10.75 1 92.25 293 VAL B CA 1
ATOM 4606 C C . VAL B 1 293 ? -2.479 11.242 -12.164 1 92.25 293 VAL B C 1
ATOM 4608 O O . VAL B 1 293 ? -1.979 10.141 -12.406 1 92.25 293 VAL B O 1
ATOM 4611 N N . LEU B 1 294 ? -2.631 12.133 -13.016 1 93.12 294 LEU B N 1
ATOM 4612 C CA . LEU B 1 294 ? -2.188 11.914 -14.391 1 93.12 294 LEU B CA 1
ATOM 4613 C C . LEU B 1 294 ? -0.68 11.688 -14.438 1 93.12 294 LEU B C 1
ATOM 4615 O O . LEU B 1 294 ? -0.205 10.82 -15.18 1 93.12 294 LEU B O 1
ATOM 4619 N N . PHE B 1 295 ? 0.015 12.414 -13.672 1 93.12 295 PHE B N 1
ATOM 4620 C CA . PHE B 1 295 ? 1.466 12.266 -13.664 1 93.12 295 PHE B CA 1
ATOM 4621 C C . PHE B 1 295 ? 1.876 10.961 -12.992 1 93.12 295 PHE B C 1
ATOM 4623 O O . PHE B 1 295 ? 2.879 10.352 -13.367 1 93.12 295 PHE B O 1
ATOM 4630 N N . ILE B 1 296 ? 1.163 10.57 -11.977 1 94.12 296 ILE B N 1
ATOM 4631 C CA . ILE B 1 296 ? 1.411 9.266 -11.367 1 94.12 296 ILE B CA 1
ATOM 4632 C C . ILE B 1 296 ? 1.172 8.164 -12.398 1 94.12 296 ILE B C 1
ATOM 4634 O O . ILE B 1 296 ? 1.984 7.246 -12.539 1 94.12 296 ILE B O 1
ATOM 4638 N N . LEU B 1 297 ? 0.087 8.336 -13.133 1 94.56 297 LEU B N 1
ATOM 4639 C CA . LEU B 1 297 ? -0.253 7.363 -14.164 1 94.56 297 LEU B CA 1
ATOM 4640 C C . LEU B 1 297 ? 0.8 7.352 -15.273 1 94.56 297 LEU B C 1
ATOM 4642 O O . LEU B 1 297 ? 1.147 6.285 -15.789 1 94.56 297 LEU B O 1
ATOM 4646 N N . LEU B 1 298 ? 1.26 8.469 -15.609 1 94 298 LEU B N 1
ATOM 4647 C CA . LEU B 1 298 ? 2.293 8.57 -16.641 1 94 298 LEU B CA 1
ATOM 4648 C C . LEU B 1 298 ? 3.576 7.879 -16.188 1 94 298 LEU B C 1
ATOM 4650 O O . LEU B 1 298 ? 4.172 7.113 -16.938 1 94 298 LEU B O 1
ATOM 4654 N N . GLY B 1 299 ? 4.031 8.203 -15 1 92.88 299 GLY B N 1
ATOM 4655 C CA . GLY B 1 299 ? 5.203 7.523 -14.461 1 92.88 299 GLY B CA 1
ATOM 4656 C C . GLY B 1 299 ? 5.047 6.016 -14.414 1 92.88 299 GLY B C 1
ATOM 4657 O O . GLY B 1 299 ? 5.957 5.281 -14.805 1 92.88 299 GLY B O 1
ATOM 4658 N N . PHE B 1 300 ? 3.891 5.594 -13.953 1 94.81 300 PHE B N 1
ATOM 4659 C CA . PHE B 1 300 ? 3.598 4.168 -13.883 1 94.81 300 PHE B CA 1
ATOM 4660 C C . PHE B 1 300 ? 3.643 3.543 -15.273 1 94.81 300 PHE B C 1
ATOM 4662 O O . PHE B 1 300 ? 4.25 2.488 -15.469 1 94.81 300 PHE B O 1
ATOM 4669 N N . SER B 1 301 ? 3.021 4.188 -16.234 1 94.19 301 SER B N 1
ATOM 4670 C CA . SER B 1 301 ? 2.902 3.658 -17.578 1 94.19 301 SER B CA 1
ATOM 4671 C C . SER B 1 301 ? 4.262 3.578 -18.266 1 94.19 301 SER B C 1
ATOM 4673 O O . SER B 1 301 ? 4.551 2.615 -18.984 1 94.19 301 SER B O 1
ATOM 4675 N N . ILE B 1 302 ? 5.07 4.516 -18.047 1 90.06 302 ILE B N 1
ATOM 4676 C CA . ILE B 1 302 ? 6.395 4.523 -18.656 1 90.06 302 ILE B CA 1
ATOM 4677 C C . ILE B 1 302 ? 7.227 3.373 -18.109 1 90.06 302 ILE B C 1
ATOM 4679 O O . ILE B 1 302 ? 7.859 2.633 -18.859 1 90.06 302 ILE B O 1
ATOM 4683 N N . MET B 1 303 ? 7.195 3.225 -16.859 1 88.56 303 MET B N 1
ATOM 4684 C CA . MET B 1 303 ? 7.949 2.135 -16.25 1 88.56 303 MET B CA 1
ATOM 4685 C C . MET B 1 303 ? 7.375 0.782 -16.656 1 88.56 303 MET B C 1
ATOM 4687 O O . MET B 1 303 ? 8.125 -0.171 -16.891 1 88.56 303 MET B O 1
ATOM 4691 N N . ALA B 1 304 ? 6.066 0.741 -16.703 1 90.88 304 ALA B N 1
ATOM 4692 C CA . ALA B 1 304 ? 5.418 -0.491 -17.141 1 90.88 304 ALA B CA 1
ATOM 4693 C C . ALA B 1 304 ? 5.805 -0.834 -18.578 1 90.88 304 ALA B C 1
ATOM 4695 O O . ALA B 1 304 ? 6.031 -2.002 -18.906 1 90.88 304 ALA B O 1
ATOM 4696 N N . ALA B 1 305 ? 5.859 0.163 -19.406 1 89.56 305 ALA B N 1
ATOM 4697 C CA . ALA B 1 305 ? 6.254 -0.033 -20.797 1 89.56 305 ALA B CA 1
ATOM 4698 C C . ALA B 1 305 ? 7.699 -0.52 -20.891 1 89.56 305 ALA B C 1
ATOM 4700 O O . ALA B 1 305 ? 8.016 -1.385 -21.703 1 89.56 305 ALA B O 1
ATOM 4701 N N . LEU B 1 306 ? 8.547 -0.015 -20.062 1 82.56 306 LEU B N 1
ATOM 4702 C CA . LEU B 1 306 ? 9.938 -0.451 -20.031 1 82.56 306 LEU B CA 1
ATOM 4703 C C . LEU B 1 306 ? 10.039 -1.913 -19.609 1 82.56 306 LEU B C 1
ATOM 4705 O O . LEU B 1 306 ? 10.859 -2.662 -20.141 1 82.56 306 LEU B O 1
ATOM 4709 N N . THR B 1 307 ? 9.203 -2.254 -18.641 1 82.06 307 THR B N 1
ATOM 4710 C CA . THR B 1 307 ? 9.188 -3.639 -18.188 1 82.06 307 THR B CA 1
ATOM 4711 C C . THR B 1 307 ? 8.641 -4.562 -19.266 1 82.06 307 THR B C 1
ATOM 4713 O O . THR B 1 307 ? 9.086 -5.707 -19.391 1 82.06 307 THR B O 1
ATOM 4716 N N . PHE B 1 308 ? 7.723 -4.051 -20.031 1 81.88 308 PHE B N 1
ATOM 4717 C CA . PHE B 1 308 ? 7.113 -4.828 -21.109 1 81.88 308 PHE B CA 1
ATOM 4718 C C . PHE B 1 308 ? 8.094 -5.027 -22.25 1 81.88 308 PHE B C 1
ATOM 4720 O O . PHE B 1 308 ? 8.148 -6.102 -22.859 1 81.88 308 PHE B O 1
ATOM 4727 N N . LEU B 1 309 ? 8.883 -4.027 -22.562 1 77.12 309 LEU B N 1
ATOM 4728 C CA . LEU B 1 309 ? 9.812 -4.066 -23.688 1 77.12 309 LEU B CA 1
ATOM 4729 C C . LEU B 1 309 ? 11.078 -4.844 -23.328 1 77.12 309 LEU B C 1
ATOM 4731 O O . LEU B 1 309 ? 11.797 -5.316 -24.203 1 77.12 309 LEU B O 1
ATOM 4735 N N . GLY B 1 310 ? 11.352 -5.043 -22.062 1 65 310 GLY B N 1
ATOM 4736 C CA . GLY B 1 310 ? 12.547 -5.766 -21.656 1 65 310 GLY B CA 1
ATOM 4737 C C . GLY B 1 310 ? 12.273 -7.219 -21.312 1 65 310 GLY B C 1
ATOM 4738 O O . GLY B 1 310 ? 11.125 -7.664 -21.344 1 65 310 GLY B O 1
#

Sequence (620 aa):
MEYLLQVKIAALVGLLCLTLLFGFIPARIKWFRDTNGTETHRTVLSLISCFAGGVFLSACLLDIIPDYLSDINMELDARKLETSFPLPEFIMAAGFFTVLILERIVLNCKEMRGSHEERTALIPERRTGHGHGHGHGHGHGHGAGPDLESSGHHVHVDVQAHSPFRSFMLFLSLSLHSVFEGLAIGLQTTDSRVVEICIAILVHKSIIVFSLAVKLVQSALPPLWVAAYIGVFALMSPVGIAVGISVMEAQIAAGPLIQAVLEGLAAGTFVYITFLEILPHELNSPGKQLLKVLFILLGFSIMAALTFLGMEYLLQVKIAALVGLLCLTLLFGFIPARIKWFRDTNGTETHRTVLSLISCFAGGVFLSACLLDIIPDYLSDINMELDARKLETSFPLPEFIMAAGFFTVLILERIVLNCKEMRGSHEERTALIPERRTGHGHGHGHGHGHGHGAGPDLESSGHHVHVDVQAHSPFRSFMLFLSLSLHSVFEGLAIGLQTTDSRVVEICIAILVHKSIIVFSLAVKLVQSALPPLWVAAYIGVFALMSPVGIAVGISVMEAQIAAGPLIQAVLEGLAAGTFVYITFLEILPHELNSPGKQLLKVLFILLGFSIMAALTFLG

InterPro domains:
  IPR003689 Zinc/iron permease [PF02535] (6-306)

pLDDT: mean 77.87, std 20.41, range [19.25, 95.56]

Nearest PDB structures (foldseek):
  8wjq-assembly1_A  TM=2.821E-01  e=1.384E+00  Homo sapiens
  7d5p-assembly2_B  TM=2.152E-01  e=2.666E+00  Staphylococcus aureus subsp. aureus COL
  7d5p-assembly1_A  TM=2.172E-01  e=4.706E+00  Staphylococcus aureus subsp. aureus COL
  4d2c-assembly1_A  TM=2.836E-01  e=7.951E+00  Streptococcus thermophilus LMG 18311
  8wjq-assembly1_A  TM=2.812E-01  e=1.328E+00  Homo sapiens

Solvent-accessible surface area (backbone atoms only — not comparable to full-atom values): 32027 Å² total; per-residue (Å²): 112,65,65,50,51,50,52,50,50,48,48,34,51,50,51,31,51,46,32,46,54,38,22,47,49,44,67,67,36,63,78,53,47,47,77,80,47,54,73,64,53,55,48,53,51,49,40,52,51,19,22,47,39,11,32,44,47,28,45,45,46,54,41,46,44,51,52,36,53,51,52,38,48,52,51,33,56,75,65,67,58,84,61,93,49,53,53,68,41,47,39,18,47,50,19,27,47,51,46,53,50,50,52,38,52,54,51,51,51,49,50,51,48,51,49,48,48,53,52,54,64,64,47,67,75,73,70,74,66,74,71,75,73,83,79,85,82,86,74,87,66,72,77,76,73,76,80,75,76,75,74,73,73,75,68,79,60,77,55,78,84,51,28,56,64,57,43,48,50,52,50,51,51,51,34,51,26,32,25,30,46,16,26,23,57,26,32,52,88,47,58,70,54,49,52,54,49,48,56,56,44,53,55,55,46,38,49,49,32,33,53,49,27,42,47,37,38,52,26,72,50,58,67,68,56,45,51,48,51,44,51,54,49,29,45,25,30,38,52,16,23,52,51,17,39,52,47,50,73,65,62,50,86,60,37,67,60,51,23,34,50,32,34,20,26,20,39,11,28,46,48,41,44,39,42,62,54,41,40,48,55,56,70,68,46,86,74,67,57,61,60,36,50,50,30,20,49,48,23,20,50,52,46,46,48,52,55,59,74,94,112,66,65,50,49,50,51,50,50,48,48,35,52,49,51,32,50,46,33,47,55,38,22,46,48,45,66,67,37,63,76,53,47,48,76,79,48,53,72,65,52,52,49,52,53,48,40,51,49,19,22,48,38,12,33,44,47,27,45,44,46,53,41,45,43,52,53,35,53,52,51,38,48,53,53,33,57,74,65,66,57,83,61,94,49,53,54,68,42,47,40,18,48,50,19,27,46,51,46,54,52,50,53,38,52,53,52,50,52,50,50,50,48,50,49,48,50,53,51,57,64,63,47,69,75,73,70,74,66,76,74,75,76,82,80,78,86,80,82,76,79,73,77,78,73,76,80,76,76,74,74,73,73,74,69,78,60,77,55,78,84,53,30,55,63,57,44,50,49,51,49,50,50,50,34,53,27,32,26,29,47,16,27,25,56,26,32,55,86,46,59,71,56,49,53,54,51,47,56,56,46,53,57,56,47,39,49,49,34,32,52,48,26,41,48,36,39,51,25,71,50,56,66,69,56,46,51,48,53,46,51,54,47,29,44,25,32,38,50,16,23,53,50,16,40,52,47,50,73,64,61,50,85,60,37,66,60,50,22,36,50,33,34,21,26,20,39,11,28,47,50,40,42,41,43,61,52,43,42,48,54,55,68,68,46,87,72,66,57,62,60,36,51,49,29,20,49,48,24,22,49,53,46,45,47,51,55,59,75,95

Foldseek 3Di:
DVVLVVLLVVLLVVLLVLLLVLLCVLLPDVLLLPLVDDPVSVVVLLLLLLLLLLLLVLCLPPPLLVVLVVLLVVVCVVVVVDDPDPVLVVLLQVLQVVLVVVLVVVVVVVVVVVVVVVVVVPPPPPPPPPPPDDDDDDDDPDPPPPPPPPPVPPPVPVLVLLALSLLVSLLVLLLVLLLLLLLLLLLDDDRVVNVVSSVSCSVSSSSSSNSSSSSNSHSVDDSVVSSVSSNSSSCSSSVNNVVNNVVVVVVPVCRSNVSSSSSSSSSSSSVNCSPPRRVCSSQVDDDDNVSSVVSSNVSNVVSNVVSVVD/DVVLVVLLVCLLVVLLVLLLVLLCVLLPDVLLLPLVDDPVSVVVLLLLLLLLLLLLVLCLPPPLLVVLVVLLVVVCVVVVPDDPDPVLVVLLQVLQVVLVVVLVVVVVVVVVVVVVVVVVVPPPPVPVPPPDDDDDDDDDDPPPPDPPPPPPPPPVPVLVLLALSLLVSLLVLLLVLLLLLLLLLLLDDDRVVSVVSSVSCSVSSSSSSNSSSSSNSHSVDDSVVSSVSSNSSSCSSSVNNVVNNVVVVVVPVCRSNVSSSSSSSSSSSSVNCSPPRRVCSSQVDDDDNVSSVVSSNVSNVVSNVVSVVD

Secondary structure (DSSP, 8-state):
-HHHHHHHHHHHHHHHHHHHHHHHHHHH-HHHH-TT--HHHHHHHHHHHHHHHHHHHHIIIIIIHHHHHHHHHHHHHHTT---SS-HHHHHHHHHHHHHHHHHHHHHHHHHHHHHHHHHHHHS-----------------------------------TTTT-HHHHHHHHHHHHHHHHHHHHHHHH---HHHHHHHHHHHHHHHHHHHHHHHHHHHHTT--HHHHHHHHHHHHHHHHHHHHHHHHHHHTT-TTHHHHHHHHHHHHHHHHHHIIIIIIHHHHHHSSS-HHHHHHHHHHHHHHHHHHHHH-/-HHHHHHHHHHHHHHHHHHHHHHHHHHH-HHHH-TT--HHHHHHHHHHHHHHHHHHHHIIIIIIHHHHHHHHHHHHHHTT---SS-HHHHHHHHHHHHHHHHHHHHHHHHHHHHHHHHHHHTS-----------------------------------TTTT-HHHHHHHHHHHHHHHHHHHHHHHH---HHHHHHHHHHHHHHHHHHHHHHHHHHHHTT--HHHHHHHHHHHHHHHHHHHHHHHHHHHTT-TTHHHHHHHHHHHHHHHHHHIIIIIIHHHHHHSSS-HHHHHHHHHHHHHHHHHHHHH-

Organism: Tetraodon nigroviridis (NCBI:txid99883)

Radius of gyration: 29.3 Å; Cα contacts (8 Å, |Δi|>4): 714; chains: 2; bounding box: 78×89×74 Å